Protein AF-A0A075J589-F1 (afdb_monomer)

Structure (mmCIF, N/CA/C/O backbone):
data_AF-A0A075J589-F1
#
_entry.id   AF-A0A075J589-F1
#
loop_
_atom_site.group_PDB
_atom_site.id
_atom_site.type_symbol
_atom_site.label_atom_id
_atom_site.label_alt_id
_atom_site.label_comp_id
_atom_site.label_asym_id
_atom_site.label_entity_id
_atom_site.label_seq_id
_atom_site.pdbx_PDB_ins_code
_atom_site.Cartn_x
_atom_site.Cartn_y
_atom_site.Cartn_z
_atom_site.occupancy
_atom_site.B_iso_or_equiv
_atom_site.auth_seq_id
_atom_site.auth_comp_id
_atom_site.auth_asym_id
_atom_site.auth_atom_id
_atom_site.pdbx_PDB_model_num
ATOM 1 N N . LEU A 1 1 ? -19.045 -23.476 11.498 1.00 94.31 1 LEU A N 1
ATOM 2 C CA . LEU A 1 1 ? -19.668 -24.770 11.151 1.00 94.31 1 LEU A CA 1
ATOM 3 C C . LEU A 1 1 ? -18.626 -25.865 10.948 1.00 94.31 1 LEU A C 1
ATOM 5 O O . LEU A 1 1 ? -18.524 -26.695 11.831 1.00 94.31 1 LEU A O 1
ATOM 9 N N . LEU A 1 2 ? -17.793 -25.823 9.898 1.00 98.25 2 LEU A N 1
ATOM 10 C CA . LEU A 1 2 ? -16.806 -26.884 9.604 1.00 98.25 2 LEU A CA 1
ATOM 11 C C . LEU A 1 2 ? -15.940 -27.308 10.803 1.00 98.25 2 LEU A C 1
ATOM 13 O O . LEU A 1 2 ? -15.818 -28.493 11.063 1.00 98.25 2 LEU A O 1
ATOM 17 N N . GLN A 1 3 ? -15.412 -26.367 11.597 1.00 98.25 3 GLN A N 1
ATOM 18 C CA . GLN A 1 3 ? -14.647 -26.716 12.808 1.00 98.25 3 GLN A CA 1
ATOM 19 C C . GLN A 1 3 ? -15.439 -27.589 13.805 1.00 98.25 3 GLN A C 1
ATOM 21 O O . GLN A 1 3 ? -14.868 -28.465 14.443 1.00 98.25 3 GLN A O 1
ATOM 26 N N . ARG A 1 4 ? -16.751 -27.356 13.934 1.00 97.00 4 ARG A N 1
ATOM 27 C CA . ARG A 1 4 ? -17.642 -28.141 14.799 1.00 97.00 4 ARG A CA 1
ATOM 28 C C . ARG A 1 4 ? -17.899 -29.526 14.208 1.00 97.00 4 ARG A C 1
ATOM 30 O O . ARG A 1 4 ? -17.814 -30.502 14.940 1.00 97.00 4 ARG A O 1
ATOM 37 N N . GLU A 1 5 ? -18.181 -29.595 12.907 1.00 98.19 5 GLU A N 1
ATOM 38 C CA . GLU A 1 5 ? -18.429 -30.863 12.201 1.00 98.19 5 GLU A CA 1
ATOM 39 C C . GLU A 1 5 ? -17.180 -31.752 12.163 1.00 98.19 5 GLU A C 1
ATOM 41 O O . GLU A 1 5 ? -17.283 -32.964 12.259 1.00 98.19 5 GLU A O 1
ATOM 46 N N . CYS A 1 6 ? -15.986 -31.155 12.138 1.00 98.38 6 CYS A N 1
ATOM 47 C CA . CYS A 1 6 ? -14.721 -31.871 12.311 1.00 98.38 6 CYS A CA 1
ATOM 48 C C . CYS A 1 6 ? -14.372 -32.155 13.788 1.00 98.38 6 CYS A C 1
ATOM 50 O O . CYS A 1 6 ? -13.221 -32.453 14.098 1.00 98.38 6 CYS A O 1
ATOM 52 N N . HIS A 1 7 ? -15.329 -32.013 14.710 1.00 97.38 7 HIS A N 1
ATOM 53 C CA . HIS A 1 7 ? -15.195 -32.318 16.138 1.00 97.38 7 HIS A CA 1
ATOM 54 C C . HIS A 1 7 ? -14.042 -31.595 16.865 1.00 97.38 7 HIS A C 1
ATOM 56 O O . HIS A 1 7 ? -13.476 -32.113 17.833 1.00 97.38 7 HIS A O 1
ATOM 62 N N . ILE A 1 8 ? -13.699 -30.368 16.452 1.00 97.75 8 ILE A N 1
ATOM 63 C CA . ILE A 1 8 ? -12.681 -29.565 17.141 1.00 97.75 8 ILE A CA 1
ATOM 64 C C . ILE A 1 8 ? -13.246 -29.079 18.484 1.00 97.75 8 ILE A C 1
ATOM 66 O O . ILE A 1 8 ? -14.021 -28.123 18.533 1.00 97.75 8 ILE A O 1
ATOM 70 N N . LYS A 1 9 ? -12.820 -29.720 19.584 1.00 96.25 9 LYS A N 1
ATOM 71 C CA . LYS A 1 9 ? -13.271 -29.413 20.959 1.00 96.25 9 LYS A CA 1
ATOM 72 C C . LYS A 1 9 ? -13.029 -27.957 21.367 1.00 96.25 9 LYS A C 1
ATOM 74 O O . LYS A 1 9 ? -13.884 -27.349 21.999 1.00 96.25 9 LYS A O 1
ATOM 79 N N . ASN A 1 10 ? -11.886 -27.399 20.961 1.00 96.69 10 ASN A N 1
ATOM 80 C CA . ASN A 1 10 ? -11.495 -26.009 21.201 1.00 96.69 10 ASN A CA 1
ATOM 81 C C . ASN A 1 10 ? -11.344 -25.288 19.855 1.00 96.69 10 ASN A C 1
ATOM 83 O O . ASN A 1 10 ? -10.232 -25.221 19.327 1.00 96.69 10 ASN A O 1
ATOM 87 N N . PRO A 1 11 ? -12.439 -24.796 19.246 1.00 96.56 11 PRO A N 1
ATOM 88 C CA . PRO A 1 11 ? -12.359 -24.239 17.905 1.00 96.56 11 PRO A CA 1
ATOM 89 C C . PRO A 1 11 ? -11.475 -22.993 17.890 1.00 96.56 11 PRO A C 1
ATOM 91 O O . PRO A 1 11 ? -11.525 -22.161 18.800 1.00 96.56 11 PRO A O 1
ATOM 94 N N . LEU A 1 12 ? -10.702 -22.844 16.824 1.00 97.81 12 LEU A N 1
ATOM 95 C CA . LEU A 1 12 ? -9.875 -21.676 16.567 1.00 97.81 12 LEU A CA 1
ATOM 96 C C . LEU A 1 12 ? -10.754 -20.437 16.376 1.00 97.81 12 LEU A C 1
ATOM 98 O O . LEU A 1 12 ? -11.874 -20.524 15.851 1.00 97.81 12 LEU A O 1
ATOM 102 N N . ARG A 1 13 ? -10.218 -19.267 16.741 1.00 97.25 13 ARG A N 1
ATOM 103 C CA . ARG A 1 13 ? -10.818 -17.988 16.341 1.00 97.25 13 ARG A CA 1
ATOM 104 C C . ARG A 1 13 ? -10.834 -17.887 14.816 1.00 97.25 13 ARG A C 1
ATOM 106 O O . ARG A 1 13 ? -9.871 -18.277 14.156 1.00 97.25 13 ARG A O 1
ATOM 113 N N . VAL A 1 14 ? -11.922 -17.360 14.272 1.00 98.06 14 VAL A N 1
ATOM 114 C CA . VAL A 1 14 ? -12.075 -17.130 12.833 1.00 98.06 14 VAL A CA 1
ATOM 115 C C . VAL A 1 14 ? -11.810 -15.655 12.559 1.00 98.06 14 VAL A C 1
ATOM 117 O O . VAL A 1 14 ? -12.371 -14.791 13.231 1.00 98.06 14 VAL A O 1
ATOM 120 N N . VAL A 1 15 ? -10.935 -15.385 11.591 1.00 98.25 15 VAL A N 1
ATOM 121 C CA . VAL A 1 15 ? -10.459 -14.037 11.260 1.00 98.25 15 VAL A CA 1
ATOM 122 C C . VAL A 1 15 ? -10.834 -13.746 9.809 1.00 98.25 15 VAL A C 1
ATOM 124 O O . VAL A 1 15 ? -10.239 -14.356 8.916 1.00 98.25 15 VAL A O 1
ATOM 127 N N . PRO A 1 16 ? -11.826 -12.879 9.537 1.00 97.69 16 PRO A N 1
ATOM 128 C CA . PRO A 1 16 ? -12.101 -12.454 8.173 1.00 97.69 16 PRO A CA 1
ATOM 129 C C . PRO A 1 16 ? -10.936 -11.601 7.655 1.00 97.69 16 PRO A C 1
ATOM 131 O O . PRO A 1 16 ? -10.429 -10.735 8.369 1.00 97.69 16 PRO A O 1
ATOM 134 N N . LEU A 1 17 ? -10.516 -11.863 6.417 1.00 97.00 17 LEU A N 1
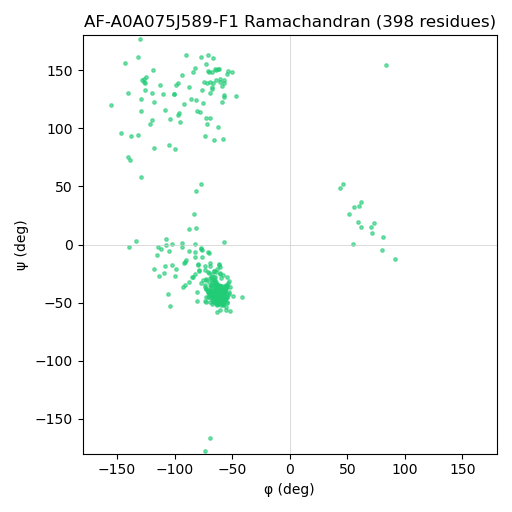ATOM 135 C CA . LEU A 1 17 ? -9.556 -11.048 5.675 1.00 97.00 17 LEU A CA 1
ATOM 136 C C . LEU A 1 17 ? -10.304 -10.315 4.563 1.00 97.00 17 LEU A C 1
ATOM 138 O O . LEU A 1 17 ? -10.821 -10.951 3.646 1.00 97.00 17 LEU A O 1
ATOM 142 N N . PHE A 1 18 ? -10.330 -8.988 4.641 1.00 96.25 18 PHE A N 1
ATOM 143 C CA . PHE A 1 18 ? -10.904 -8.135 3.605 1.00 96.25 18 PHE A CA 1
ATOM 144 C C . PHE A 1 18 ? -9.776 -7.644 2.681 1.00 96.25 18 PHE A C 1
ATOM 146 O O . PHE A 1 18 ? -8.870 -6.931 3.124 1.00 96.25 18 PHE A O 1
ATOM 153 N N . GLU A 1 19 ? -9.78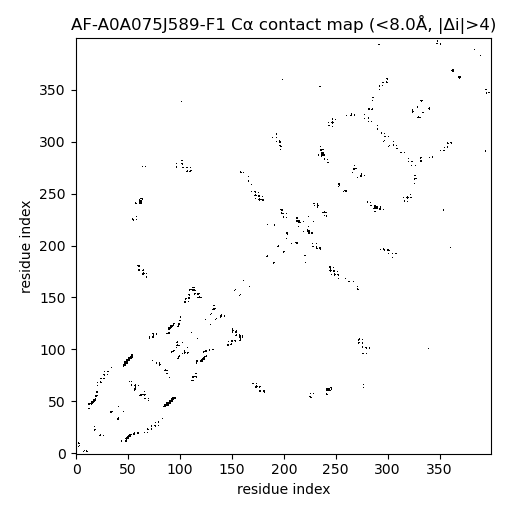9 -8.092 1.417 1.00 90.81 19 GLU A N 1
ATOM 154 C CA . GLU A 1 19 ? -8.710 -7.838 0.445 1.00 90.81 19 GLU A CA 1
ATOM 155 C C . GLU A 1 19 ? -9.084 -6.792 -0.614 1.00 90.81 19 GLU A C 1
ATOM 157 O O . GLU A 1 19 ? -8.243 -5.965 -0.956 1.00 90.81 19 GLU A O 1
ATOM 162 N N . LYS A 1 20 ? -10.300 -6.813 -1.173 1.00 92.06 20 LYS A N 1
ATOM 163 C CA . LYS A 1 20 ? -10.700 -5.871 -2.235 1.00 92.06 20 LYS A CA 1
ATOM 164 C C . LYS A 1 20 ? -11.321 -4.604 -1.666 1.00 92.06 20 LYS A C 1
ATOM 166 O O . LYS A 1 20 ? -11.792 -4.596 -0.533 1.00 92.06 20 LYS A O 1
ATOM 171 N N . LEU A 1 21 ? -11.391 -3.554 -2.482 1.00 91.31 21 LEU A N 1
ATOM 172 C CA . LEU A 1 21 ? -11.994 -2.285 -2.075 1.00 91.31 21 LEU A CA 1
ATOM 173 C C . LEU A 1 21 ? -13.460 -2.466 -1.650 1.00 91.31 21 LEU A C 1
ATOM 175 O O . LEU A 1 21 ? -13.842 -2.024 -0.572 1.00 91.31 21 LEU A O 1
ATOM 179 N N . LEU A 1 22 ? -14.238 -3.215 -2.436 1.00 94.25 22 LEU A N 1
ATOM 180 C CA . LEU A 1 22 ? -15.637 -3.515 -2.117 1.00 94.25 22 LEU A CA 1
ATOM 181 C C . LEU A 1 22 ? -15.776 -4.377 -0.849 1.00 94.25 22 LEU A C 1
ATOM 183 O O . LEU A 1 22 ? -16.722 -4.212 -0.083 1.00 94.25 22 LEU A O 1
A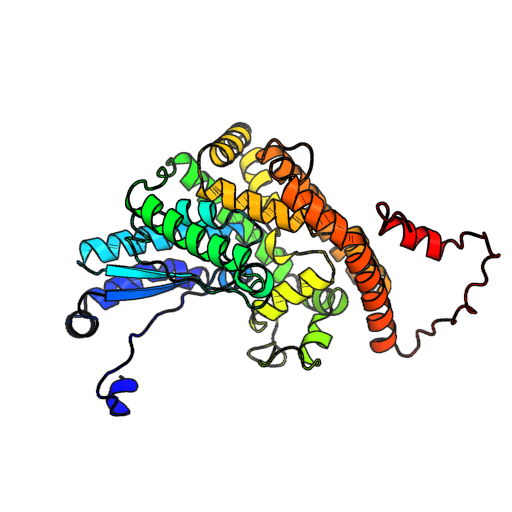TOM 187 N N . ASP A 1 23 ? -14.837 -5.295 -0.606 1.00 95.19 23 ASP A N 1
ATOM 188 C CA . ASP A 1 23 ? -14.841 -6.120 0.607 1.00 95.19 23 ASP A CA 1
ATOM 189 C C . ASP A 1 23 ? -14.586 -5.245 1.843 1.00 95.19 23 ASP A C 1
ATOM 191 O O . ASP A 1 23 ? -15.236 -5.419 2.870 1.00 95.19 23 ASP A O 1
ATOM 195 N N . LEU A 1 24 ? -13.670 -4.277 1.729 1.00 95.75 24 LEU A N 1
ATOM 196 C CA . LEU A 1 24 ? -13.395 -3.290 2.768 1.00 95.75 24 LEU A CA 1
ATOM 197 C C . LEU A 1 24 ? -14.615 -2.398 3.033 1.00 95.75 24 LEU A C 1
ATOM 199 O O . LEU A 1 24 ? -14.997 -2.231 4.185 1.00 95.75 24 LEU A O 1
ATOM 203 N N . GLU A 1 25 ? -15.258 -1.863 1.994 1.00 95.44 25 GLU A N 1
ATOM 204 C CA . GLU A 1 25 ? -16.496 -1.070 2.114 1.00 95.44 25 GLU A CA 1
ATOM 205 C C . GLU A 1 25 ? -17.621 -1.833 2.830 1.00 95.44 25 GLU A C 1
ATOM 207 O O . GLU A 1 25 ? -18.335 -1.255 3.646 1.00 95.44 25 GLU A O 1
ATOM 212 N N . ASN A 1 26 ? -17.738 -3.141 2.589 1.00 97.44 26 ASN A N 1
ATOM 213 C CA . ASN A 1 26 ? -18.751 -3.994 3.216 1.00 97.44 26 ASN A CA 1
ATOM 214 C C . ASN A 1 26 ? -18.325 -4.595 4.567 1.00 97.44 26 ASN A C 1
ATOM 216 O O . ASN A 1 26 ? -19.139 -5.252 5.230 1.00 97.44 26 ASN A O 1
ATOM 220 N N . ALA A 1 27 ? -17.073 -4.403 4.993 1.00 98.06 27 ALA A N 1
ATOM 221 C CA . ALA A 1 27 ? -16.557 -4.982 6.230 1.00 98.06 27 ALA A CA 1
ATOM 222 C C . ALA A 1 27 ? -17.333 -4.516 7.477 1.00 98.06 27 ALA A C 1
ATOM 224 O O . ALA A 1 27 ? -17.716 -5.389 8.261 1.00 98.06 27 ALA A O 1
ATOM 225 N N . PRO A 1 28 ? -17.657 -3.214 7.653 1.00 98.38 28 PRO A N 1
ATOM 226 C CA . PRO A 1 28 ? -18.477 -2.746 8.770 1.00 98.38 28 PRO A CA 1
ATOM 227 C C . PRO A 1 28 ? -19.825 -3.469 8.849 1.00 98.38 28 PRO A C 1
ATOM 229 O O . PRO A 1 28 ? -20.116 -4.112 9.853 1.00 98.38 28 PRO A O 1
ATOM 232 N N . ALA A 1 29 ? -20.595 -3.487 7.756 1.00 98.38 29 ALA A N 1
ATOM 233 C CA . ALA A 1 29 ? -21.901 -4.148 7.709 1.00 98.38 29 ALA A CA 1
ATOM 234 C C . ALA A 1 29 ? -21.813 -5.659 7.995 1.00 98.38 29 ALA A C 1
ATOM 236 O O . ALA A 1 29 ? -22.652 -6.219 8.706 1.00 98.38 29 ALA A O 1
ATOM 237 N N . SER A 1 30 ? -20.773 -6.316 7.474 1.00 98.44 30 SER A N 1
ATOM 238 C CA . SER A 1 30 ? -20.520 -7.742 7.707 1.00 98.44 30 SER A CA 1
ATOM 239 C C . SER A 1 30 ? -20.234 -8.031 9.183 1.00 98.44 30 SER A C 1
ATOM 241 O O . SER A 1 30 ? -20.792 -8.970 9.751 1.00 98.44 30 SER A O 1
ATOM 243 N N . VAL A 1 31 ? -19.394 -7.214 9.824 1.00 98.44 31 VAL A N 1
ATOM 244 C CA . VAL A 1 31 ? -19.035 -7.367 11.240 1.00 98.44 31 VAL A CA 1
ATOM 245 C C . VAL A 1 31 ? -20.208 -7.014 12.153 1.00 98.44 31 VAL A C 1
ATOM 247 O O . VAL A 1 31 ? -20.483 -7.775 13.079 1.00 98.44 31 VAL A O 1
ATOM 250 N N . THR A 1 32 ? -20.964 -5.953 11.856 1.00 98.69 32 THR A N 1
ATOM 251 C CA . THR A 1 32 ? -22.212 -5.625 12.564 1.00 98.69 32 THR A CA 1
ATOM 252 C C . THR A 1 32 ? -23.169 -6.810 12.533 1.00 98.69 32 THR A C 1
ATOM 254 O O . THR A 1 32 ? -23.624 -7.260 13.580 1.00 98.69 32 THR A O 1
ATOM 257 N N . ARG A 1 33 ? -23.414 -7.390 11.348 1.00 98.62 33 ARG A N 1
ATOM 258 C CA . ARG A 1 33 ? -24.299 -8.553 11.212 1.00 98.62 33 ARG A CA 1
ATOM 259 C C . ARG A 1 33 ? -23.816 -9.744 12.038 1.00 98.62 33 ARG A C 1
ATOM 261 O O . ARG A 1 33 ? -24.643 -10.404 12.657 1.00 98.62 33 ARG A O 1
ATOM 268 N N . LEU A 1 34 ? -22.510 -10.020 12.054 1.00 98.62 34 LEU A N 1
ATOM 269 C CA . LEU A 1 34 ? -21.937 -11.086 12.880 1.00 98.62 34 LEU A CA 1
ATOM 270 C C . LEU A 1 34 ? -22.142 -10.818 14.376 1.00 98.62 34 LEU A C 1
ATOM 272 O O . LEU A 1 34 ? -22.511 -11.729 15.113 1.00 98.62 34 LEU A O 1
ATOM 276 N N . PHE A 1 35 ? -21.934 -9.583 14.830 1.00 98.62 35 PHE A N 1
ATOM 277 C CA . PHE A 1 35 ? -22.095 -9.219 16.238 1.00 98.62 35 PHE A CA 1
ATOM 278 C C . PHE A 1 35 ? -23.552 -9.192 16.704 1.00 98.62 35 PHE A C 1
ATOM 280 O O . PHE A 1 35 ? -23.783 -9.391 17.894 1.00 98.62 35 PHE A O 1
ATOM 287 N N . SER A 1 36 ? -24.512 -9.012 15.794 1.00 98.44 36 SER A N 1
ATOM 288 C CA . SER A 1 36 ? -25.952 -9.112 16.072 1.00 98.44 36 SER A CA 1
ATOM 289 C C . SER A 1 36 ? -26.479 -10.550 16.183 1.00 98.44 36 SER A C 1
ATOM 291 O O . SER A 1 36 ? -27.666 -10.733 16.429 1.00 98.44 36 SER A O 1
ATOM 293 N N . ILE A 1 37 ? -25.651 -11.577 15.962 1.00 98.69 37 ILE A N 1
ATOM 294 C CA . ILE A 1 37 ? -26.053 -12.983 16.112 1.00 98.69 37 ILE A CA 1
ATOM 295 C C . ILE A 1 37 ? -25.608 -13.476 17.490 1.00 98.69 37 ILE A C 1
ATOM 297 O O . ILE A 1 37 ? -24.415 -13.701 17.701 1.00 98.69 37 ILE A O 1
ATOM 301 N N . ASP A 1 38 ? -26.556 -13.739 18.393 1.00 98.44 38 ASP A N 1
ATOM 302 C CA . ASP A 1 38 ? -26.278 -14.172 19.775 1.00 98.44 38 ASP A CA 1
ATOM 303 C C . ASP A 1 38 ? -25.343 -15.382 19.846 1.00 98.44 38 ASP A C 1
ATOM 305 O O . ASP A 1 38 ? -24.385 -15.406 20.618 1.00 98.44 38 ASP A O 1
ATOM 309 N N . TRP A 1 39 ? -25.557 -16.378 18.978 1.00 98.44 39 TRP A N 1
ATOM 310 C CA . TRP A 1 39 ? -24.682 -17.550 18.905 1.00 98.44 39 TRP A CA 1
ATOM 311 C C . TRP A 1 39 ? -23.227 -17.167 18.603 1.00 98.44 39 TRP A C 1
ATOM 313 O O . TRP A 1 39 ? -22.303 -17.676 19.240 1.00 98.44 39 TRP A O 1
ATOM 323 N N . TYR A 1 40 ? -23.010 -16.263 17.642 1.00 98.56 40 TYR A N 1
ATOM 324 C CA . TYR A 1 40 ? -21.670 -15.818 17.265 1.00 98.56 40 TYR A CA 1
ATOM 325 C C . TYR A 1 40 ? -21.057 -14.978 18.382 1.00 98.56 40 TYR A C 1
ATOM 327 O O . TYR A 1 40 ? -19.897 -15.180 18.741 1.00 98.56 40 TYR A O 1
ATOM 335 N N . LYS A 1 41 ? -21.858 -14.096 18.983 1.00 97.75 41 LYS A N 1
ATOM 336 C CA . LYS A 1 41 ? -21.452 -13.231 20.084 1.00 97.75 41 LYS A CA 1
ATOM 337 C C . LYS A 1 41 ? -20.959 -14.017 21.296 1.00 97.75 41 LYS A C 1
ATOM 339 O O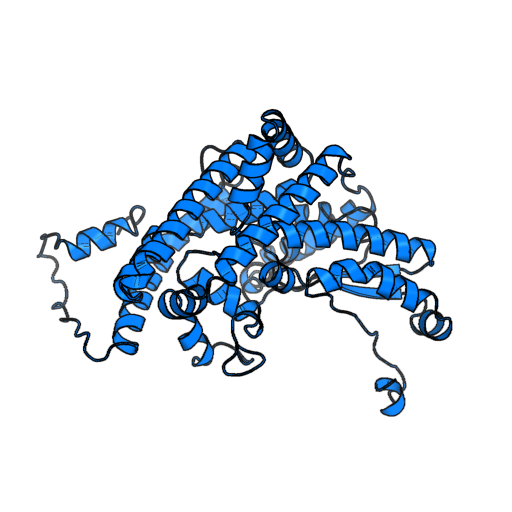 . LYS A 1 41 ? -19.855 -13.771 21.784 1.00 97.75 41 LYS A O 1
ATOM 344 N N . ASN A 1 42 ? -21.735 -15.017 21.706 1.00 97.62 42 ASN A N 1
ATOM 345 C CA . ASN A 1 42 ? -21.375 -15.940 22.777 1.00 97.62 42 ASN A CA 1
ATOM 346 C C . ASN A 1 42 ? -20.114 -16.729 22.413 1.00 97.62 42 ASN A C 1
ATOM 348 O O . ASN A 1 42 ? -19.218 -16.910 23.236 1.00 97.62 42 ASN A O 1
ATOM 352 N N . ARG A 1 43 ? -19.998 -17.158 21.150 1.00 97.56 43 ARG A N 1
ATOM 353 C CA . ARG A 1 43 ? -18.860 -17.948 20.675 1.00 97.56 43 ARG A CA 1
ATOM 354 C C . ARG A 1 43 ? -17.532 -17.187 20.707 1.00 97.56 43 ARG A C 1
ATOM 356 O O . ARG A 1 43 ? -16.508 -17.809 20.992 1.00 97.56 43 ARG A O 1
ATOM 363 N N . ILE A 1 44 ? -17.524 -15.893 20.385 1.00 98.12 44 ILE A N 1
ATOM 364 C CA . ILE A 1 44 ? -16.297 -15.080 20.349 1.00 98.12 44 ILE A CA 1
ATOM 365 C C . ILE A 1 44 ? -15.866 -14.558 21.727 1.00 98.12 44 ILE A C 1
ATOM 367 O O . ILE A 1 44 ? -14.753 -14.050 21.858 1.00 98.12 44 ILE A O 1
ATOM 371 N N . ASN A 1 45 ? -16.725 -14.682 22.746 1.00 97.38 45 ASN A N 1
ATOM 372 C CA . ASN A 1 45 ? -16.455 -14.288 24.131 1.00 97.38 45 ASN A CA 1
ATOM 373 C C . ASN A 1 45 ? -15.809 -12.890 24.250 1.00 97.38 45 ASN A C 1
ATOM 375 O O . ASN A 1 45 ? -14.726 -12.718 24.814 1.00 97.38 45 ASN A O 1
ATOM 379 N N . GLY A 1 46 ? -16.444 -11.901 23.614 1.00 97.25 46 GLY A N 1
ATOM 380 C CA . GLY A 1 46 ? -16.024 -10.499 23.674 1.00 97.25 46 GLY A CA 1
ATOM 381 C C . GLY A 1 46 ? -14.740 -10.148 22.911 1.00 97.25 46 GLY A C 1
ATOM 382 O O . GLY A 1 46 ? -14.254 -9.034 23.074 1.00 97.25 46 GLY A O 1
ATOM 383 N N . LYS A 1 47 ? -14.170 -11.039 22.083 1.00 98.31 47 LYS A N 1
ATOM 384 C CA . LYS A 1 47 ? -12.944 -10.761 21.307 1.00 98.31 47 LYS A CA 1
ATOM 385 C C . LYS A 1 47 ? -13.110 -11.097 19.829 1.00 98.31 47 LYS A C 1
ATOM 387 O O . LYS A 1 47 ? -13.391 -12.240 19.487 1.00 98.31 47 LYS A O 1
ATOM 392 N N . GLN A 1 48 ? -12.845 -10.140 18.946 1.00 98.50 48 GLN A N 1
ATOM 393 C CA . GLN A 1 48 ? -12.815 -10.368 17.499 1.00 98.50 48 GLN A CA 1
ATOM 394 C C . GLN A 1 48 ? -11.482 -9.895 16.932 1.00 98.50 48 GLN A C 1
ATOM 396 O O . GLN A 1 48 ? -10.983 -8.836 17.288 1.00 98.50 48 GLN A O 1
ATOM 401 N N . GLU A 1 49 ? -10.924 -10.665 16.007 1.00 98.44 49 GLU A N 1
ATOM 402 C CA . GLU A 1 49 ? -9.782 -10.226 15.210 1.00 98.44 49 GLU A CA 1
ATOM 403 C C . GLU A 1 49 ? -10.225 -10.057 13.754 1.00 98.44 49 GLU A C 1
ATOM 405 O O . GLU A 1 49 ? -10.959 -10.904 13.242 1.00 98.44 49 GLU A O 1
ATOM 410 N N . VAL A 1 50 ? -9.798 -8.983 13.091 1.00 98.19 50 VAL A N 1
ATOM 411 C CA . VAL A 1 50 ? -10.068 -8.725 11.666 1.00 98.19 50 VAL A CA 1
ATOM 412 C C . VAL A 1 50 ? -8.746 -8.481 10.956 1.00 98.19 50 VAL A C 1
ATOM 414 O O . VAL A 1 50 ? -7.915 -7.717 11.438 1.00 98.19 50 VAL A O 1
ATOM 417 N N . MET A 1 51 ? -8.537 -9.132 9.811 1.00 97.56 51 MET A N 1
ATOM 418 C CA . MET A 1 51 ? -7.342 -8.943 8.997 1.00 97.56 51 MET A CA 1
ATOM 419 C C . MET A 1 51 ? -7.607 -7.977 7.847 1.00 97.56 51 MET A C 1
ATOM 421 O O . MET A 1 51 ? -8.614 -8.082 7.146 1.00 97.56 51 MET A O 1
ATOM 425 N N . ILE A 1 52 ? -6.648 -7.085 7.611 1.00 93.06 52 ILE A N 1
ATOM 426 C CA . ILE A 1 52 ? -6.687 -6.115 6.516 1.00 93.06 52 ILE A CA 1
ATOM 427 C C . ILE A 1 52 ? -5.503 -6.289 5.557 1.00 93.06 52 ILE A C 1
ATOM 429 O O . ILE A 1 52 ? -4.342 -6.385 5.971 1.00 93.06 52 ILE A O 1
ATOM 433 N N . GLY A 1 53 ? -5.801 -6.352 4.255 1.00 90.75 53 GLY A N 1
ATOM 434 C CA . GLY A 1 53 ? -4.839 -6.684 3.201 1.00 90.75 53 GLY A CA 1
ATOM 435 C C . GLY A 1 53 ? -4.370 -5.489 2.367 1.00 90.75 53 GLY A C 1
ATOM 436 O O . GLY A 1 53 ? -4.861 -5.275 1.268 1.00 90.75 53 GLY A O 1
ATOM 437 N N . TYR A 1 54 ? -3.343 -4.763 2.817 1.00 88.81 54 TYR A N 1
ATOM 438 C CA . TYR A 1 54 ? -2.832 -3.571 2.113 1.00 88.81 54 TYR A CA 1
ATOM 439 C C . TYR A 1 54 ? -2.397 -3.808 0.659 1.00 88.81 54 TYR A C 1
ATOM 441 O O . TYR A 1 54 ? -2.686 -2.994 -0.218 1.00 88.81 54 TYR A O 1
ATOM 449 N N . SER A 1 55 ? -1.630 -4.875 0.405 1.00 87.88 55 SER A N 1
ATOM 450 C CA . SER A 1 55 ? -1.070 -5.129 -0.933 1.00 87.88 55 SER A CA 1
ATOM 451 C C . SER A 1 55 ? -2.137 -5.588 -1.922 1.00 87.88 55 SER A C 1
ATOM 453 O O . SER A 1 55 ? -2.106 -5.181 -3.082 1.00 87.88 55 SER A O 1
ATOM 455 N N . ASP A 1 56 ? -3.080 -6.413 -1.468 1.00 90.12 56 ASP A N 1
ATOM 456 C CA . ASP A 1 56 ? -4.177 -6.900 -2.299 1.00 90.12 56 ASP A CA 1
ATOM 457 C C . ASP A 1 56 ? -5.176 -5.776 -2.611 1.00 90.12 56 ASP A C 1
ATOM 459 O O . ASP A 1 56 ? -5.527 -5.606 -3.779 1.00 90.12 56 ASP A O 1
ATOM 463 N N . SER A 1 57 ? -5.510 -4.916 -1.639 1.00 93.00 57 SER A N 1
ATOM 464 C CA . SER A 1 57 ? -6.342 -3.728 -1.894 1.00 93.00 57 SER A CA 1
ATOM 465 C C . SER A 1 57 ? -5.655 -2.737 -2.831 1.00 93.00 57 SER A C 1
ATOM 467 O O . SER A 1 57 ? -6.277 -2.206 -3.749 1.00 93.00 57 SER A O 1
ATOM 469 N N . GLY A 1 58 ? -4.345 -2.526 -2.656 1.00 94.12 58 GLY A N 1
ATOM 470 C CA . GLY A 1 58 ? -3.559 -1.672 -3.548 1.00 94.12 58 GLY A CA 1
ATOM 471 C C . GLY A 1 58 ? -3.502 -2.200 -4.986 1.00 94.12 58 GLY A C 1
ATOM 472 O O . GLY A 1 58 ? -3.517 -1.409 -5.924 1.00 94.12 58 GLY A O 1
ATOM 473 N N . LYS A 1 59 ? -3.493 -3.528 -5.171 1.00 94.19 59 LYS A N 1
ATOM 474 C CA . LYS A 1 59 ? -3.581 -4.173 -6.492 1.00 94.19 59 LYS A CA 1
ATOM 475 C C . LYS A 1 59 ? -4.963 -4.011 -7.140 1.00 94.19 59 LYS A C 1
ATOM 477 O O . LYS A 1 59 ? -5.060 -4.053 -8.359 1.00 94.19 59 LYS A O 1
ATOM 482 N N . ASP A 1 60 ? -6.029 -3.890 -6.355 1.00 94.0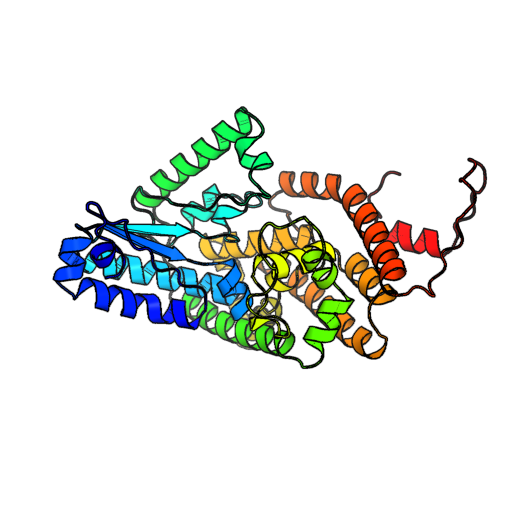6 60 ASP A N 1
ATOM 483 C CA . ASP A 1 60 ? -7.400 -3.739 -6.866 1.00 94.06 60 ASP A CA 1
ATOM 484 C C . ASP A 1 60 ? -7.721 -2.291 -7.290 1.00 94.06 60 ASP A C 1
ATOM 486 O O . ASP A 1 60 ? -8.362 -2.056 -8.322 1.00 94.06 60 ASP A O 1
ATOM 490 N N . ALA A 1 61 ? -7.274 -1.312 -6.499 1.00 95.56 61 ALA A N 1
ATOM 491 C CA . ALA A 1 61 ? -7.780 0.060 -6.582 1.00 95.56 61 ALA A CA 1
ATOM 492 C C . ALA A 1 61 ? -6.707 1.161 -6.593 1.00 95.56 61 ALA A C 1
ATOM 494 O O . ALA A 1 61 ? -7.057 2.341 -6.602 1.00 95.56 61 ALA A O 1
ATOM 495 N N . GLY A 1 62 ? -5.422 0.805 -6.598 1.00 96.38 62 GLY A N 1
ATOM 496 C CA . GLY A 1 62 ? -4.329 1.757 -6.412 1.00 96.38 62 GLY A CA 1
ATOM 497 C C . GLY A 1 62 ? -4.054 2.049 -4.935 1.00 96.38 62 GLY A C 1
ATOM 498 O O . GLY A 1 62 ? -4.904 1.879 -4.055 1.00 96.38 62 GLY A O 1
ATOM 499 N N . ARG A 1 63 ? -2.815 2.452 -4.635 1.00 95.38 63 ARG A N 1
ATOM 500 C CA . ARG A 1 63 ? -2.315 2.515 -3.254 1.00 95.38 63 ARG A CA 1
ATOM 501 C C . ARG A 1 63 ? -3.001 3.578 -2.396 1.00 95.38 63 ARG A C 1
ATOM 503 O O . ARG A 1 63 ? -3.304 3.274 -1.244 1.00 95.38 63 ARG A O 1
ATOM 510 N N . LEU A 1 64 ? -3.228 4.785 -2.925 1.00 97.12 64 LEU A N 1
ATOM 511 C CA . LEU A 1 64 ? -3.852 5.875 -2.163 1.00 97.12 64 LEU A CA 1
ATOM 512 C C . LEU A 1 64 ? -5.282 5.502 -1.753 1.00 97.12 64 LEU A C 1
ATOM 514 O O . LEU A 1 64 ? -5.612 5.564 -0.571 1.00 97.12 64 LEU A O 1
ATOM 518 N N . SER A 1 65 ? -6.093 5.028 -2.703 1.00 97.75 65 SER A N 1
ATOM 519 C CA . SER A 1 65 ? -7.474 4.601 -2.453 1.00 97.75 65 SER A CA 1
ATOM 520 C C . SER A 1 65 ? -7.543 3.460 -1.444 1.00 97.75 65 SER A C 1
ATOM 522 O O . SER A 1 65 ? -8.340 3.506 -0.511 1.00 97.75 65 SER A O 1
ATOM 524 N N . ALA A 1 66 ? -6.658 2.467 -1.577 1.00 96.12 66 ALA A N 1
ATOM 525 C CA . ALA A 1 66 ? -6.556 1.374 -0.618 1.00 96.12 66 ALA A CA 1
ATOM 526 C C . ALA A 1 66 ? -6.192 1.872 0.789 1.00 96.12 66 ALA A C 1
ATOM 528 O O . ALA A 1 66 ? -6.831 1.477 1.760 1.00 96.12 66 ALA A O 1
ATOM 529 N N . ALA A 1 67 ? -5.190 2.748 0.916 1.00 96.25 67 ALA A N 1
ATOM 530 C CA . ALA A 1 67 ? -4.779 3.300 2.205 1.00 96.25 67 ALA A CA 1
ATOM 531 C C . ALA A 1 67 ? -5.909 4.104 2.865 1.00 96.25 67 ALA A C 1
ATOM 533 O O . ALA A 1 67 ? -6.164 3.929 4.057 1.00 96.25 67 ALA A O 1
ATOM 534 N N . TRP A 1 68 ? -6.616 4.933 2.092 1.00 98.00 68 TRP A N 1
ATOM 535 C CA . TRP A 1 68 ? -7.726 5.731 2.604 1.00 98.00 68 TRP A CA 1
ATOM 536 C C . TRP A 1 68 ? -8.917 4.870 3.030 1.00 98.00 68 TRP A C 1
ATOM 538 O O . TRP A 1 68 ? -9.439 5.032 4.134 1.00 98.00 68 TRP A O 1
ATOM 548 N N . GLN A 1 69 ? -9.303 3.888 2.213 1.00 98.00 69 GLN A N 1
ATOM 549 C CA . GLN A 1 69 ? -10.389 2.980 2.572 1.00 98.00 69 GLN A CA 1
ATOM 550 C C . GLN A 1 69 ? -10.047 2.150 3.814 1.00 98.00 69 GLN A C 1
ATOM 552 O O . GLN A 1 69 ? -10.895 1.967 4.684 1.00 98.00 69 GLN A O 1
ATOM 557 N N . LEU A 1 70 ? -8.795 1.706 3.949 1.00 96.81 70 LEU A N 1
ATOM 558 C CA . LEU A 1 70 ? -8.319 1.012 5.145 1.00 96.81 70 LEU A CA 1
ATOM 559 C C . LEU A 1 70 ? -8.369 1.894 6.394 1.00 96.81 70 LEU A C 1
ATOM 561 O O . LEU A 1 70 ? -8.706 1.396 7.465 1.00 96.81 70 LEU A O 1
ATOM 565 N N . TYR A 1 71 ? -8.057 3.187 6.287 1.00 97.31 71 TYR A N 1
ATOM 566 C CA . TYR A 1 71 ? -8.206 4.120 7.405 1.00 97.31 71 TYR A CA 1
ATOM 567 C C . TYR A 1 71 ? -9.674 4.231 7.839 1.00 97.31 71 TYR A C 1
ATOM 569 O O . TYR A 1 71 ? -9.984 4.030 9.014 1.00 97.31 71 TYR A O 1
ATOM 577 N N . LYS A 1 72 ? -10.586 4.478 6.886 1.00 97.62 72 LYS A N 1
ATOM 578 C CA . LYS A 1 72 ? -12.029 4.598 7.157 1.00 97.62 72 LYS A CA 1
ATOM 579 C C . LYS A 1 72 ? -12.600 3.332 7.795 1.00 97.62 72 LYS A C 1
ATOM 581 O O . LYS A 1 72 ? -13.250 3.406 8.830 1.00 97.62 72 LYS A O 1
ATOM 586 N N . VAL A 1 73 ? -12.312 2.169 7.216 1.00 97.62 73 VAL A N 1
ATOM 587 C CA . VAL A 1 73 ? -12.849 0.885 7.689 1.00 97.62 73 VAL A CA 1
ATOM 588 C C . VAL A 1 73 ? -12.340 0.535 9.077 1.00 97.62 73 VAL A C 1
ATOM 590 O O . VAL A 1 73 ? -13.112 0.045 9.892 1.00 97.62 73 VAL A O 1
ATOM 593 N N . GLN A 1 74 ? -11.071 0.806 9.379 1.00 97.69 74 GLN A N 1
ATOM 594 C CA . GLN A 1 74 ? -10.551 0.571 10.723 1.00 97.69 74 GLN A CA 1
ATOM 595 C C . GLN A 1 74 ? -11.257 1.446 11.768 1.00 97.69 74 GLN A C 1
ATOM 597 O O . GLN A 1 74 ? -11.630 0.931 12.819 1.00 97.69 74 GLN A O 1
ATOM 602 N N . ALA A 1 75 ? -11.496 2.726 11.459 1.00 96.94 75 ALA A N 1
ATOM 603 C CA . ALA A 1 75 ? -12.233 3.631 12.340 1.00 96.94 75 ALA A CA 1
ATOM 604 C C . ALA A 1 75 ? -13.690 3.173 12.561 1.00 96.94 75 ALA A C 1
ATOM 606 O O . ALA A 1 75 ? -14.151 3.106 13.699 1.00 96.94 75 ALA A O 1
ATOM 607 N N . GLU A 1 76 ? -14.398 2.792 11.493 1.00 98.00 76 GLU A N 1
ATOM 608 C CA . GLU A 1 76 ? -15.782 2.298 11.586 1.00 98.00 76 GLU A CA 1
ATOM 609 C C . GLU A 1 76 ? -15.877 0.971 12.351 1.00 98.00 76 GLU A C 1
ATOM 611 O O . GLU A 1 76 ? -16.748 0.792 13.199 1.00 98.00 76 GLU A O 1
ATOM 616 N N . LEU A 1 77 ? -14.953 0.036 12.107 1.00 98.25 77 LEU A N 1
ATOM 617 C CA . LEU A 1 77 ? -14.919 -1.237 12.826 1.00 98.25 77 LEU A CA 1
ATOM 618 C C . LEU A 1 77 ? -14.615 -1.057 14.316 1.00 98.25 77 LEU A C 1
ATOM 620 O O . LEU A 1 77 ? -15.199 -1.773 15.128 1.00 98.25 77 LEU A O 1
ATOM 624 N N . ALA A 1 78 ? -13.739 -0.116 14.685 1.00 97.19 78 ALA A N 1
ATOM 625 C CA . ALA A 1 78 ? -13.473 0.210 16.086 1.00 97.19 78 ALA A CA 1
ATOM 626 C C . ALA A 1 78 ? -14.732 0.754 16.779 1.00 97.19 78 ALA A C 1
ATOM 628 O O . ALA A 1 78 ? -15.100 0.273 17.852 1.00 97.19 78 ALA A O 1
ATOM 629 N N . LYS A 1 79 ? -15.455 1.672 16.122 1.00 97.81 79 LYS A N 1
ATOM 630 C CA . LYS A 1 79 ? -16.740 2.190 16.609 1.00 97.81 79 LYS A CA 1
ATOM 631 C C . LYS A 1 79 ? -17.767 1.071 16.812 1.00 97.81 79 LYS A C 1
ATOM 633 O O . LYS A 1 79 ? -18.310 0.939 17.906 1.00 97.81 79 LYS A O 1
ATOM 638 N N . ILE A 1 80 ? -17.973 0.221 15.803 1.00 98.19 80 ILE A N 1
ATOM 639 C CA . ILE A 1 80 ? -18.900 -0.922 15.880 1.00 98.19 80 ILE A CA 1
ATOM 640 C C . ILE A 1 80 ? -18.497 -1.872 17.010 1.00 98.19 80 ILE A C 1
ATOM 642 O O . ILE A 1 80 ? -19.342 -2.332 17.771 1.00 98.19 80 ILE A O 1
ATOM 646 N N . ALA A 1 81 ? -17.210 -2.186 17.146 1.00 98.00 81 ALA A N 1
ATOM 647 C CA . ALA A 1 81 ? -16.744 -3.074 18.201 1.00 98.00 81 ALA A CA 1
ATOM 648 C C . ALA A 1 81 ? -17.036 -2.506 19.599 1.00 98.00 81 ALA A C 1
ATOM 650 O O . ALA A 1 81 ? -17.512 -3.252 20.457 1.00 98.00 81 ALA A O 1
ATOM 651 N N . ASN A 1 82 ? -16.850 -1.197 19.794 1.00 97.00 82 ASN A N 1
ATOM 652 C CA . ASN A 1 82 ? -17.174 -0.509 21.042 1.00 97.00 82 ASN A CA 1
ATOM 653 C C . ASN A 1 82 ? -18.682 -0.525 21.344 1.00 97.00 82 ASN A C 1
ATOM 655 O O . ASN A 1 82 ? -19.063 -0.908 22.448 1.00 97.00 82 ASN A O 1
ATOM 659 N N . GLU A 1 83 ? -19.540 -0.201 20.369 1.00 98.06 83 GLU A N 1
ATOM 660 C CA . GLU A 1 83 ? -21.011 -0.248 20.515 1.00 98.06 83 GLU A CA 1
ATOM 661 C C . GLU A 1 83 ? -21.506 -1.629 20.961 1.00 98.06 83 GLU A C 1
ATOM 663 O O . GLU A 1 83 ? -22.445 -1.765 21.742 1.00 98.06 83 GLU A O 1
ATOM 668 N N . PHE A 1 84 ? -20.835 -2.669 20.481 1.00 98.31 84 PHE A N 1
ATOM 669 C CA . PHE A 1 84 ? -21.160 -4.054 20.765 1.00 98.31 84 PHE A CA 1
ATOM 670 C C . PHE A 1 84 ? -20.379 -4.638 21.959 1.00 98.31 84 PHE A C 1
ATOM 672 O O . PHE A 1 84 ? -20.531 -5.830 22.237 1.00 98.31 84 PHE A O 1
ATOM 679 N N . GLY A 1 85 ? -19.525 -3.874 22.648 1.00 97.69 85 GLY A N 1
ATOM 680 C CA . GLY A 1 85 ? -18.723 -4.362 23.779 1.00 97.69 85 GLY A CA 1
ATOM 681 C C . GLY A 1 85 ? -17.731 -5.479 23.415 1.00 97.69 85 GLY A C 1
ATOM 682 O O . GLY A 1 85 ? -17.550 -6.430 24.175 1.00 97.69 85 GLY A O 1
ATOM 683 N N . VAL A 1 86 ? -17.127 -5.421 22.225 1.00 98.25 86 VAL A N 1
ATOM 684 C CA . VAL A 1 86 ? -16.132 -6.391 21.737 1.00 98.25 86 VAL A CA 1
ATOM 685 C C . VAL A 1 86 ? -14.761 -5.744 21.675 1.00 98.25 86 VAL A C 1
ATOM 687 O O . VAL A 1 86 ? -14.575 -4.716 21.036 1.00 98.25 86 VAL A O 1
ATOM 690 N N . LYS A 1 87 ? -13.757 -6.407 22.252 1.00 98.00 87 LYS A N 1
ATOM 691 C CA . LYS A 1 87 ? -12.357 -6.057 22.025 1.00 98.00 87 LYS A CA 1
ATOM 692 C C . LYS A 1 87 ? -11.950 -6.485 20.616 1.00 98.00 87 LYS A C 1
ATOM 694 O O . LYS A 1 87 ? -11.819 -7.681 20.338 1.00 98.00 87 LYS A O 1
ATOM 699 N N . LEU A 1 88 ? -11.751 -5.503 19.743 1.00 98.19 88 LEU A N 1
ATOM 700 C CA . LEU A 1 88 ? -11.257 -5.702 18.386 1.00 98.19 88 LEU A CA 1
ATOM 701 C C . LEU A 1 88 ? -9.723 -5.695 18.356 1.00 98.19 88 LEU A C 1
ATOM 703 O O . LEU A 1 88 ? -9.092 -4.830 18.955 1.00 98.19 88 LEU A O 1
ATOM 707 N N . THR A 1 89 ? -9.133 -6.640 17.627 1.00 98.25 89 THR A N 1
ATOM 708 C CA . THR A 1 89 ? -7.709 -6.640 17.269 1.00 98.25 89 THR A CA 1
ATOM 709 C C . THR A 1 89 ? -7.579 -6.559 15.751 1.00 98.25 89 THR A C 1
ATOM 711 O O . THR A 1 89 ? -8.078 -7.432 15.034 1.00 98.25 89 THR A O 1
ATOM 714 N N . MET A 1 90 ? -6.874 -5.545 15.254 1.00 97.31 90 MET A N 1
ATOM 715 C CA . MET A 1 90 ? -6.518 -5.456 13.839 1.00 97.31 90 MET A CA 1
ATOM 716 C C . MET A 1 90 ? -5.282 -6.314 13.551 1.00 97.31 90 MET A C 1
ATOM 718 O O . MET A 1 90 ? -4.226 -6.148 14.164 1.00 97.31 90 MET A O 1
ATOM 722 N N . LEU A 1 91 ? -5.405 -7.242 12.601 1.00 96.69 91 LEU A N 1
ATOM 723 C CA . LEU A 1 91 ? -4.281 -7.972 12.025 1.00 96.69 91 LEU A CA 1
ATOM 724 C C . LEU A 1 91 ? -3.828 -7.276 10.738 1.00 96.69 91 LEU A C 1
ATOM 726 O O . LEU A 1 91 ? -4.447 -7.400 9.678 1.00 96.69 91 LEU A O 1
ATOM 730 N N . HIS A 1 92 ? -2.697 -6.585 10.820 1.00 93.62 92 HIS A N 1
ATOM 731 C CA . HIS A 1 92 ? -2.108 -5.878 9.693 1.00 93.62 92 HIS A CA 1
ATOM 732 C C . HIS A 1 92 ? -1.381 -6.857 8.758 1.00 93.62 92 HIS A C 1
ATOM 734 O O . HIS A 1 92 ? -0.370 -7.477 9.118 1.00 93.62 92 HIS A O 1
ATOM 740 N N . GLY A 1 93 ? -1.906 -7.006 7.538 1.00 86.44 93 GLY A N 1
ATOM 741 C CA . GLY A 1 93 ? -1.306 -7.806 6.472 1.00 86.44 93 GLY A CA 1
ATOM 742 C C . GLY A 1 93 ? -0.063 -7.169 5.837 1.00 86.44 93 GLY A C 1
ATOM 743 O O . GLY A 1 93 ? 0.398 -6.091 6.214 1.00 86.44 93 GLY A O 1
ATOM 744 N N . ARG A 1 94 ? 0.494 -7.843 4.823 1.00 77.75 94 ARG A N 1
ATOM 745 C CA . ARG A 1 94 ? 1.726 -7.409 4.140 1.00 77.75 94 ARG A CA 1
ATOM 746 C C . ARG A 1 94 ? 1.547 -6.119 3.341 1.00 77.75 94 ARG A C 1
ATOM 748 O O . ARG A 1 94 ? 0.514 -5.890 2.708 1.00 77.75 94 ARG A O 1
ATOM 755 N N . GLY A 1 95 ? 2.624 -5.340 3.270 1.00 66.31 95 GLY A N 1
ATOM 756 C CA . GLY A 1 95 ? 2.741 -4.159 2.418 1.00 66.31 95 GLY A CA 1
ATOM 757 C C . GLY A 1 95 ? 2.109 -2.884 2.962 1.00 66.31 95 GLY A C 1
ATOM 758 O O . GLY A 1 95 ? 2.075 -1.888 2.245 1.00 66.31 95 GLY A O 1
ATOM 759 N N . GLY A 1 96 ? 1.624 -2.872 4.204 1.00 65.19 96 GLY A N 1
ATOM 760 C CA . GLY A 1 96 ? 1.317 -1.633 4.923 1.00 65.19 96 GLY A CA 1
ATOM 761 C C . GLY A 1 96 ? 2.589 -0.871 5.317 1.00 65.19 96 GLY A C 1
ATOM 762 O O . GLY A 1 96 ? 3.678 -1.446 5.336 1.00 65.19 96 GLY A O 1
ATOM 763 N N . THR A 1 97 ? 2.450 0.410 5.661 1.00 64.44 97 THR A N 1
ATOM 764 C CA . THR A 1 97 ? 3.522 1.224 6.276 1.00 64.44 97 THR A CA 1
ATOM 765 C C . THR A 1 97 ? 4.060 0.571 7.558 1.00 64.44 97 THR A C 1
ATOM 767 O O . THR A 1 97 ? 5.264 0.572 7.798 1.00 64.44 97 THR A O 1
ATOM 770 N N . VAL A 1 98 ? 3.176 -0.086 8.316 1.00 66.31 98 VAL A N 1
ATOM 771 C CA . VAL A 1 98 ? 3.477 -0.794 9.572 1.00 66.31 98 VAL A CA 1
ATOM 772 C C . VAL A 1 98 ? 4.394 -2.014 9.374 1.00 66.31 98 VAL A C 1
ATOM 774 O O . VAL A 1 98 ? 5.185 -2.333 10.248 1.00 66.31 98 VAL A O 1
ATOM 777 N N . GLY A 1 99 ? 4.330 -2.701 8.226 1.00 58.97 99 GLY A N 1
ATOM 778 C CA . GLY A 1 99 ? 5.014 -3.990 8.022 1.00 58.97 99 GLY A CA 1
ATOM 779 C C . GLY A 1 99 ? 6.314 -3.934 7.215 1.00 58.97 99 GLY A C 1
ATOM 780 O O . GLY A 1 99 ? 6.894 -4.984 6.943 1.00 58.97 99 GLY A O 1
ATOM 781 N N . ARG A 1 100 ? 6.745 -2.748 6.760 1.00 57.88 100 ARG A N 1
ATOM 782 C CA . ARG A 1 100 ? 7.801 -2.628 5.737 1.00 57.88 100 ARG A CA 1
ATOM 783 C C . ARG A 1 100 ? 9.174 -2.185 6.215 1.00 57.88 100 ARG A C 1
ATOM 785 O O . ARG A 1 100 ? 10.067 -2.164 5.377 1.00 57.88 100 ARG A O 1
ATOM 792 N N . GLY A 1 101 ? 9.352 -1.813 7.486 1.00 49.03 101 GLY A N 1
ATOM 793 C CA . GLY A 1 101 ? 10.659 -1.468 8.081 1.00 49.03 101 GLY A CA 1
ATOM 794 C C . GLY A 1 101 ? 11.478 -0.367 7.375 1.00 49.03 101 GLY A C 1
ATOM 795 O O . GLY A 1 101 ? 12.581 -0.057 7.807 1.00 49.03 101 GLY A O 1
ATOM 796 N N . GLY A 1 102 ? 10.965 0.206 6.281 1.00 41.97 102 GLY A N 1
ATOM 797 C CA . GLY A 1 102 ? 11.649 1.162 5.409 1.00 41.97 102 GLY A CA 1
ATOM 798 C C . GLY A 1 102 ? 11.143 2.596 5.542 1.00 41.97 102 GLY A C 1
ATOM 799 O O . GLY A 1 102 ? 11.647 3.461 4.849 1.00 41.97 102 GLY A O 1
ATOM 800 N N . GLY A 1 103 ? 10.151 2.828 6.399 1.00 56.81 103 GLY A N 1
ATOM 801 C CA . GLY A 1 103 ? 9.801 4.139 6.948 1.00 56.81 103 GLY A CA 1
ATOM 802 C C . GLY A 1 103 ? 9.686 4.007 8.470 1.00 56.81 103 GLY A C 1
ATOM 803 O O . GLY A 1 103 ? 9.811 2.886 8.983 1.00 56.81 103 GLY A O 1
ATOM 804 N N . PRO A 1 104 ? 9.438 5.088 9.226 1.00 67.56 104 PRO A N 1
ATOM 805 C CA . PRO A 1 104 ? 9.382 5.013 10.679 1.00 67.56 104 PRO A CA 1
ATOM 806 C C . PRO A 1 104 ? 8.190 4.150 11.133 1.00 67.56 104 PRO A C 1
ATOM 808 O O . PRO A 1 104 ? 7.094 4.650 11.350 1.00 67.56 104 PRO A O 1
ATOM 811 N N . THR A 1 105 ? 8.386 2.833 11.295 1.00 82.06 105 THR A N 1
ATOM 812 C CA . THR A 1 105 ? 7.332 1.887 11.729 1.00 82.06 105 THR A CA 1
ATOM 813 C C . THR A 1 105 ? 6.650 2.339 13.018 1.00 82.06 105 THR A C 1
ATOM 815 O O . THR A 1 105 ? 5.452 2.149 13.175 1.00 82.06 105 THR A O 1
ATOM 818 N N . HIS A 1 106 ? 7.400 3.022 13.882 1.00 88.50 106 HIS A N 1
ATOM 819 C CA . HIS A 1 106 ? 6.883 3.710 15.055 1.00 88.50 106 HIS A CA 1
ATOM 820 C C . HIS A 1 106 ? 5.780 4.724 14.685 1.00 88.50 106 HIS A C 1
ATOM 822 O O . HIS A 1 106 ? 4.646 4.580 15.128 1.00 88.50 106 HIS A O 1
ATOM 828 N N . LEU A 1 107 ? 6.059 5.679 13.789 1.00 88.94 107 LEU A N 1
ATOM 829 C CA . LEU A 1 107 ? 5.074 6.667 13.334 1.00 88.94 107 LEU A CA 1
ATOM 830 C C . LEU A 1 107 ? 3.898 6.020 12.585 1.00 88.94 107 LEU A C 1
ATOM 832 O O . LEU A 1 107 ? 2.767 6.468 12.719 1.00 88.94 107 LEU A O 1
ATOM 836 N N . ALA A 1 108 ? 4.136 4.939 11.836 1.00 91.06 108 ALA A N 1
ATOM 837 C CA . ALA A 1 108 ? 3.072 4.211 11.140 1.00 91.06 108 ALA A CA 1
ATOM 838 C C . ALA A 1 108 ? 2.063 3.543 12.095 1.00 91.06 108 ALA A C 1
ATOM 840 O O . ALA A 1 108 ? 0.889 3.386 11.743 1.00 91.06 108 ALA A O 1
ATOM 841 N N . ILE A 1 109 ? 2.509 3.136 13.286 1.00 93.56 109 ILE A N 1
ATOM 842 C CA . ILE A 1 109 ? 1.635 2.638 14.357 1.00 93.56 109 ILE A CA 1
ATOM 843 C C . ILE A 1 109 ? 0.880 3.818 14.978 1.00 93.56 109 ILE A C 1
ATOM 845 O O . ILE A 1 109 ? -0.346 3.780 15.038 1.00 93.56 109 ILE A O 1
ATOM 849 N N . LEU A 1 110 ? 1.583 4.903 15.323 1.00 94.25 110 LEU A N 1
ATOM 850 C CA . LEU A 1 110 ? 0.965 6.119 15.870 1.00 94.25 110 LEU A CA 1
ATOM 851 C C . LEU A 1 110 ? -0.049 6.771 14.914 1.00 94.25 110 LEU A C 1
ATOM 853 O O . LEU A 1 110 ? -0.958 7.463 15.354 1.00 94.25 110 LEU A O 1
ATOM 857 N N . SER A 1 111 ? 0.074 6.539 13.605 1.00 94.88 111 SER A N 1
ATOM 858 C CA . SER A 1 111 ? -0.836 7.086 12.598 1.00 94.88 111 SER A CA 1
ATOM 859 C C . SER A 1 111 ? -2.135 6.300 12.403 1.00 94.88 111 SER A C 1
ATOM 861 O O . SER A 1 111 ? -2.972 6.721 11.600 1.00 94.88 111 SER A O 1
ATOM 863 N N . GLN A 1 112 ? -2.291 5.130 13.036 1.00 95.81 112 GLN A N 1
ATOM 864 C CA . GLN A 1 112 ? -3.536 4.365 12.918 1.00 95.81 112 GLN A CA 1
ATOM 865 C C . GLN A 1 112 ? -4.713 5.166 13.496 1.00 95.81 112 GLN A C 1
ATOM 867 O O . GLN A 1 112 ? -4.501 5.974 14.403 1.00 95.81 112 GLN A O 1
ATOM 872 N N . PRO A 1 113 ? -5.955 4.972 13.014 1.00 96.00 113 PRO A N 1
ATOM 873 C CA . PRO A 1 113 ? -7.099 5.684 13.574 1.00 96.00 113 PRO A CA 1
ATOM 874 C C . PRO A 1 113 ? -7.199 5.497 15.100 1.00 96.00 113 PRO A C 1
ATOM 876 O O . PRO A 1 113 ? -6.794 4.439 15.601 1.00 96.00 113 PRO A O 1
ATOM 879 N N . PRO A 1 114 ? -7.729 6.482 15.845 1.00 93.44 114 PRO A N 1
ATOM 880 C CA . PRO A 1 114 ? -7.972 6.337 17.279 1.00 93.44 114 PRO A CA 1
ATOM 881 C C . PRO A 1 114 ? -8.741 5.049 17.613 1.00 93.44 114 PRO A C 1
ATOM 883 O O . PRO A 1 114 ? -9.530 4.564 16.802 1.00 93.44 114 PRO A O 1
ATOM 886 N N . ASP A 1 115 ? -8.476 4.481 18.789 1.00 91.44 115 ASP A N 1
ATOM 887 C CA . ASP A 1 115 ? -9.144 3.286 19.331 1.00 91.44 115 ASP A CA 1
ATOM 888 C C . ASP A 1 115 ? -8.999 1.983 18.516 1.00 91.44 115 ASP A C 1
ATOM 890 O O . ASP A 1 115 ? -9.711 1.007 18.756 1.00 91.44 115 ASP A O 1
ATOM 894 N N . THR A 1 116 ? -8.064 1.919 17.562 1.00 95.50 116 THR A N 1
ATOM 895 C CA . THR A 1 116 ? -7.857 0.716 16.727 1.00 95.50 116 THR A CA 1
ATOM 896 C C . THR A 1 116 ? -6.818 -0.269 17.269 1.00 95.50 116 THR A C 1
ATOM 898 O O . THR A 1 116 ? -6.797 -1.421 16.832 1.00 95.50 116 THR A O 1
ATOM 901 N N . ILE A 1 117 ? -5.969 0.152 18.217 1.00 94.94 117 ILE A N 1
ATOM 902 C CA . ILE A 1 117 ? -4.897 -0.683 18.787 1.00 94.94 117 ILE A CA 1
ATOM 903 C C . ILE A 1 117 ? -5.257 -1.183 20.189 1.00 94.94 117 ILE A C 1
ATOM 905 O O . ILE A 1 117 ? -5.174 -2.384 20.440 1.00 94.94 117 ILE A O 1
ATOM 909 N N . ASN A 1 118 ? -5.640 -0.294 21.113 1.00 88.88 118 ASN A N 1
ATOM 910 C CA . ASN A 1 118 ? -6.134 -0.625 22.463 1.00 88.88 118 ASN A CA 1
ATOM 911 C C . ASN A 1 118 ? -5.321 -1.726 23.183 1.00 88.88 118 ASN A C 1
ATOM 913 O O . ASN A 1 118 ? -5.853 -2.721 23.699 1.00 88.88 118 ASN A O 1
ATOM 917 N N . GLY A 1 119 ? -3.991 -1.562 23.165 1.00 89.38 119 GLY A N 1
ATOM 918 C CA . GLY A 1 119 ? -3.027 -2.475 23.785 1.00 89.38 119 GLY A CA 1
ATOM 919 C C . GLY A 1 119 ? -2.876 -3.836 23.091 1.00 89.38 119 GLY A C 1
ATOM 920 O O . GLY A 1 119 ? -2.365 -4.775 23.697 1.00 89.38 119 GLY A O 1
ATOM 921 N N . SER A 1 120 ? -3.352 -3.994 21.852 1.00 95.12 120 SER A N 1
ATOM 922 C CA . SER A 1 120 ? -3.278 -5.243 21.090 1.00 95.12 120 SER A CA 1
ATOM 923 C C . SER A 1 120 ? -2.898 -4.990 19.633 1.00 95.12 120 SER A C 1
ATOM 925 O O . SER A 1 120 ? -3.746 -4.785 18.770 1.00 95.12 120 SER A O 1
ATOM 927 N N . LEU A 1 121 ? -1.600 -5.074 19.349 1.00 94.12 121 LEU A N 1
ATOM 928 C CA . LEU A 1 121 ? -1.066 -4.955 17.999 1.00 94.12 121 LEU A CA 1
ATOM 929 C C . LEU A 1 121 ? -0.751 -6.338 17.414 1.00 94.12 121 LEU A C 1
ATOM 931 O O . LEU A 1 121 ? -0.042 -7.136 18.029 1.00 94.12 121 LEU A O 1
ATOM 935 N N . ARG A 1 122 ? -1.236 -6.619 16.197 1.00 96.19 122 ARG A N 1
ATOM 936 C CA . ARG A 1 122 ? -0.864 -7.825 15.445 1.00 96.19 122 ARG A CA 1
ATOM 937 C C . ARG A 1 122 ? -0.428 -7.449 14.032 1.00 96.19 122 ARG A C 1
ATOM 939 O O . ARG A 1 122 ? -1.224 -6.969 13.233 1.00 96.19 122 ARG A O 1
ATOM 946 N N . VAL A 1 123 ? 0.842 -7.682 13.707 1.00 93.62 123 VAL A N 1
ATOM 947 C CA . VAL A 1 123 ? 1.450 -7.250 12.437 1.00 93.62 123 VAL A CA 1
ATOM 948 C C . VAL A 1 123 ? 2.145 -8.419 11.755 1.00 93.62 123 VAL A C 1
ATOM 950 O O . VAL A 1 123 ? 2.777 -9.255 12.396 1.00 93.62 123 VAL A O 1
ATOM 953 N N . THR A 1 124 ? 2.036 -8.474 10.431 1.00 91.94 124 THR A N 1
ATOM 954 C CA . THR A 1 124 ? 2.822 -9.396 9.612 1.00 91.94 124 THR A CA 1
ATOM 955 C C . THR A 1 124 ? 4.228 -8.840 9.393 1.00 91.94 124 THR A C 1
ATOM 957 O O . THR A 1 124 ? 4.385 -7.853 8.674 1.00 91.94 124 THR A O 1
ATOM 960 N N . ILE A 1 125 ? 5.253 -9.512 9.918 1.00 91.25 125 ILE A N 1
ATOM 961 C CA . ILE A 1 125 ? 6.643 -9.254 9.521 1.00 91.25 125 ILE A CA 1
ATOM 962 C C . ILE A 1 125 ? 6.880 -9.875 8.144 1.00 91.25 125 ILE A C 1
ATOM 964 O O . ILE A 1 125 ? 6.652 -11.067 7.919 1.00 91.25 125 ILE A O 1
ATOM 968 N N . GLN A 1 126 ? 7.282 -9.042 7.189 1.00 86.94 126 GLN A N 1
ATOM 969 C CA . GLN A 1 126 ? 7.585 -9.485 5.836 1.00 86.94 126 GLN A CA 1
ATOM 970 C C . GLN A 1 126 ? 8.930 -10.223 5.796 1.00 86.94 126 GLN A C 1
ATOM 972 O O . GLN A 1 126 ? 9.886 -9.808 6.443 1.00 86.94 126 GLN A O 1
ATOM 977 N N . GLY A 1 127 ? 9.009 -11.306 5.016 1.00 89.62 127 GLY A N 1
ATOM 978 C CA . GLY A 1 127 ? 10.230 -12.114 4.921 1.00 89.62 127 GLY A CA 1
ATOM 979 C C . GLY A 1 127 ? 11.415 -11.311 4.385 1.00 89.62 127 GLY A C 1
ATOM 980 O O . GLY A 1 127 ? 12.524 -11.474 4.863 1.00 89.62 127 GLY A O 1
ATOM 981 N N . GLU A 1 128 ? 11.171 -10.371 3.472 1.00 87.56 128 GLU A N 1
ATOM 982 C CA . GLU A 1 128 ? 12.200 -9.475 2.936 1.00 87.56 128 GLU A CA 1
ATOM 983 C C . GLU A 1 128 ? 12.701 -8.403 3.930 1.00 87.56 128 GLU A C 1
ATOM 985 O O . GLU A 1 128 ? 13.636 -7.677 3.609 1.00 87.56 128 GLU A O 1
ATOM 990 N N . VAL A 1 129 ? 12.092 -8.291 5.118 1.00 89.88 129 VAL A N 1
ATOM 991 C CA . VAL A 1 129 ? 12.477 -7.338 6.181 1.00 89.88 129 VAL A CA 1
ATOM 992 C C . VAL A 1 129 ? 12.979 -8.065 7.437 1.00 89.88 129 VAL A C 1
ATOM 994 O O . VAL A 1 129 ? 13.522 -7.426 8.331 1.00 89.88 129 VAL A O 1
ATOM 997 N N . ILE A 1 130 ? 12.843 -9.396 7.512 1.00 92.50 130 ILE A N 1
ATOM 998 C CA . ILE A 1 130 ? 13.151 -10.164 8.729 1.00 92.50 130 ILE A CA 1
ATOM 999 C C . ILE A 1 130 ? 14.593 -9.952 9.199 1.00 92.50 130 ILE A C 1
ATOM 1001 O O . ILE A 1 130 ? 14.809 -9.714 10.381 1.00 92.50 130 ILE A O 1
ATOM 1005 N N . GLU A 1 131 ? 15.544 -9.941 8.264 1.00 93.31 131 GLU A N 1
ATOM 1006 C CA . GLU A 1 131 ? 16.966 -9.729 8.539 1.00 93.31 131 GLU A CA 1
ATOM 1007 C C . GLU A 1 131 ? 17.223 -8.330 9.106 1.00 93.31 131 GLU A C 1
ATOM 1009 O O . GLU A 1 131 ? 17.857 -8.176 10.142 1.00 93.31 131 GLU A O 1
ATOM 1014 N N . GLN A 1 132 ? 16.645 -7.296 8.488 1.00 90.38 132 GLN A N 1
ATOM 1015 C CA . GLN A 1 132 ? 16.793 -5.918 8.960 1.00 90.38 132 GLN A CA 1
ATOM 1016 C C . GLN A 1 132 ? 16.176 -5.716 10.355 1.00 90.38 132 GLN A C 1
ATOM 1018 O O . GLN A 1 132 ? 16.633 -4.866 11.114 1.00 90.38 132 GLN A O 1
ATOM 1023 N N . SER A 1 133 ? 15.109 -6.449 10.677 1.00 90.56 133 SER A N 1
ATOM 1024 C CA . SER A 1 133 ? 14.399 -6.306 11.948 1.00 90.56 133 SER A CA 1
ATOM 1025 C C . SER A 1 133 ? 14.967 -7.163 13.077 1.00 90.56 133 SER A C 1
ATOM 1027 O O . SER A 1 133 ? 14.861 -6.756 14.228 1.00 90.56 133 SER A O 1
ATOM 1029 N N . PHE A 1 134 ? 15.517 -8.342 12.775 1.00 95.25 134 PHE A N 1
ATOM 1030 C CA . PHE A 1 134 ? 15.833 -9.359 13.784 1.00 95.25 134 PHE A CA 1
ATOM 1031 C C . PHE A 1 134 ? 17.169 -10.087 13.564 1.00 95.25 134 PHE A C 1
ATOM 1033 O O . PHE A 1 134 ? 17.505 -10.943 14.376 1.00 95.25 134 PHE A O 1
ATOM 1040 N N . GLY A 1 135 ? 17.910 -9.792 12.490 1.00 96.31 135 GLY A N 1
ATOM 1041 C CA . GLY A 1 135 ? 19.165 -10.481 12.154 1.00 96.31 135 GLY A CA 1
ATOM 1042 C C . GLY A 1 135 ? 20.351 -10.108 13.048 1.00 96.31 135 GLY A C 1
ATOM 1043 O O . GLY A 1 135 ? 21.280 -10.894 13.195 1.00 96.31 135 GLY A O 1
ATOM 1044 N N . GLU A 1 136 ? 20.300 -8.941 13.694 1.00 97.38 136 GLU A N 1
ATOM 1045 C CA . GLU A 1 136 ? 21.320 -8.462 14.633 1.00 97.38 136 GLU A CA 1
ATOM 1046 C C . GLU A 1 136 ? 20.668 -8.117 15.985 1.00 97.38 136 GLU A C 1
ATOM 1048 O O . GLU A 1 136 ? 19.520 -7.664 16.033 1.00 97.38 136 GLU A O 1
ATOM 1053 N N . GLU A 1 137 ? 21.371 -8.380 17.091 1.00 97.62 137 GLU A N 1
ATOM 1054 C CA . GLU A 1 137 ? 20.823 -8.323 18.454 1.00 97.62 137 GLU A CA 1
ATOM 1055 C C . GLU A 1 137 ? 20.299 -6.933 18.844 1.00 97.62 137 GLU A C 1
ATOM 1057 O O . GLU A 1 137 ? 19.181 -6.815 19.362 1.00 97.62 137 GLU A O 1
ATOM 1062 N N . HIS A 1 138 ? 21.049 -5.869 18.550 1.00 95.44 138 HIS A N 1
ATOM 1063 C CA . HIS A 1 138 ? 20.627 -4.498 18.835 1.00 95.44 138 HIS A CA 1
ATOM 1064 C C . HIS A 1 138 ? 19.444 -4.089 17.955 1.00 95.44 138 HIS A C 1
ATOM 1066 O O . HIS A 1 138 ? 18.505 -3.454 18.441 1.00 95.44 138 HIS A O 1
ATOM 1072 N N . LEU A 1 139 ? 19.433 -4.477 16.676 1.00 92.44 139 LEU A N 1
ATOM 1073 C CA . LEU A 1 139 ? 18.299 -4.224 15.780 1.00 92.44 139 LEU A CA 1
ATOM 1074 C C . LEU A 1 139 ? 17.032 -4.969 16.219 1.00 92.44 139 LEU A C 1
ATOM 1076 O O . LEU A 1 139 ? 15.938 -4.397 16.169 1.00 92.44 139 LEU A O 1
ATOM 1080 N N . CYS A 1 140 ? 17.173 -6.204 16.703 1.00 95.94 140 CYS A N 1
ATOM 1081 C CA . CYS A 1 140 ? 16.087 -6.982 17.296 1.00 95.94 140 CYS A CA 1
ATOM 1082 C C . CYS A 1 140 ? 15.493 -6.250 18.506 1.00 95.94 140 CYS A C 1
ATOM 1084 O O . CYS A 1 140 ? 14.286 -5.983 18.542 1.00 95.94 140 CYS A O 1
ATOM 1086 N N . PHE A 1 141 ? 16.346 -5.839 19.451 1.00 96.19 141 PHE A N 1
ATOM 1087 C CA . PHE A 1 141 ? 15.925 -5.080 20.628 1.00 96.19 141 PHE A CA 1
ATOM 1088 C C . PHE A 1 141 ? 15.217 -3.776 20.236 1.00 96.19 141 PHE A C 1
ATOM 1090 O O . PHE A 1 141 ? 14.097 -3.518 20.677 1.00 96.19 141 PHE A O 1
ATOM 1097 N N . MET A 1 142 ? 15.816 -2.991 19.335 1.00 93.44 142 MET A N 1
ATOM 1098 C CA . MET A 1 142 ? 15.249 -1.734 18.839 1.00 93.44 142 MET A CA 1
ATOM 1099 C C . MET A 1 142 ? 13.905 -1.939 18.134 1.00 93.44 142 MET A C 1
ATOM 1101 O O . MET A 1 142 ? 12.993 -1.120 18.275 1.00 93.44 142 MET A O 1
ATOM 1105 N N . THR A 1 143 ? 13.744 -3.036 17.394 1.00 92.88 143 THR A N 1
ATOM 1106 C CA . THR A 1 143 ? 12.473 -3.394 16.761 1.00 92.88 143 THR A CA 1
ATOM 1107 C C . THR A 1 143 ? 11.401 -3.649 17.818 1.00 92.88 143 THR A C 1
ATOM 1109 O O . THR A 1 143 ? 10.342 -3.017 17.778 1.00 92.88 143 THR A O 1
ATOM 1112 N N . LEU A 1 144 ? 11.675 -4.511 18.802 1.00 95.19 144 LEU A N 1
ATOM 1113 C CA . LEU A 1 144 ? 10.734 -4.826 19.883 1.00 95.19 144 LEU A CA 1
ATOM 1114 C C . LEU A 1 144 ? 10.395 -3.594 20.736 1.00 95.19 144 LEU A C 1
ATOM 1116 O O . LEU A 1 144 ? 9.223 -3.373 21.062 1.00 95.19 144 LEU A O 1
ATOM 1120 N N . GLN A 1 145 ? 11.389 -2.752 21.030 1.00 95.38 145 GLN A N 1
ATOM 1121 C CA . GLN A 1 145 ? 11.215 -1.489 21.745 1.00 95.38 145 GLN A CA 1
ATOM 1122 C C . GLN A 1 145 ? 10.251 -0.563 20.996 1.00 95.38 145 GLN A C 1
ATOM 1124 O O . GLN A 1 145 ? 9.303 -0.052 21.590 1.00 95.38 145 GLN A O 1
ATOM 1129 N N . ARG A 1 146 ? 10.449 -0.365 19.685 1.00 93.62 146 ARG A N 1
ATOM 1130 C CA . ARG A 1 146 ? 9.602 0.525 18.871 1.00 93.62 146 ARG A CA 1
ATOM 1131 C C . ARG A 1 146 ? 8.159 0.040 18.800 1.00 93.62 146 ARG A C 1
ATOM 1133 O O . ARG A 1 146 ? 7.258 0.864 18.929 1.00 93.62 146 ARG A O 1
ATOM 1140 N N . TYR A 1 147 ? 7.939 -1.264 18.614 1.00 94.25 147 TYR A N 1
ATOM 1141 C CA . TYR A 1 147 ? 6.591 -1.841 18.613 1.00 94.25 147 TYR A CA 1
ATOM 1142 C C . TYR A 1 147 ? 5.898 -1.660 19.966 1.00 94.25 147 TYR A C 1
ATOM 1144 O O . TYR A 1 147 ? 4.737 -1.256 20.002 1.00 94.25 147 TYR A O 1
ATOM 1152 N N . THR A 1 148 ? 6.610 -1.914 21.065 1.00 95.88 148 THR A N 1
ATOM 1153 C CA . THR A 1 148 ? 6.072 -1.771 22.426 1.00 95.88 148 THR A CA 1
ATOM 1154 C C . THR A 1 148 ? 5.718 -0.317 22.730 1.00 95.88 148 THR A C 1
ATOM 1156 O O . THR A 1 148 ? 4.584 -0.036 23.113 1.00 95.88 148 THR A O 1
ATOM 1159 N N . ALA A 1 149 ? 6.651 0.610 22.490 1.00 95.56 149 ALA A N 1
ATOM 1160 C CA . ALA A 1 149 ? 6.458 2.033 22.754 1.00 95.56 149 ALA A CA 1
ATOM 1161 C C . ALA A 1 149 ? 5.298 2.613 21.934 1.00 95.56 149 ALA A C 1
ATOM 1163 O O . ALA A 1 149 ? 4.381 3.188 22.508 1.00 95.56 149 ALA A O 1
ATOM 1164 N N . ALA A 1 150 ? 5.278 2.386 20.616 1.00 94.44 150 ALA A N 1
ATOM 1165 C CA . ALA A 1 150 ? 4.238 2.949 19.759 1.00 94.44 150 ALA A CA 1
ATOM 1166 C C . ALA A 1 150 ? 2.846 2.354 20.042 1.00 94.44 150 ALA A C 1
ATOM 1168 O O . ALA A 1 150 ? 1.843 3.050 19.923 1.00 94.44 150 ALA A O 1
ATOM 1169 N N . THR A 1 151 ? 2.770 1.077 20.439 1.00 96.12 151 THR A N 1
ATOM 1170 C CA . THR A 1 151 ? 1.504 0.440 20.851 1.00 96.12 151 THR A CA 1
ATOM 1171 C C . THR A 1 151 ? 0.955 1.068 22.131 1.00 96.12 151 THR A C 1
ATOM 1173 O O . THR A 1 151 ? -0.252 1.279 22.239 1.00 96.12 151 THR A O 1
ATOM 1176 N N . LEU A 1 152 ? 1.834 1.344 23.100 1.00 96.62 152 LEU A N 1
ATOM 1177 C CA . LEU A 1 152 ? 1.467 1.978 24.364 1.00 96.62 152 LEU A CA 1
ATOM 1178 C C . LEU A 1 152 ? 1.031 3.429 24.145 1.00 96.62 152 LEU A C 1
ATOM 1180 O O . LEU A 1 152 ? -0.051 3.816 24.577 1.00 96.62 152 LEU A O 1
ATOM 1184 N N . GLU A 1 153 ? 1.862 4.200 23.445 1.00 96.19 153 GLU A N 1
ATOM 1185 C CA . GLU A 1 153 ? 1.629 5.615 23.173 1.00 96.19 153 GLU A CA 1
ATOM 1186 C C . GLU A 1 153 ? 0.348 5.823 22.371 1.00 96.19 153 GLU A C 1
ATOM 1188 O O . GLU A 1 153 ? -0.473 6.627 22.785 1.00 96.19 153 GLU A O 1
ATOM 1193 N N . HIS A 1 154 ? 0.097 5.050 21.308 1.00 96.06 154 HIS A N 1
ATOM 1194 C CA . HIS A 1 154 ? -1.142 5.183 20.527 1.00 96.06 154 HIS A CA 1
ATOM 1195 C C . HIS A 1 154 ? -2.408 5.022 21.381 1.00 96.06 154 HIS A C 1
ATOM 1197 O O . HIS A 1 154 ? -3.376 5.755 21.194 1.00 96.06 154 HIS A O 1
ATOM 1203 N N . GLY A 1 155 ? -2.390 4.099 22.350 1.00 93.31 155 GLY A N 1
ATOM 1204 C CA . GLY A 1 155 ? -3.521 3.865 23.250 1.00 93.31 155 GLY A CA 1
ATOM 1205 C C . GLY A 1 155 ? -3.725 4.946 24.318 1.00 93.31 155 GLY A C 1
ATOM 1206 O O . GLY A 1 155 ? -4.804 5.013 24.899 1.00 93.31 155 GLY A O 1
ATOM 1207 N N . MET A 1 156 ? -2.713 5.773 24.598 1.00 94.81 156 MET A N 1
ATOM 1208 C CA . MET A 1 156 ? -2.766 6.844 25.609 1.00 94.81 156 MET A CA 1
ATOM 1209 C C . MET A 1 156 ? -2.795 8.249 24.993 1.00 94.81 156 MET A C 1
ATOM 1211 O O . MET A 1 156 ? -3.267 9.197 25.616 1.00 94.81 156 MET A O 1
ATOM 1215 N N . HIS A 1 157 ? -2.283 8.380 23.775 1.00 94.00 157 HIS A N 1
ATOM 1216 C CA . HIS A 1 157 ? -2.120 9.613 23.026 1.00 94.00 157 HIS A CA 1
ATOM 1217 C C . HIS A 1 157 ? -2.498 9.362 21.554 1.00 94.00 157 HIS A C 1
ATOM 1219 O O . HIS A 1 157 ? -1.627 9.244 20.686 1.00 94.00 157 HIS A O 1
ATOM 1225 N N . PRO A 1 158 ? -3.804 9.210 21.260 1.00 91.19 158 PRO A N 1
ATOM 1226 C CA . PRO A 1 158 ? -4.261 8.929 19.907 1.00 91.19 158 PRO A CA 1
ATOM 1227 C C . PRO A 1 158 ? -3.958 10.107 18.966 1.00 91.19 158 PRO A C 1
ATOM 1229 O O . PRO A 1 158 ? -3.941 11.263 19.400 1.00 91.19 158 PRO A O 1
ATOM 1232 N N . PRO A 1 159 ? -3.757 9.850 17.661 1.00 91.75 159 PRO A N 1
ATOM 1233 C CA . PRO A 1 159 ? -3.500 10.915 16.705 1.00 91.75 159 PRO A CA 1
ATOM 1234 C C . PRO A 1 159 ? -4.728 11.809 16.527 1.00 91.75 159 PRO A C 1
ATOM 1236 O O . PRO A 1 159 ? -5.870 11.406 16.767 1.00 91.75 159 PRO A O 1
ATOM 1239 N N . ILE A 1 160 ? -4.494 13.016 16.011 1.00 91.62 160 ILE A N 1
ATOM 1240 C CA . ILE A 1 160 ? -5.577 13.936 15.669 1.00 91.62 160 ILE A CA 1
ATOM 1241 C C . ILE A 1 160 ? -6.561 13.299 14.677 1.00 91.62 160 ILE A C 1
ATOM 1243 O O . ILE A 1 160 ? -6.182 12.593 13.734 1.00 91.62 160 ILE A O 1
ATOM 1247 N N . SER A 1 161 ? -7.845 13.589 14.873 1.00 91.31 161 SER A N 1
ATOM 1248 C CA . SER A 1 161 ? -8.866 13.239 13.891 1.00 91.31 161 SER A CA 1
ATOM 1249 C C . SER A 1 161 ? -8.735 14.135 12.656 1.00 91.31 161 SER A C 1
ATOM 1251 O O . SER A 1 161 ? -8.506 15.338 12.803 1.00 91.31 161 SER A O 1
ATOM 1253 N N . PRO A 1 162 ? -8.889 13.594 11.435 1.00 95.19 162 PRO A N 1
ATOM 1254 C CA . PRO A 1 162 ? -8.825 14.409 10.233 1.00 95.19 162 PRO A CA 1
ATOM 1255 C C . PRO A 1 162 ? -9.992 15.387 10.165 1.00 95.19 162 PRO A C 1
ATOM 1257 O O . PRO A 1 162 ? -11.139 15.006 10.427 1.00 95.19 162 PRO A O 1
ATOM 1260 N N . LYS A 1 163 ? -9.693 16.619 9.745 1.00 96.94 163 LYS A N 1
ATOM 1261 C CA . LYS A 1 163 ? -10.701 17.652 9.500 1.00 96.94 163 LYS A CA 1
ATOM 1262 C C . LYS A 1 163 ? -11.677 17.218 8.388 1.00 96.94 163 LYS A C 1
ATOM 1264 O O . LYS A 1 163 ? -11.275 16.447 7.506 1.00 96.94 163 LYS A O 1
ATOM 1269 N N . PRO A 1 164 ? -12.941 17.682 8.392 1.00 97.25 164 PRO A N 1
ATOM 1270 C CA . PRO A 1 164 ? -13.925 17.322 7.367 1.00 97.25 164 PRO A CA 1
ATOM 1271 C C . PRO A 1 164 ? -13.441 17.573 5.932 1.00 97.25 164 PRO A C 1
ATOM 1273 O O . PRO A 1 164 ? -13.617 16.719 5.064 1.00 97.25 164 PRO A O 1
ATOM 1276 N N . GLU A 1 165 ? -12.762 18.693 5.696 1.00 96.75 165 GLU A N 1
ATOM 1277 C CA . GLU A 1 165 ? -12.184 19.055 4.403 1.00 96.75 165 GLU A CA 1
ATOM 1278 C C . GLU A 1 165 ? -11.080 18.087 3.955 1.00 96.75 165 GLU A C 1
ATOM 1280 O O . GLU A 1 165 ? -11.006 17.756 2.775 1.00 96.75 165 GLU A O 1
ATOM 1285 N N . TRP A 1 166 ? -10.275 17.549 4.881 1.00 98.06 166 TRP A N 1
ATOM 1286 C CA . TRP A 1 166 ? -9.249 16.548 4.559 1.00 98.06 166 TRP A CA 1
ATOM 1287 C C . TRP A 1 166 ? -9.879 15.215 4.154 1.00 98.06 166 TRP A C 1
ATOM 1289 O O . TRP A 1 166 ? -9.401 14.558 3.228 1.00 98.06 166 TRP A O 1
ATOM 1299 N N . ARG A 1 167 ? -10.968 14.816 4.830 1.00 98.00 167 ARG A N 1
ATOM 1300 C CA . ARG A 1 167 ? -11.728 13.606 4.480 1.00 98.00 167 ARG A CA 1
ATOM 1301 C C . ARG A 1 167 ? -12.345 13.732 3.090 1.00 98.00 167 ARG A C 1
ATOM 1303 O O . ARG A 1 167 ? -12.149 12.840 2.271 1.00 98.00 167 ARG A O 1
ATOM 1310 N N . ALA A 1 168 ? -13.028 14.846 2.822 1.00 97.75 168 ALA A N 1
ATOM 1311 C CA . ALA A 1 168 ? -13.658 15.109 1.531 1.00 97.75 168 ALA A CA 1
ATOM 1312 C C . ALA A 1 168 ? -12.629 15.128 0.389 1.00 97.75 168 ALA A C 1
ATOM 1314 O O . ALA A 1 168 ? -12.851 14.515 -0.656 1.00 97.75 168 ALA A O 1
ATOM 1315 N N . LEU A 1 169 ? -11.472 15.762 0.617 1.00 98.06 169 LEU A N 1
ATOM 1316 C CA . LEU A 1 169 ? -10.383 15.799 -0.355 1.00 98.06 169 LEU A CA 1
ATOM 1317 C C . LEU A 1 169 ? -9.837 14.393 -0.648 1.00 98.06 169 LEU A C 1
ATOM 1319 O O . LEU A 1 169 ? -9.655 14.039 -1.811 1.00 98.06 169 LEU A O 1
ATOM 1323 N N . LEU A 1 170 ? -9.625 13.558 0.377 1.00 98.25 170 LEU A N 1
ATOM 1324 C CA . LEU A 1 170 ? -9.175 12.177 0.173 1.00 98.25 170 LEU A CA 1
ATOM 1325 C C . LEU A 1 170 ? -10.232 11.263 -0.449 1.00 98.25 170 LEU A C 1
ATOM 1327 O O . LEU A 1 170 ? -9.856 10.360 -1.194 1.00 98.25 170 LEU A O 1
ATOM 1331 N N . ASP A 1 171 ? -11.523 11.470 -0.182 1.00 98.44 171 ASP A N 1
ATOM 1332 C CA . ASP A 1 171 ? -12.594 10.739 -0.870 1.00 98.44 171 ASP A CA 1
ATOM 1333 C C . ASP A 1 171 ? -12.556 11.014 -2.382 1.00 98.44 171 ASP A C 1
ATOM 1335 O O . ASP A 1 171 ? -12.600 10.080 -3.188 1.00 98.44 171 ASP A O 1
ATOM 1339 N N . GLU A 1 172 ? -12.376 12.277 -2.772 1.00 98.12 172 GLU A N 1
ATOM 1340 C CA . GLU A 1 172 ? -12.229 12.678 -4.173 1.00 98.12 172 GLU A CA 1
ATOM 1341 C C . GLU A 1 172 ? -10.939 12.128 -4.799 1.00 98.12 172 GLU A C 1
ATOM 1343 O O . GLU A 1 172 ? -10.977 11.480 -5.851 1.00 98.12 172 GLU A O 1
ATOM 1348 N N . MET A 1 173 ? -9.795 12.297 -4.127 1.00 98.62 173 MET A N 1
ATOM 1349 C CA . MET A 1 173 ? -8.516 11.761 -4.598 1.00 98.62 173 MET A CA 1
ATOM 1350 C C . MET A 1 173 ? -8.552 10.238 -4.754 1.00 98.62 173 MET A C 1
ATOM 1352 O O . MET A 1 173 ? -8.034 9.711 -5.738 1.00 98.62 173 MET A O 1
ATOM 1356 N N . ALA A 1 174 ? -9.183 9.515 -3.825 1.00 98.44 174 ALA A N 1
ATOM 1357 C CA . ALA A 1 174 ? -9.308 8.064 -3.896 1.00 98.44 174 ALA A CA 1
ATOM 1358 C C . ALA A 1 174 ? -10.119 7.616 -5.121 1.00 98.44 174 ALA A C 1
ATOM 1360 O O . ALA A 1 174 ? -9.726 6.656 -5.791 1.00 98.44 174 ALA A O 1
ATOM 1361 N N . ALA A 1 175 ? -11.205 8.317 -5.461 1.00 98.31 175 ALA A N 1
ATOM 1362 C CA . ALA A 1 175 ? -11.988 8.015 -6.658 1.00 98.31 175 ALA A CA 1
ATOM 1363 C C . ALA A 1 175 ? -11.156 8.196 -7.941 1.00 98.31 175 ALA A C 1
ATOM 1365 O O . ALA A 1 175 ? -11.150 7.321 -8.815 1.00 98.31 175 ALA A O 1
ATOM 1366 N N . VAL A 1 176 ? -10.392 9.291 -8.032 1.00 98.50 176 VAL A N 1
ATOM 1367 C CA . VAL A 1 176 ? -9.519 9.573 -9.184 1.00 98.50 176 VAL A CA 1
ATOM 1368 C C . VAL A 1 176 ? -8.362 8.583 -9.272 1.00 98.50 176 VAL A C 1
ATOM 1370 O O . VAL A 1 176 ? -8.117 8.037 -10.348 1.00 98.50 176 VAL A O 1
ATOM 1373 N N . THR A 1 177 ? -7.693 8.281 -8.154 1.00 98.56 177 THR A N 1
ATOM 1374 C CA . THR A 1 177 ? -6.628 7.270 -8.120 1.00 98.56 177 THR A CA 1
ATOM 1375 C C . THR A 1 177 ? -7.140 5.925 -8.617 1.00 98.56 177 THR A C 1
ATOM 1377 O O . THR A 1 177 ? -6.484 5.308 -9.451 1.00 98.56 177 THR A O 1
ATOM 1380 N N . THR A 1 178 ? -8.315 5.472 -8.170 1.00 98.31 178 THR A N 1
ATOM 1381 C CA . THR A 1 178 ? -8.877 4.191 -8.621 1.00 98.31 178 THR A CA 1
ATOM 1382 C C . THR A 1 178 ? -9.219 4.207 -10.104 1.00 98.31 178 THR A C 1
ATOM 1384 O O . THR A 1 178 ? -8.960 3.217 -10.794 1.00 98.31 178 THR A O 1
ATOM 1387 N N . LYS A 1 179 ? -9.774 5.313 -10.610 1.00 98.38 179 LYS A N 1
ATOM 1388 C CA . LYS A 1 179 ? -10.083 5.471 -12.034 1.00 98.38 179 LYS A CA 1
ATOM 1389 C C . LYS A 1 179 ? -8.819 5.379 -12.890 1.00 98.38 179 LYS A C 1
ATOM 1391 O O . LYS A 1 179 ? -8.797 4.584 -13.825 1.00 98.38 179 LYS A O 1
ATOM 1396 N N . GLU A 1 180 ? -7.778 6.132 -12.544 1.00 98.38 180 GLU A N 1
ATOM 1397 C CA . GLU A 1 180 ? -6.507 6.153 -13.278 1.00 98.38 180 GLU A CA 1
ATOM 1398 C C . GLU A 1 180 ? -5.746 4.827 -13.158 1.00 98.38 180 GLU A C 1
ATOM 1400 O O . GLU A 1 180 ? -5.254 4.270 -14.135 1.00 98.38 180 GLU A O 1
ATOM 1405 N N . TYR A 1 181 ? -5.696 4.253 -11.958 1.00 98.06 181 TYR A N 1
ATOM 1406 C CA . TYR A 1 181 ? -5.063 2.957 -11.747 1.00 98.06 181 TYR A CA 1
ATOM 1407 C C . TYR A 1 181 ? -5.712 1.875 -12.619 1.00 98.06 181 TYR A C 1
ATOM 1409 O O . TYR A 1 181 ? -5.030 1.119 -13.316 1.00 98.06 181 TYR A O 1
ATOM 1417 N N . ARG A 1 182 ? -7.050 1.812 -12.614 1.00 96.50 182 ARG A N 1
ATOM 1418 C CA . ARG A 1 182 ? -7.797 0.823 -13.394 1.00 96.50 182 ARG A CA 1
ATOM 1419 C C . ARG A 1 182 ? -7.777 1.121 -14.891 1.00 96.50 182 ARG A C 1
ATOM 1421 O O . ARG A 1 182 ? -7.832 0.156 -15.644 1.00 96.50 182 ARG A O 1
ATOM 1428 N N . SER A 1 183 ? -7.687 2.379 -15.334 1.00 97.25 183 SER A N 1
ATOM 1429 C CA . SER A 1 183 ? -7.585 2.710 -16.766 1.00 97.25 183 SER A CA 1
ATOM 1430 C C . SER A 1 183 ? -6.314 2.110 -17.374 1.00 97.25 183 SER A C 1
ATOM 1432 O O . SER A 1 183 ? -6.380 1.472 -18.421 1.00 97.25 183 SER A O 1
ATOM 1434 N N . VAL A 1 184 ? -5.187 2.205 -16.663 1.00 97.25 184 VAL A N 1
ATOM 1435 C CA . VAL A 1 184 ? -3.902 1.634 -17.084 1.00 97.25 184 VAL A CA 1
ATOM 1436 C C . VAL A 1 184 ? -3.899 0.112 -16.964 1.00 97.25 184 VAL A C 1
ATOM 1438 O O . VAL A 1 184 ? -3.546 -0.579 -17.914 1.00 97.25 184 VAL A O 1
ATOM 1441 N N . VAL A 1 185 ? -4.309 -0.440 -15.817 1.00 94.31 185 VAL A N 1
ATOM 1442 C CA . VAL A 1 185 ? -4.247 -1.894 -15.564 1.00 94.31 185 VAL A CA 1
ATOM 1443 C C . VAL A 1 185 ? -5.230 -2.685 -16.437 1.00 94.31 185 VAL A C 1
ATOM 1445 O O . VAL A 1 185 ? -4.970 -3.851 -16.746 1.00 94.31 185 VAL A O 1
ATOM 1448 N N . LYS A 1 186 ? -6.344 -2.065 -16.851 1.00 93.25 186 LYS A N 1
ATOM 1449 C CA . LYS A 1 186 ? -7.333 -2.658 -17.765 1.00 93.25 186 LYS A CA 1
ATOM 1450 C C . LYS A 1 186 ? -7.092 -2.316 -19.238 1.00 93.25 186 LYS A C 1
ATOM 1452 O O . LYS A 1 186 ? -7.843 -2.819 -20.073 1.00 93.25 186 LYS A O 1
ATOM 1457 N N . ASP A 1 187 ? -6.080 -1.509 -19.575 1.00 95.25 187 ASP A N 1
ATOM 1458 C CA . ASP A 1 187 ? -5.706 -1.283 -20.974 1.00 95.25 187 ASP A CA 1
ATOM 1459 C C . ASP A 1 187 ? -5.381 -2.646 -21.625 1.00 95.25 187 ASP A C 1
ATOM 1461 O O . ASP A 1 187 ? -4.587 -3.417 -21.069 1.00 95.25 187 ASP A O 1
ATOM 1465 N N . PRO A 1 188 ? -5.967 -2.985 -22.790 1.00 93.56 188 PRO A N 1
ATOM 1466 C CA . PRO A 1 188 ? -5.739 -4.272 -23.450 1.00 93.56 188 PRO A CA 1
ATOM 1467 C C . PRO A 1 188 ? -4.258 -4.591 -23.706 1.00 93.56 188 PRO A C 1
ATOM 1469 O O . PRO A 1 188 ? -3.858 -5.758 -23.724 1.00 93.56 188 PRO A O 1
ATOM 1472 N N . ARG A 1 189 ? -3.422 -3.560 -23.873 1.00 94.94 189 ARG A N 1
ATOM 1473 C CA . ARG A 1 189 ? -1.977 -3.679 -24.101 1.00 94.94 189 ARG A CA 1
ATOM 1474 C C . ARG A 1 189 ? -1.203 -3.963 -22.817 1.00 94.94 189 ARG A C 1
ATOM 1476 O O . ARG A 1 189 ? -0.109 -4.527 -22.880 1.00 94.94 189 ARG A O 1
ATOM 1483 N N . PHE A 1 190 ? -1.759 -3.621 -21.654 1.00 95.88 190 PHE A N 1
ATOM 1484 C CA . PHE A 1 190 ? -1.043 -3.626 -20.381 1.00 95.88 190 PHE A CA 1
ATOM 1485 C C . PHE A 1 190 ? -0.510 -5.008 -20.005 1.00 95.88 190 PHE A C 1
ATOM 1487 O O . PHE A 1 190 ? 0.642 -5.135 -19.604 1.00 95.88 190 PHE A O 1
ATOM 1494 N N . VAL A 1 191 ? -1.304 -6.071 -20.169 1.00 94.12 191 VAL A N 1
ATOM 1495 C CA . VAL A 1 191 ? -0.861 -7.434 -19.819 1.00 94.12 191 VAL A CA 1
ATOM 1496 C C . VAL A 1 191 ? 0.310 -7.886 -20.698 1.00 94.12 191 VAL A C 1
ATOM 1498 O O . VAL A 1 191 ? 1.230 -8.537 -20.198 1.00 94.12 191 VAL A O 1
ATOM 1501 N N . LYS A 1 192 ? 0.292 -7.537 -21.993 1.00 95.06 192 LYS A N 1
ATOM 1502 C CA . LYS A 1 192 ? 1.393 -7.827 -22.923 1.00 95.06 192 LYS A CA 1
ATOM 1503 C C . LYS A 1 192 ? 2.641 -7.038 -22.518 1.00 95.06 192 LYS A C 1
ATOM 1505 O O . LYS A 1 192 ? 3.696 -7.645 -22.348 1.00 95.06 192 LYS A O 1
ATOM 1510 N N . TYR A 1 193 ? 2.493 -5.736 -22.269 1.00 97.88 193 TYR A N 1
ATOM 1511 C CA . TYR A 1 193 ? 3.576 -4.869 -21.802 1.00 97.88 193 TYR A CA 1
ATOM 1512 C C . TYR A 1 193 ? 4.189 -5.370 -20.489 1.00 97.88 193 TYR A C 1
ATOM 1514 O O . TYR A 1 193 ? 5.390 -5.595 -20.419 1.00 97.88 193 TYR A O 1
ATOM 1522 N N . PHE A 1 194 ? 3.370 -5.653 -19.476 1.00 97.19 194 PHE A N 1
ATOM 1523 C CA . PHE A 1 194 ? 3.805 -6.147 -18.170 1.00 97.19 194 PHE A CA 1
ATOM 1524 C C . PHE A 1 194 ? 4.664 -7.415 -18.268 1.00 97.19 194 PHE A C 1
ATOM 1526 O O . PHE A 1 194 ? 5.713 -7.501 -17.633 1.00 97.19 194 PHE A O 1
ATOM 1533 N N . ARG A 1 195 ? 4.253 -8.393 -19.086 1.00 95.06 195 ARG A N 1
ATOM 1534 C CA . ARG A 1 195 ? 5.006 -9.646 -19.277 1.00 95.06 195 ARG A CA 1
ATOM 1535 C C . ARG A 1 195 ? 6.337 -9.437 -19.999 1.00 95.06 195 ARG A C 1
ATOM 1537 O O . ARG A 1 195 ? 7.273 -10.196 -19.769 1.00 95.06 195 ARG A O 1
ATOM 1544 N N . GLN A 1 196 ? 6.423 -8.432 -20.869 1.00 97.19 196 GLN A N 1
ATOM 1545 C CA . GLN A 1 196 ? 7.652 -8.090 -21.582 1.00 97.19 196 GLN A CA 1
ATOM 1546 C C . GLN A 1 196 ? 8.599 -7.252 -20.708 1.00 97.19 196 GLN A C 1
ATOM 1548 O O . GLN A 1 196 ? 9.761 -7.615 -20.552 1.00 97.19 196 GLN A O 1
ATOM 1553 N N . ALA A 1 197 ? 8.095 -6.196 -20.070 1.00 97.81 197 ALA A N 1
ATOM 1554 C CA . ALA A 1 197 ? 8.879 -5.225 -19.305 1.00 97.81 197 ALA A CA 1
ATOM 1555 C C . ALA A 1 197 ? 9.335 -5.722 -17.919 1.00 97.81 197 ALA A C 1
ATOM 1557 O O . ALA A 1 197 ? 10.135 -5.058 -17.258 1.00 97.81 197 ALA A O 1
ATOM 1558 N N . THR A 1 198 ? 8.821 -6.863 -17.445 1.00 97.88 198 THR A N 1
ATOM 1559 C CA . THR A 1 198 ? 9.120 -7.411 -16.112 1.00 97.88 198 THR A CA 1
ATOM 1560 C C . THR A 1 198 ? 9.483 -8.902 -16.166 1.00 97.88 198 THR A C 1
ATOM 1562 O O . THR A 1 198 ? 9.143 -9.581 -17.142 1.00 97.88 198 THR A O 1
ATOM 1565 N N . PRO A 1 199 ? 10.137 -9.451 -15.122 1.00 95.56 199 PRO A N 1
ATOM 1566 C CA . PRO A 1 199 ? 10.435 -10.882 -15.014 1.00 95.56 199 PRO A CA 1
ATOM 1567 C C . PRO A 1 199 ? 9.269 -11.720 -14.452 1.00 95.56 199 PRO A C 1
ATOM 1569 O O . PRO A 1 199 ? 9.508 -12.748 -13.820 1.00 95.56 199 PRO A O 1
ATOM 1572 N N . GLU A 1 200 ? 8.005 -11.300 -14.607 1.00 92.62 200 GLU A N 1
ATOM 1573 C CA . GLU A 1 200 ? 6.854 -12.017 -14.018 1.00 92.62 200 GLU A CA 1
ATOM 1574 C C . GLU A 1 200 ? 6.775 -13.484 -14.459 1.00 92.62 200 GLU A C 1
ATOM 1576 O O . GLU A 1 200 ? 6.499 -14.372 -13.646 1.00 92.62 200 GLU A O 1
ATOM 1581 N N . LEU A 1 201 ? 7.029 -13.744 -15.744 1.00 89.12 201 LEU A N 1
ATOM 1582 C CA . LEU A 1 201 ? 6.965 -15.090 -16.306 1.00 89.12 201 LEU A CA 1
ATOM 1583 C C . LEU A 1 201 ? 8.094 -15.972 -15.770 1.00 89.12 201 LEU A C 1
ATOM 1585 O O . LEU A 1 201 ? 7.861 -17.136 -15.448 1.00 89.12 201 LEU A O 1
ATOM 1589 N N . GLU A 1 202 ? 9.301 -15.420 -15.655 1.00 90.56 202 GLU A N 1
ATOM 1590 C CA . GLU A 1 202 ? 10.465 -16.108 -15.108 1.00 90.56 202 GLU A CA 1
ATOM 1591 C C . GLU A 1 202 ? 10.287 -16.380 -13.613 1.00 90.56 202 GLU A C 1
ATOM 1593 O O . GLU A 1 202 ? 10.537 -17.498 -13.175 1.00 90.56 202 GLU A O 1
ATOM 1598 N N . TYR A 1 203 ? 9.758 -15.427 -12.838 1.00 87.38 203 TYR A N 1
ATOM 1599 C CA . TYR A 1 203 ? 9.482 -15.619 -11.411 1.00 87.38 203 TYR A CA 1
ATOM 1600 C C . TYR A 1 203 ? 8.607 -16.852 -11.149 1.00 87.38 203 TYR A C 1
ATOM 1602 O O . TYR A 1 203 ? 8.891 -17.629 -10.244 1.00 87.38 203 TYR A O 1
ATOM 1610 N N . GLY A 1 204 ? 7.571 -17.068 -11.966 1.00 80.62 204 GLY A N 1
ATOM 1611 C CA . GLY A 1 204 ? 6.704 -18.244 -11.849 1.00 80.62 204 GLY A CA 1
ATOM 1612 C C . GLY A 1 204 ? 7.369 -19.576 -12.222 1.00 80.62 204 GLY A C 1
ATOM 1613 O O . GLY A 1 204 ? 6.814 -20.624 -11.901 1.00 80.62 204 GLY A O 1
ATOM 1614 N N . ARG A 1 205 ? 8.521 -19.544 -12.904 1.00 82.00 205 ARG A N 1
ATOM 1615 C CA . ARG A 1 205 ? 9.309 -20.723 -13.309 1.00 82.00 205 ARG A CA 1
ATOM 1616 C C . ARG A 1 205 ? 10.477 -21.006 -12.364 1.00 82.00 205 ARG A C 1
ATOM 1618 O O . ARG A 1 205 ? 10.989 -22.121 -12.357 1.00 82.00 205 ARG A O 1
ATOM 1625 N N . LEU A 1 206 ? 10.918 -20.007 -11.604 1.00 80.88 206 LEU A N 1
ATOM 1626 C CA . LEU A 1 206 ? 12.042 -20.117 -10.682 1.00 80.88 206 LEU A CA 1
ATOM 1627 C C . LEU A 1 206 ? 11.602 -20.694 -9.332 1.00 80.88 206 LEU A C 1
ATOM 1629 O O . LEU A 1 206 ? 10.508 -20.422 -8.840 1.00 80.88 206 LEU A O 1
ATOM 1633 N N . ASN A 1 207 ? 12.503 -21.429 -8.681 1.00 73.94 207 ASN A N 1
ATOM 1634 C CA . ASN A 1 207 ? 12.269 -22.033 -7.367 1.00 73.94 207 ASN A CA 1
ATOM 1635 C C . ASN A 1 207 ? 12.476 -21.027 -6.211 1.00 73.94 207 ASN A C 1
ATOM 1637 O O . ASN A 1 207 ? 13.186 -21.299 -5.249 1.00 73.94 207 ASN A O 1
ATOM 1641 N N . ILE A 1 208 ? 11.917 -19.820 -6.347 1.00 72.81 208 ILE A N 1
ATOM 1642 C CA . ILE A 1 208 ? 12.092 -18.701 -5.399 1.00 72.81 208 ILE A CA 1
ATOM 1643 C C . ILE A 1 208 ? 10.860 -18.547 -4.486 1.00 72.81 208 ILE A C 1
ATOM 1645 O O . ILE A 1 208 ? 10.931 -17.931 -3.424 1.00 72.81 208 ILE A O 1
ATOM 1649 N N . GLY A 1 209 ? 9.715 -19.124 -4.862 1.00 67.44 209 GLY A N 1
ATOM 1650 C CA . GLY A 1 209 ? 8.481 -19.077 -4.079 1.00 67.44 209 GLY A CA 1
ATOM 1651 C C . GLY A 1 209 ? 7.895 -20.463 -3.824 1.00 67.44 209 GLY A C 1
ATOM 1652 O O . GLY A 1 209 ? 7.809 -21.282 -4.728 1.00 67.44 209 GLY A O 1
ATOM 1653 N N . SER A 1 210 ? 7.389 -20.702 -2.611 1.00 66.00 210 SER A N 1
ATOM 1654 C CA . SER A 1 210 ? 6.675 -21.943 -2.257 1.00 66.00 210 SER A CA 1
ATOM 1655 C C . SER A 1 210 ? 5.240 -22.014 -2.795 1.00 66.00 210 SER A C 1
ATOM 1657 O O . SER A 1 210 ? 4.534 -22.999 -2.587 1.00 66.00 210 SER A O 1
ATOM 1659 N N . ARG A 1 211 ? 4.754 -20.942 -3.434 1.00 75.56 211 ARG A N 1
ATOM 1660 C CA . ARG A 1 211 ? 3.359 -20.784 -3.860 1.00 75.56 211 ARG A CA 1
ATOM 1661 C C . ARG A 1 211 ? 3.286 -20.445 -5.351 1.00 75.56 211 ARG A C 1
ATOM 1663 O O . ARG A 1 211 ? 4.062 -19.603 -5.798 1.00 75.56 211 ARG A O 1
ATOM 1670 N N . PRO A 1 212 ? 2.288 -20.970 -6.089 1.00 73.00 212 PRO A N 1
ATOM 1671 C CA . PRO A 1 212 ? 2.035 -20.553 -7.465 1.00 73.00 212 PRO A CA 1
ATOM 1672 C C . PRO A 1 212 ? 1.797 -19.041 -7.569 1.00 73.00 212 PRO A C 1
ATOM 1674 O O . PRO A 1 212 ? 1.075 -18.459 -6.750 1.00 73.00 212 PRO A O 1
ATOM 1677 N N . ALA A 1 213 ? 2.357 -18.409 -8.605 1.00 75.81 213 ALA A N 1
ATOM 1678 C CA . ALA A 1 213 ? 2.232 -16.966 -8.829 1.00 75.81 213 ALA A CA 1
ATOM 1679 C C . ALA A 1 213 ? 0.784 -16.521 -9.133 1.00 75.81 213 ALA A C 1
ATOM 1681 O O . ALA A 1 213 ? 0.385 -15.400 -8.803 1.00 75.81 213 ALA A O 1
ATOM 1682 N N . LYS A 1 214 ? -0.034 -17.407 -9.717 1.00 77.81 214 LYS A N 1
ATOM 1683 C CA . LYS A 1 214 ? -1.435 -17.143 -10.085 1.00 77.81 214 LYS A CA 1
ATOM 1684 C C . LYS A 1 214 ? -2.397 -18.071 -9.355 1.00 77.81 214 LYS A C 1
ATOM 1686 O O . LYS A 1 214 ? -2.058 -19.207 -9.038 1.00 77.81 214 LYS A O 1
ATOM 1691 N N . ARG A 1 215 ? -3.616 -17.582 -9.099 1.00 77.75 215 ARG A N 1
ATOM 1692 C CA . ARG A 1 215 ? -4.732 -18.397 -8.583 1.00 77.75 215 ARG A CA 1
ATOM 1693 C C . ARG A 1 215 ? -5.332 -19.300 -9.679 1.00 77.75 215 ARG A C 1
ATOM 1695 O O . ARG A 1 215 ? -5.777 -20.393 -9.360 1.00 77.75 215 ARG A O 1
ATOM 1702 N N . LYS A 1 216 ? -5.307 -18.875 -10.953 1.00 73.31 216 LYS A N 1
ATOM 1703 C CA . LYS A 1 216 ? -5.783 -19.645 -12.119 1.00 73.31 216 LYS A CA 1
ATOM 1704 C C . LYS A 1 216 ? -4.841 -19.453 -13.327 1.00 73.31 216 LYS A C 1
ATOM 1706 O O . LYS A 1 216 ? -4.535 -18.302 -13.646 1.00 73.31 216 LYS A O 1
ATOM 1711 N N . PRO A 1 217 ? -4.377 -20.524 -14.002 1.00 66.88 217 PRO A N 1
ATOM 1712 C CA . PRO A 1 217 ? -3.584 -20.414 -15.232 1.00 66.88 217 PRO A CA 1
ATOM 1713 C C . PRO A 1 217 ? -4.362 -19.700 -16.352 1.00 66.88 217 PRO A C 1
ATOM 1715 O O . PRO A 1 217 ? -5.570 -19.883 -16.475 1.00 66.88 217 PRO A O 1
ATOM 1718 N N . GLY A 1 218 ? -3.686 -18.872 -17.157 1.00 61.50 218 GLY A N 1
ATOM 1719 C CA . GLY A 1 218 ? -4.284 -18.176 -18.312 1.00 61.50 218 GLY A CA 1
ATOM 1720 C C . GLY A 1 218 ? -5.091 -16.902 -18.008 1.00 61.50 218 GLY A C 1
ATOM 1721 O O . GLY A 1 218 ? -5.502 -16.216 -18.937 1.00 61.50 218 GLY A O 1
ATOM 1722 N N . GLY A 1 219 ? -5.291 -16.541 -16.737 1.00 62.22 219 GLY A N 1
ATOM 1723 C CA . GLY A 1 219 ? -6.008 -15.318 -16.368 1.00 62.22 219 GLY A CA 1
ATOM 1724 C C . GLY A 1 219 ? -5.193 -14.024 -16.511 1.00 62.22 219 GLY A C 1
ATOM 1725 O O . GLY A 1 219 ? -3.957 -14.032 -16.541 1.00 62.22 219 GLY A O 1
ATOM 1726 N N . GLY A 1 220 ? -5.906 -12.894 -16.561 1.00 76.75 220 GLY A N 1
ATOM 1727 C CA . GLY A 1 220 ? -5.330 -11.547 -16.474 1.00 76.75 220 GLY A CA 1
ATOM 1728 C C . GLY A 1 220 ? -4.778 -11.217 -15.078 1.00 76.75 220 GLY A C 1
ATOM 1729 O O . GLY A 1 220 ? -4.640 -12.091 -14.217 1.00 76.75 220 GLY A O 1
ATOM 1730 N N . ILE A 1 221 ? -4.488 -9.938 -14.829 1.00 78.94 221 ILE A N 1
ATOM 1731 C C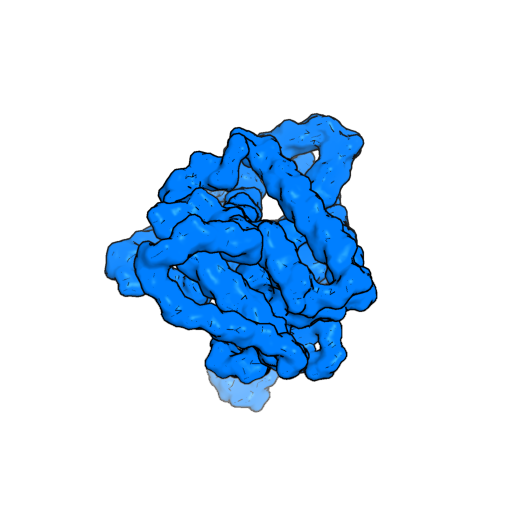A . ILE A 1 221 ? -3.882 -9.437 -13.572 1.00 78.94 221 ILE A CA 1
ATOM 1732 C C . ILE A 1 221 ? -4.738 -9.720 -12.335 1.00 78.94 221 ILE A C 1
ATOM 1734 O O . ILE A 1 221 ? -4.215 -9.909 -11.235 1.00 78.94 221 ILE A O 1
ATOM 1738 N N . GLU A 1 222 ? -6.047 -9.858 -12.523 1.00 78.44 222 GLU A N 1
ATOM 1739 C CA . GLU A 1 222 ? -7.005 -10.283 -11.499 1.00 78.44 222 GLU A CA 1
ATOM 1740 C C . GLU A 1 222 ? -6.598 -11.608 -10.830 1.00 78.44 222 GLU A C 1
ATOM 1742 O O . GLU A 1 222 ? -6.816 -11.815 -9.638 1.00 78.44 222 GLU A O 1
ATOM 1747 N N . THR A 1 223 ? -5.958 -12.503 -11.591 1.00 83.00 223 THR A N 1
ATOM 1748 C CA . THR A 1 223 ? -5.532 -13.828 -11.116 1.00 83.00 223 THR A CA 1
ATOM 1749 C C . THR A 1 223 ? -4.125 -13.847 -10.524 1.00 83.00 223 THR A C 1
ATOM 1751 O O . THR A 1 223 ? -3.763 -14.829 -9.867 1.00 83.00 223 THR A O 1
ATOM 1754 N N . LEU A 1 224 ? -3.339 -12.785 -10.737 1.00 85.81 224 LEU A N 1
ATOM 1755 C CA . LEU A 1 224 ? -1.994 -12.634 -10.192 1.00 85.81 224 LEU A CA 1
ATOM 1756 C C . LEU A 1 224 ? -2.074 -12.265 -8.708 1.00 85.81 224 LEU A C 1
ATOM 1758 O O . LEU A 1 224 ? -2.837 -11.384 -8.306 1.00 85.81 224 LEU A O 1
ATOM 1762 N N . ARG A 1 225 ? -1.280 -12.946 -7.880 1.00 87.56 225 ARG A N 1
ATOM 1763 C CA . ARG A 1 225 ? -1.191 -12.638 -6.447 1.00 87.56 225 ARG A CA 1
ATOM 1764 C C . ARG A 1 225 ? -0.430 -11.325 -6.220 1.00 87.56 225 ARG A C 1
ATOM 1766 O O . ARG A 1 225 ? 0.430 -10.960 -7.021 1.00 87.56 225 ARG A O 1
ATOM 1773 N N . ALA A 1 226 ? -0.687 -10.652 -5.096 1.00 87.81 226 ALA A N 1
ATOM 1774 C CA . ALA A 1 226 ? -0.033 -9.383 -4.774 1.00 87.81 226 ALA A CA 1
ATOM 1775 C C . ALA A 1 226 ? 1.504 -9.471 -4.687 1.00 87.81 226 ALA A C 1
ATOM 1777 O O . ALA A 1 226 ? 2.186 -8.546 -5.113 1.00 87.81 226 ALA A O 1
ATOM 1778 N N . ILE A 1 227 ? 2.068 -10.583 -4.196 1.00 88.06 227 ILE A N 1
ATOM 1779 C CA . ILE A 1 227 ? 3.532 -10.750 -4.102 1.00 88.06 227 ILE A CA 1
ATOM 1780 C C . ILE A 1 227 ? 4.198 -10.728 -5.493 1.00 88.06 227 ILE A C 1
ATOM 1782 O O . ILE A 1 227 ? 5.012 -9.836 -5.715 1.00 88.06 227 ILE A O 1
ATOM 1786 N N . PRO A 1 228 ? 3.846 -11.617 -6.449 1.00 91.44 228 PRO A N 1
ATOM 1787 C CA . PRO A 1 228 ? 4.361 -11.545 -7.818 1.00 91.44 228 PRO A CA 1
ATOM 1788 C C . PRO A 1 228 ? 4.132 -10.189 -8.488 1.00 91.44 228 PRO A C 1
ATOM 1790 O O . PRO A 1 228 ? 4.993 -9.725 -9.230 1.00 91.44 228 PRO A O 1
ATOM 1793 N N . TRP A 1 229 ? 2.990 -9.547 -8.220 1.00 93.94 229 TRP A N 1
ATOM 1794 C CA . TRP A 1 229 ? 2.676 -8.226 -8.758 1.00 93.94 229 TRP A CA 1
ATOM 1795 C C . TRP A 1 229 ? 3.693 -7.171 -8.314 1.00 93.94 229 TRP A C 1
ATOM 1797 O O . TRP A 1 229 ? 4.344 -6.562 -9.157 1.00 93.94 229 TRP A O 1
ATOM 1807 N N . ILE A 1 230 ? 3.887 -6.996 -7.004 1.00 93.56 230 ILE A N 1
ATOM 1808 C CA . ILE A 1 230 ? 4.868 -6.039 -6.478 1.00 93.56 230 ILE A CA 1
ATOM 1809 C C . ILE A 1 230 ? 6.288 -6.434 -6.894 1.00 93.56 230 ILE A C 1
ATOM 1811 O O . ILE A 1 230 ? 7.033 -5.590 -7.383 1.00 93.56 230 ILE A O 1
ATOM 1815 N N . PHE A 1 231 ? 6.646 -7.713 -6.747 1.00 93.56 231 PHE A N 1
ATOM 1816 C CA . PHE A 1 231 ? 7.987 -8.215 -7.042 1.00 93.56 231 PHE A CA 1
ATOM 1817 C C . PHE A 1 231 ? 8.423 -7.876 -8.471 1.00 93.56 231 PHE A C 1
ATOM 1819 O O . PHE A 1 231 ? 9.495 -7.310 -8.667 1.00 93.56 231 PHE A O 1
ATOM 1826 N N . SER A 1 232 ? 7.572 -8.154 -9.460 1.00 95.50 232 SER A N 1
ATOM 1827 C CA . SER A 1 232 ? 7.907 -7.978 -10.878 1.00 95.50 232 SER A CA 1
ATOM 1828 C C . SER A 1 232 ? 8.237 -6.519 -11.221 1.00 95.50 232 SER A C 1
ATOM 1830 O O . SER A 1 232 ? 9.215 -6.256 -11.919 1.00 95.50 232 SER A O 1
ATOM 1832 N N . TRP A 1 233 ? 7.482 -5.564 -10.671 1.00 97.88 233 TRP A N 1
ATOM 1833 C CA . TRP A 1 233 ? 7.729 -4.129 -10.862 1.00 97.88 233 TRP A CA 1
ATOM 1834 C C . TRP A 1 233 ? 8.860 -3.570 -9.995 1.00 97.88 233 TRP A C 1
ATOM 1836 O O . TRP A 1 233 ? 9.425 -2.523 -10.306 1.00 97.88 233 TRP A O 1
ATOM 1846 N N . THR A 1 234 ? 9.207 -4.234 -8.895 1.00 97.31 234 THR A N 1
ATOM 1847 C CA . THR A 1 234 ? 10.409 -3.885 -8.131 1.00 97.31 234 THR A CA 1
ATOM 1848 C C . THR A 1 234 ? 11.671 -4.315 -8.875 1.00 97.31 234 THR A C 1
ATOM 1850 O O . THR A 1 234 ? 12.647 -3.568 -8.899 1.00 97.31 234 THR A O 1
ATOM 1853 N N . GLN A 1 235 ? 11.648 -5.473 -9.543 1.00 97.19 235 GLN A N 1
ATOM 1854 C CA . GLN A 1 235 ? 12.798 -5.990 -10.290 1.00 97.19 235 GLN A CA 1
ATOM 1855 C C . GLN A 1 235 ? 13.210 -5.097 -11.469 1.00 97.19 235 GLN A C 1
ATOM 1857 O O . GLN A 1 235 ? 14.401 -4.918 -11.692 1.00 97.19 235 GLN A O 1
ATOM 1862 N N . ASN A 1 236 ? 12.260 -4.482 -12.185 1.00 97.19 236 ASN A N 1
ATOM 1863 C CA . ASN A 1 236 ? 12.577 -3.530 -13.260 1.00 97.19 236 ASN A CA 1
ATOM 1864 C C . ASN A 1 236 ? 12.743 -2.076 -12.770 1.00 97.19 236 ASN A C 1
ATOM 1866 O O . ASN A 1 236 ? 12.752 -1.150 -13.577 1.00 97.19 236 ASN A O 1
ATOM 1870 N N . ARG A 1 237 ? 12.856 -1.872 -11.447 1.00 97.94 237 ARG A N 1
ATOM 1871 C CA . ARG A 1 237 ? 13.060 -0.572 -10.782 1.00 97.94 237 ARG A CA 1
ATOM 1872 C C . ARG A 1 237 ? 11.969 0.465 -11.049 1.00 97.94 237 ARG A C 1
ATOM 1874 O O . ARG A 1 237 ? 12.193 1.649 -10.816 1.00 97.94 237 ARG A O 1
ATOM 1881 N N . PHE A 1 238 ? 10.782 0.047 -11.484 1.00 98.19 238 PHE A N 1
ATOM 1882 C CA . PHE A 1 238 ? 9.721 0.986 -11.840 1.00 98.19 238 PHE A CA 1
ATOM 1883 C C . PHE A 1 238 ? 8.668 1.169 -10.744 1.00 98.19 238 PHE A C 1
ATOM 1885 O O . PHE A 1 238 ? 8.058 2.229 -10.639 1.00 98.19 238 PHE A O 1
ATOM 1892 N N . ASN A 1 239 ? 8.463 0.158 -9.894 1.00 97.38 239 ASN A N 1
ATOM 1893 C CA . ASN A 1 239 ? 7.575 0.208 -8.726 1.00 97.38 239 ASN A CA 1
ATOM 1894 C C . ASN A 1 239 ? 6.142 0.713 -9.016 1.00 97.38 239 ASN A C 1
ATOM 1896 O O . ASN A 1 239 ? 5.466 1.200 -8.106 1.00 97.38 239 ASN A O 1
ATOM 1900 N N . LEU A 1 240 ? 5.662 0.543 -10.257 1.00 98.19 240 LEU A N 1
ATOM 1901 C CA . LEU A 1 240 ? 4.356 1.002 -10.755 1.00 98.19 240 LEU A CA 1
ATOM 1902 C C . LEU A 1 240 ? 3.183 0.794 -9.774 1.00 98.19 240 LEU A C 1
ATOM 1904 O O . LEU A 1 240 ? 2.415 1.732 -9.568 1.00 98.19 240 LEU A O 1
ATOM 1908 N N . PRO A 1 241 ? 3.033 -0.373 -9.111 1.00 96.56 241 PRO A N 1
ATOM 1909 C CA . PRO A 1 241 ? 1.893 -0.635 -8.234 1.00 96.56 241 PRO A CA 1
ATOM 1910 C C . PRO A 1 241 ? 1.736 0.312 -7.048 1.00 96.56 241 PRO A C 1
ATOM 1912 O O . PRO A 1 241 ? 0.679 0.321 -6.421 1.00 96.56 241 PRO A O 1
ATOM 1915 N N . VAL A 1 242 ? 2.804 1.015 -6.668 1.00 95.56 242 VAL A N 1
ATOM 1916 C CA . VAL A 1 242 ? 2.833 1.797 -5.435 1.00 95.56 242 VAL A CA 1
ATOM 1917 C C . VAL A 1 242 ? 2.418 3.246 -5.670 1.00 95.56 242 VAL A C 1
ATOM 1919 O O . VAL A 1 242 ? 1.737 3.802 -4.817 1.00 95.56 242 VAL A O 1
ATOM 1922 N N . TRP A 1 243 ? 2.783 3.840 -6.806 1.00 98.00 243 TRP A N 1
ATOM 1923 C CA . TRP A 1 243 ? 2.560 5.265 -7.081 1.00 98.00 243 TRP A CA 1
ATOM 1924 C C . TRP A 1 243 ? 1.473 5.539 -8.128 1.00 98.00 243 TRP A C 1
ATOM 1926 O O . TRP A 1 243 ? 0.959 6.657 -8.190 1.00 98.00 243 TRP A O 1
ATOM 1936 N N . LEU A 1 244 ? 1.103 4.547 -8.948 1.00 98.56 244 LEU A N 1
ATOM 1937 C CA . LEU A 1 244 ? 0.149 4.741 -10.040 1.00 98.56 244 LEU A CA 1
ATOM 1938 C C . LEU A 1 244 ? -1.197 5.285 -9.530 1.00 98.56 244 LEU A C 1
ATOM 1940 O O . LEU A 1 244 ? -1.816 4.714 -8.629 1.00 98.56 244 LEU A O 1
ATOM 1944 N N . GLY A 1 245 ? -1.641 6.386 -10.140 1.00 98.19 245 GLY A N 1
ATOM 1945 C CA . GLY A 1 245 ? -2.881 7.094 -9.817 1.00 98.19 245 GLY A CA 1
ATOM 1946 C C . GLY A 1 245 ? -2.741 8.211 -8.775 1.00 98.19 245 GLY A C 1
ATOM 1947 O O . GLY A 1 245 ? -3.656 9.026 -8.663 1.00 98.19 245 GLY A O 1
ATOM 1948 N N . PHE A 1 246 ? -1.617 8.308 -8.051 1.00 98.56 246 PHE A N 1
ATOM 1949 C CA . PHE A 1 246 ? -1.386 9.403 -7.096 1.00 98.56 246 PHE A CA 1
ATOM 1950 C C . PHE A 1 246 ? -1.258 10.757 -7.807 1.00 98.56 246 PHE A C 1
ATOM 1952 O O . PHE A 1 246 ? -1.968 11.697 -7.460 1.00 98.56 246 PHE A O 1
ATOM 1959 N N . GLY A 1 247 ? -0.418 10.847 -8.847 1.00 98.19 247 GLY A N 1
ATOM 1960 C CA . GLY A 1 247 ? -0.193 12.097 -9.582 1.00 98.19 247 GLY A CA 1
ATOM 1961 C C . GLY A 1 247 ? -1.472 12.647 -10.216 1.00 98.19 247 GLY A C 1
ATOM 1962 O O . GLY A 1 247 ? -1.777 13.826 -10.066 1.00 98.19 247 GLY A O 1
ATOM 1963 N N . ALA A 1 248 ? -2.276 11.779 -10.839 1.00 98.31 248 ALA A N 1
ATOM 1964 C CA . ALA A 1 248 ? -3.572 12.157 -11.405 1.00 98.31 248 ALA A CA 1
ATOM 1965 C C . ALA A 1 248 ? -4.547 12.694 -10.344 1.00 98.31 248 ALA A C 1
ATOM 1967 O O . ALA A 1 248 ? -5.231 13.685 -10.586 1.00 98.31 248 ALA A O 1
ATOM 1968 N N . ALA A 1 249 ? -4.586 12.079 -9.158 1.00 98.50 249 ALA A N 1
ATOM 1969 C CA . ALA A 1 249 ? -5.436 12.538 -8.063 1.00 98.50 249 ALA A CA 1
ATOM 1970 C C . ALA A 1 249 ? -5.013 13.911 -7.529 1.00 98.50 249 ALA A C 1
ATOM 1972 O O . ALA A 1 249 ? -5.869 14.763 -7.310 1.00 98.50 249 ALA A O 1
ATOM 1973 N N . VAL A 1 250 ? -3.706 14.144 -7.369 1.00 98.06 250 VAL A N 1
ATOM 1974 C CA . VAL A 1 250 ? -3.168 15.445 -6.940 1.00 98.06 250 VAL A CA 1
ATOM 1975 C C . VAL A 1 250 ? -3.497 16.535 -7.959 1.00 98.06 250 VAL A C 1
ATOM 1977 O O . VAL A 1 250 ? -4.040 17.571 -7.583 1.00 98.06 250 VAL A O 1
ATOM 1980 N N . LYS A 1 251 ? -3.244 16.293 -9.251 1.00 97.75 251 LYS A N 1
ATOM 1981 C CA . LYS A 1 251 ? -3.596 17.249 -10.310 1.00 97.75 251 LYS A CA 1
ATOM 1982 C C . LYS A 1 251 ? -5.070 17.603 -10.301 1.00 97.75 251 LYS A C 1
ATOM 1984 O O . LYS A 1 251 ? -5.408 18.777 -10.321 1.00 97.75 251 LYS A O 1
ATOM 1989 N N . HIS A 1 252 ? -5.928 16.589 -10.228 1.00 97.94 252 HIS A N 1
ATOM 1990 C CA . HIS A 1 252 ? -7.368 16.784 -10.271 1.00 97.94 252 HIS A CA 1
ATOM 1991 C C . HIS A 1 252 ? -7.848 17.737 -9.173 1.00 97.94 252 HIS A C 1
ATOM 1993 O O . HIS A 1 252 ? -8.596 18.675 -9.444 1.00 97.94 252 HIS A O 1
ATOM 1999 N N . VAL A 1 253 ? -7.384 17.537 -7.935 1.00 97.44 253 VAL A N 1
ATOM 2000 C CA . VAL A 1 253 ? -7.796 18.412 -6.834 1.00 97.44 253 VAL A CA 1
ATOM 2001 C C . VAL A 1 253 ? -7.164 19.801 -6.921 1.00 97.44 253 VAL A C 1
ATOM 2003 O O . VAL A 1 253 ? -7.809 20.769 -6.528 1.00 97.44 253 VAL A O 1
ATOM 2006 N N . MET A 1 254 ? -5.953 19.932 -7.470 1.00 95.69 254 MET A N 1
ATOM 2007 C CA . MET A 1 254 ? -5.314 21.234 -7.708 1.00 95.69 254 MET A CA 1
ATOM 2008 C C . MET A 1 254 ? -6.014 22.044 -8.806 1.00 95.69 254 MET A C 1
ATOM 2010 O O . MET A 1 254 ? -6.174 23.252 -8.661 1.00 95.69 254 MET A O 1
ATOM 2014 N N . GLU A 1 255 ? -6.441 21.391 -9.888 1.00 95.75 255 GLU A N 1
ATOM 2015 C CA . GLU A 1 255 ? -7.184 22.014 -10.993 1.00 95.75 255 GLU A CA 1
ATOM 2016 C C . GLU A 1 255 ? -8.568 22.492 -10.545 1.00 95.75 255 GLU A C 1
ATOM 2018 O O . GLU A 1 255 ? -9.050 23.525 -11.007 1.00 95.75 255 GLU A O 1
ATOM 2023 N N . LYS A 1 256 ? -9.198 21.758 -9.622 1.00 95.81 256 LYS A N 1
ATOM 2024 C CA . LYS A 1 256 ? -10.503 22.115 -9.060 1.00 95.81 256 LYS A CA 1
ATOM 2025 C C . LYS A 1 256 ? -10.438 23.335 -8.141 1.00 95.81 256 LYS A C 1
ATOM 2027 O O . LYS A 1 256 ? -11.336 24.171 -8.180 1.00 95.81 256 LYS A O 1
ATOM 2032 N N . ASP A 1 257 ? -9.406 23.427 -7.305 1.00 95.81 257 ASP A N 1
ATOM 2033 C CA . ASP A 1 257 ? -9.152 24.590 -6.454 1.00 95.81 257 ASP A CA 1
ATOM 2034 C C . ASP A 1 257 ? -7.665 24.671 -6.093 1.00 95.81 257 ASP A C 1
ATOM 2036 O O . ASP A 1 257 ? -7.120 23.787 -5.428 1.00 95.81 257 ASP A O 1
ATOM 2040 N N . ILE A 1 258 ? -7.013 25.775 -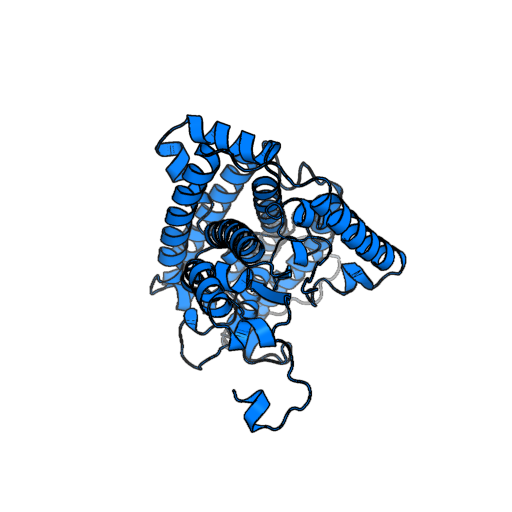6.463 1.00 92.06 258 ILE A N 1
ATOM 2041 C CA . ILE A 1 258 ? -5.589 26.008 -6.188 1.00 92.06 258 ILE A CA 1
ATOM 2042 C C . ILE A 1 258 ? -5.259 25.956 -4.686 1.00 92.06 258 ILE A C 1
ATOM 2044 O O . ILE A 1 258 ? -4.142 25.605 -4.300 1.00 92.06 258 ILE A O 1
ATOM 2048 N N . ARG A 1 259 ? -6.235 26.252 -3.815 1.00 95.06 259 ARG A N 1
ATOM 2049 C CA . ARG A 1 259 ? -6.079 26.191 -2.355 1.00 95.06 259 ARG A CA 1
ATOM 2050 C C . ARG A 1 259 ? -5.886 24.763 -1.853 1.00 95.06 259 ARG A C 1
ATOM 2052 O O . ARG A 1 259 ? -5.229 24.582 -0.828 1.00 95.06 259 ARG A O 1
ATOM 2059 N N . ASN A 1 260 ? -6.371 23.754 -2.584 1.00 97.06 260 ASN A N 1
ATOM 2060 C CA . ASN A 1 260 ? -6.215 22.348 -2.208 1.00 97.06 260 ASN A CA 1
ATOM 2061 C C . ASN A 1 260 ? -4.744 21.945 -2.102 1.00 97.06 260 ASN A C 1
ATOM 2063 O O . ASN A 1 260 ? -4.400 21.105 -1.277 1.00 97.06 260 ASN A O 1
ATOM 2067 N N . PHE A 1 261 ? -3.851 22.581 -2.862 1.00 95.12 261 PHE A N 1
ATOM 2068 C CA . PHE A 1 261 ? -2.421 22.320 -2.740 1.00 95.12 261 PHE A CA 1
ATOM 2069 C C . PHE A 1 261 ? -1.869 22.690 -1.352 1.00 95.12 261 PHE A C 1
ATOM 2071 O O . PHE A 1 261 ? -1.108 21.926 -0.759 1.00 95.12 261 PHE A O 1
ATOM 2078 N N . ASN A 1 262 ? -2.305 23.820 -0.787 1.00 96.81 262 ASN A N 1
ATOM 2079 C CA . ASN A 1 262 ? -1.927 24.210 0.574 1.00 96.81 262 ASN A CA 1
ATOM 2080 C C . ASN A 1 262 ? -2.546 23.274 1.620 1.00 96.81 262 ASN A C 1
ATOM 2082 O O . ASN A 1 262 ? -1.888 22.954 2.606 1.00 96.81 262 ASN A O 1
ATOM 2086 N N . VAL A 1 263 ? -3.762 22.774 1.376 1.00 98.06 263 VAL A N 1
ATOM 2087 C CA . VAL A 1 263 ? -4.402 21.767 2.239 1.00 98.06 263 VAL A CA 1
ATOM 2088 C C . VAL A 1 263 ? -3.602 20.459 2.243 1.00 98.06 263 VAL A C 1
ATOM 2090 O O . VAL A 1 263 ? -3.357 19.906 3.309 1.00 98.06 263 VAL A O 1
ATOM 2093 N N . LEU A 1 264 ? -3.114 19.988 1.088 1.00 98.31 264 LEU A N 1
ATOM 2094 C CA . LEU A 1 264 ? -2.263 18.790 1.013 1.00 98.31 264 LEU A CA 1
ATOM 2095 C C . LEU A 1 264 ? -0.945 18.967 1.782 1.00 98.31 264 LEU A C 1
ATOM 2097 O O . LEU A 1 264 ? -0.515 18.052 2.487 1.00 98.31 264 LEU A O 1
ATOM 2101 N N . LYS A 1 265 ? -0.325 20.150 1.694 1.00 98.19 265 LYS A N 1
ATOM 2102 C CA . LYS A 1 265 ? 0.862 20.497 2.493 1.00 98.19 265 LYS A CA 1
ATOM 2103 C C . LYS A 1 265 ? 0.561 20.511 3.989 1.00 98.19 265 LYS A C 1
ATOM 2105 O O . LYS A 1 265 ? 1.346 19.998 4.782 1.00 98.19 265 LYS A O 1
ATOM 2110 N N . GLU A 1 266 ? -0.570 21.081 4.394 1.00 98.12 266 GLU A N 1
ATOM 2111 C CA . GLU A 1 266 ? -1.005 21.070 5.793 1.00 98.12 266 GLU A CA 1
ATOM 2112 C C . GLU A 1 266 ? -1.220 19.633 6.288 1.00 98.12 266 GLU A C 1
ATOM 2114 O O . GLU A 1 266 ? -0.687 19.255 7.331 1.00 98.12 266 GLU A O 1
ATOM 2119 N N . MET A 1 267 ? -1.923 18.805 5.509 1.00 98.38 267 MET A N 1
ATOM 2120 C CA . MET A 1 267 ? -2.139 17.391 5.817 1.00 98.38 267 MET A CA 1
ATOM 2121 C C . MET A 1 267 ? -0.812 16.648 6.001 1.00 98.38 267 MET A C 1
ATOM 2123 O O . MET A 1 267 ? -0.693 15.853 6.928 1.00 98.38 267 MET A O 1
ATOM 2127 N N . TYR A 1 268 ? 0.196 16.907 5.163 1.00 97.88 268 TYR A N 1
ATOM 2128 C CA . TYR A 1 268 ? 1.509 16.264 5.291 1.00 97.88 268 TYR A CA 1
ATOM 2129 C C . TYR A 1 268 ? 2.226 16.655 6.588 1.00 97.88 268 TYR A C 1
ATOM 2131 O O . TYR A 1 268 ? 2.804 15.802 7.258 1.00 97.88 268 TYR A O 1
ATOM 2139 N N . ASN A 1 269 ? 2.140 17.926 6.979 1.00 96.94 269 ASN A N 1
ATOM 2140 C CA . ASN A 1 269 ? 2.817 18.429 8.172 1.00 96.94 269 ASN A CA 1
ATOM 2141 C C . ASN A 1 269 ? 2.113 18.048 9.480 1.00 96.94 269 ASN A C 1
ATOM 2143 O O . ASN A 1 269 ? 2.775 17.850 10.498 1.00 96.94 269 ASN A O 1
ATOM 2147 N N . VAL A 1 270 ? 0.781 17.964 9.468 1.00 96.75 270 VAL A N 1
ATOM 2148 C CA . VAL A 1 270 ? -0.024 17.910 10.698 1.00 96.75 270 VAL A CA 1
ATOM 2149 C C . VAL A 1 270 ? -0.729 16.568 10.884 1.00 96.75 270 VAL A C 1
ATOM 2151 O O . VAL A 1 270 ? -0.974 16.171 12.021 1.00 96.75 270 VAL A O 1
ATOM 2154 N N . TRP A 1 271 ? -1.044 15.832 9.811 1.00 97.50 271 TRP A N 1
ATOM 2155 C CA . TRP A 1 271 ? -1.804 14.584 9.902 1.00 97.50 271 TRP A CA 1
ATOM 2156 C C . TRP A 1 271 ? -0.912 13.342 9.729 1.00 97.50 271 TRP A C 1
ATOM 2158 O O . TRP A 1 271 ? -0.515 13.021 8.602 1.00 97.50 271 TRP A O 1
ATOM 2168 N N . PRO A 1 272 ? -0.647 12.563 10.803 1.00 95.25 272 PRO A N 1
ATOM 2169 C CA . PRO A 1 272 ? 0.294 11.443 10.746 1.00 95.25 272 PRO A CA 1
ATOM 2170 C C . PRO A 1 272 ? -0.032 10.396 9.679 1.00 95.25 272 PRO A C 1
ATOM 2172 O O . PRO A 1 272 ? 0.880 9.874 9.046 1.00 95.25 272 PRO A O 1
ATOM 2175 N N . PHE A 1 273 ? -1.317 10.104 9.440 1.00 96.00 273 PHE A N 1
ATOM 2176 C CA . PHE A 1 273 ? -1.740 9.147 8.410 1.00 96.00 273 PHE A CA 1
ATOM 2177 C C . PHE A 1 273 ? -1.311 9.584 7.007 1.00 96.00 273 PHE A C 1
ATOM 2179 O O . PHE A 1 273 ? -0.787 8.774 6.234 1.00 96.00 273 PHE A O 1
ATOM 2186 N N . PHE A 1 274 ? -1.528 10.857 6.674 1.00 97.25 274 PHE A N 1
ATOM 2187 C CA . PHE A 1 274 ? -1.159 11.370 5.364 1.00 97.25 274 PHE A CA 1
ATOM 2188 C C . PHE A 1 274 ? 0.362 11.438 5.235 1.00 97.25 274 PHE A C 1
ATOM 2190 O O . PHE A 1 274 ? 0.899 10.942 4.246 1.00 97.25 274 PHE A O 1
ATOM 2197 N N . ARG A 1 275 ? 1.059 11.902 6.281 1.00 95.81 275 ARG A N 1
ATOM 2198 C CA . ARG A 1 275 ? 2.525 11.917 6.334 1.00 95.81 275 ARG A CA 1
ATOM 2199 C C . ARG A 1 275 ? 3.142 10.555 6.025 1.00 95.81 275 ARG A C 1
ATOM 2201 O O . ARG A 1 275 ? 3.850 10.423 5.035 1.00 95.81 275 ARG A O 1
ATOM 2208 N N . VAL A 1 276 ? 2.793 9.506 6.778 1.00 93.94 276 VAL A N 1
ATOM 2209 C CA . VAL A 1 276 ? 3.384 8.169 6.554 1.00 93.94 276 VAL A CA 1
ATOM 2210 C C . VAL A 1 276 ? 3.004 7.562 5.202 1.00 93.94 276 VAL A C 1
ATOM 2212 O O . VAL A 1 276 ? 3.700 6.675 4.700 1.00 93.94 276 VAL A O 1
ATOM 2215 N N . THR A 1 277 ? 1.887 8.001 4.613 1.00 94.44 277 THR A N 1
ATOM 2216 C CA . THR A 1 277 ? 1.480 7.589 3.267 1.00 94.44 277 THR A CA 1
ATOM 2217 C C . THR A 1 277 ? 2.397 8.217 2.218 1.00 94.44 277 THR A C 1
ATOM 2219 O O . THR A 1 277 ? 2.867 7.496 1.336 1.00 94.44 277 THR A O 1
ATOM 2222 N N . ILE A 1 278 ? 2.701 9.512 2.344 1.00 95.88 278 ILE A N 1
ATOM 2223 C CA . ILE A 1 278 ? 3.639 10.229 1.470 1.00 95.88 278 ILE A CA 1
ATOM 2224 C C . ILE A 1 278 ? 5.076 9.732 1.672 1.00 95.88 278 ILE A C 1
ATOM 2226 O O . ILE A 1 278 ? 5.716 9.386 0.682 1.00 95.88 278 ILE A O 1
ATOM 2230 N N . ASP A 1 279 ? 5.542 9.563 2.913 1.00 94.69 279 ASP A N 1
ATOM 2231 C CA . ASP A 1 279 ? 6.894 9.060 3.220 1.00 94.69 279 ASP A CA 1
ATOM 2232 C C . ASP A 1 279 ? 7.155 7.690 2.565 1.00 94.69 279 ASP A C 1
ATOM 2234 O O . ASP A 1 279 ? 8.237 7.408 2.044 1.00 94.69 279 ASP A O 1
ATOM 2238 N N . LEU A 1 280 ? 6.143 6.810 2.551 1.00 92.75 280 LEU A N 1
ATOM 2239 C CA . LEU A 1 280 ? 6.247 5.513 1.881 1.00 92.75 280 LEU A CA 1
ATOM 2240 C C . LEU A 1 280 ? 6.372 5.661 0.364 1.00 92.75 280 LEU A C 1
ATOM 2242 O O . LEU A 1 280 ? 7.148 4.920 -0.245 1.00 92.75 280 LEU A O 1
ATOM 2246 N N . LEU A 1 281 ? 5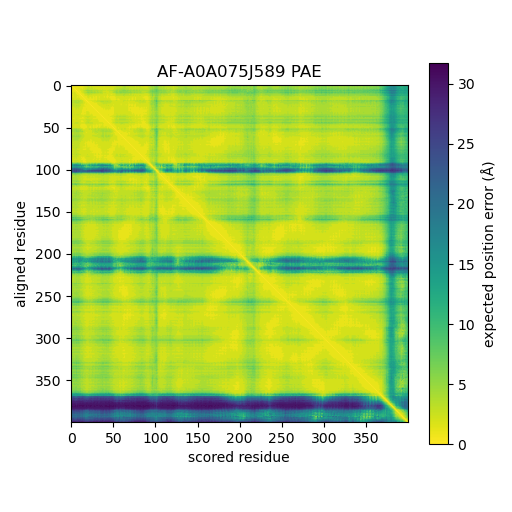.599 6.562 -0.248 1.00 95.00 281 LEU A N 1
ATOM 2247 C CA . LEU A 1 281 ? 5.708 6.842 -1.679 1.00 95.00 281 LEU A CA 1
ATOM 2248 C C . LEU A 1 281 ? 7.093 7.415 -2.002 1.00 95.00 281 LEU A C 1
ATOM 2250 O O . LEU A 1 281 ? 7.743 6.929 -2.926 1.00 95.00 281 LEU A O 1
ATOM 2254 N N . GLU A 1 282 ? 7.578 8.365 -1.203 1.00 96.56 282 GLU A N 1
ATOM 2255 C CA . GLU A 1 282 ? 8.887 8.999 -1.367 1.00 96.56 282 GLU A CA 1
ATOM 2256 C C . GLU A 1 282 ? 10.034 7.982 -1.297 1.00 96.56 282 GLU A C 1
ATOM 2258 O O . GLU A 1 282 ? 10.882 7.928 -2.189 1.00 96.56 282 GLU A O 1
ATOM 2263 N N . MET A 1 283 ? 10.016 7.093 -0.299 1.00 94.69 283 MET A N 1
ATOM 2264 C CA . MET A 1 283 ? 10.986 6.001 -0.177 1.00 94.69 283 MET A CA 1
ATOM 2265 C C . MET A 1 283 ? 10.954 5.051 -1.379 1.00 94.69 283 MET A C 1
ATOM 2267 O O . MET A 1 283 ? 11.992 4.537 -1.803 1.00 94.69 283 MET A O 1
ATOM 2271 N N . VAL A 1 284 ? 9.777 4.804 -1.955 1.00 94.50 284 VAL A N 1
ATOM 2272 C CA . VAL A 1 284 ? 9.648 3.950 -3.140 1.00 94.50 284 VAL A CA 1
ATOM 2273 C C . VAL A 1 284 ? 10.154 4.650 -4.400 1.00 94.50 284 VAL A C 1
ATOM 2275 O O . VAL A 1 284 ? 10.815 3.997 -5.211 1.00 94.50 284 VAL A O 1
ATOM 2278 N N . PHE A 1 285 ? 9.933 5.958 -4.536 1.00 97.62 285 PHE A N 1
ATOM 2279 C CA . PHE A 1 285 ? 10.567 6.768 -5.577 1.00 97.62 285 PHE A CA 1
ATOM 2280 C C . PHE A 1 285 ? 12.092 6.777 -5.435 1.00 97.62 285 PHE A C 1
ATOM 2282 O O . PHE A 1 285 ? 12.788 6.629 -6.434 1.00 97.62 285 PHE A O 1
ATOM 2289 N N . ALA A 1 286 ? 12.623 6.841 -4.209 1.00 96.50 286 ALA A N 1
ATOM 2290 C CA . ALA A 1 286 ? 14.066 6.783 -3.957 1.00 96.50 286 ALA A CA 1
ATOM 2291 C C . ALA A 1 286 ? 14.704 5.441 -4.358 1.00 96.50 286 ALA A C 1
ATOM 2293 O O . ALA A 1 286 ? 15.898 5.382 -4.628 1.00 96.50 286 ALA A O 1
ATOM 2294 N N . LYS A 1 287 ? 13.916 4.359 -4.419 1.00 96.06 287 LYS A N 1
ATOM 2295 C CA . LYS A 1 287 ? 14.355 3.037 -4.903 1.00 96.06 287 LYS A CA 1
ATOM 2296 C C . LYS A 1 287 ? 14.132 2.836 -6.404 1.00 96.06 287 LYS A C 1
ATOM 2298 O O . LYS A 1 287 ? 14.639 1.853 -6.963 1.00 96.06 287 LYS A O 1
ATOM 2303 N N . GLY A 1 288 ? 13.328 3.691 -7.031 1.00 97.00 288 GLY A N 1
ATOM 2304 C CA . GLY A 1 288 ? 12.984 3.611 -8.443 1.00 97.00 288 GLY A CA 1
ATOM 2305 C C . GLY A 1 288 ? 14.053 4.231 -9.340 1.00 97.00 288 GLY A C 1
ATOM 2306 O O . GLY A 1 288 ? 14.788 5.124 -8.933 1.00 97.00 288 GLY A O 1
ATOM 2307 N N . ASN A 1 289 ? 14.149 3.730 -10.567 1.00 97.62 289 ASN A N 1
ATOM 2308 C CA . ASN A 1 289 ? 15.090 4.206 -11.575 1.00 97.62 289 ASN A CA 1
ATOM 2309 C C . ASN A 1 289 ? 14.432 4.068 -12.967 1.00 97.62 289 ASN A C 1
ATOM 2311 O O . ASN A 1 289 ? 14.406 2.964 -13.530 1.00 97.62 289 ASN A O 1
ATOM 2315 N N . PRO A 1 290 ? 13.813 5.142 -13.497 1.00 97.25 290 PRO A N 1
ATOM 2316 C CA . PRO A 1 290 ? 13.116 5.100 -14.781 1.00 97.25 290 PRO A CA 1
ATOM 2317 C C . PRO A 1 290 ? 14.058 4.851 -15.966 1.00 97.25 290 PRO A C 1
ATOM 2319 O O . PRO A 1 290 ? 13.607 4.323 -16.982 1.00 97.25 290 PRO A O 1
ATOM 2322 N N . GLU A 1 291 ? 15.351 5.146 -15.848 1.00 96.94 291 GLU A N 1
ATOM 2323 C CA . GLU A 1 291 ? 16.363 4.860 -16.867 1.00 96.94 291 GLU A CA 1
ATOM 2324 C C . GLU A 1 291 ? 16.637 3.354 -16.980 1.00 96.94 291 GLU A C 1
ATOM 2326 O O . GLU A 1 291 ? 16.700 2.813 -18.086 1.00 96.94 291 GLU A O 1
ATOM 2331 N N . ILE A 1 292 ? 16.710 2.642 -15.851 1.00 97.88 292 ILE A N 1
ATOM 2332 C CA . ILE A 1 292 ? 16.762 1.174 -15.833 1.00 97.88 292 ILE A CA 1
ATOM 2333 C C . ILE A 1 292 ? 15.462 0.603 -16.405 1.00 97.88 292 ILE A C 1
ATOM 2335 O O . ILE A 1 292 ? 15.517 -0.281 -17.254 1.00 97.88 292 ILE A O 1
ATOM 2339 N N . SER A 1 293 ? 14.297 1.128 -16.018 1.00 98.06 293 SER A N 1
ATOM 2340 C CA . SER A 1 293 ? 13.014 0.714 -16.613 1.00 98.06 293 SER A CA 1
ATOM 2341 C C . SER A 1 293 ? 13.008 0.896 -18.143 1.00 98.06 293 SER A C 1
ATOM 2343 O O . SER A 1 293 ? 12.592 0.003 -18.881 1.00 98.06 293 SER A O 1
ATOM 2345 N N . ALA A 1 294 ? 13.567 2.001 -18.649 1.00 98.38 294 ALA A N 1
ATOM 2346 C CA . ALA A 1 294 ? 13.719 2.242 -20.084 1.00 98.38 294 ALA A CA 1
ATOM 2347 C C . ALA A 1 294 ? 14.685 1.255 -20.769 1.00 98.38 294 ALA A C 1
ATOM 2349 O O . ALA A 1 294 ? 14.452 0.884 -21.919 1.00 98.38 294 ALA A O 1
ATOM 2350 N N . LEU A 1 295 ? 15.737 0.790 -20.082 1.00 98.00 295 LEU A N 1
ATOM 2351 C CA . LEU A 1 295 ? 16.610 -0.277 -20.588 1.00 98.00 295 LEU A CA 1
ATOM 2352 C C . LEU A 1 295 ? 15.847 -1.602 -20.747 1.00 98.00 295 LEU A C 1
ATOM 2354 O O . LEU A 1 295 ? 16.021 -2.280 -21.760 1.00 98.00 295 LEU A O 1
ATOM 2358 N N . TYR A 1 296 ? 15.000 -1.964 -19.776 1.00 98.50 296 TYR A N 1
ATOM 2359 C CA . TYR A 1 296 ? 14.145 -3.154 -19.878 1.00 98.50 296 TYR A CA 1
ATOM 2360 C C . TYR A 1 296 ? 13.216 -3.049 -21.086 1.00 98.50 296 TYR A C 1
ATOM 2362 O O . TYR A 1 296 ? 13.141 -3.995 -21.868 1.00 98.50 296 TYR A O 1
ATOM 2370 N N . ASP A 1 297 ? 12.580 -1.893 -21.286 1.00 98.44 297 ASP A N 1
ATOM 2371 C CA . ASP A 1 297 ? 11.757 -1.644 -22.471 1.00 98.44 297 ASP A CA 1
ATOM 2372 C C . ASP A 1 297 ? 12.565 -1.805 -23.765 1.00 98.44 297 ASP A C 1
ATOM 2374 O O . ASP A 1 297 ? 12.187 -2.594 -24.628 1.00 98.44 297 ASP A O 1
ATOM 2378 N N . LYS A 1 298 ? 13.716 -1.128 -23.876 1.00 97.44 298 LYS A N 1
ATOM 2379 C CA . LYS A 1 298 ? 14.588 -1.164 -25.065 1.00 97.44 298 LYS A CA 1
ATOM 2380 C C . LYS A 1 298 ? 14.993 -2.589 -25.457 1.00 97.44 298 LYS A C 1
ATOM 2382 O O . LYS A 1 298 ? 15.135 -2.875 -26.641 1.00 97.44 298 LYS A O 1
ATOM 2387 N N . LEU A 1 299 ? 15.231 -3.464 -24.479 1.00 97.06 299 LEU A N 1
ATOM 2388 C CA . LEU A 1 299 ? 15.721 -4.821 -24.728 1.00 97.06 299 LEU A CA 1
ATOM 2389 C C . LEU A 1 299 ? 14.604 -5.857 -24.893 1.00 97.06 299 LEU A C 1
ATOM 2391 O O . LEU A 1 299 ? 14.784 -6.820 -25.640 1.00 97.06 299 LEU A O 1
ATOM 2395 N N . LEU A 1 300 ? 13.494 -5.713 -24.166 1.00 97.94 300 LEU A N 1
ATOM 2396 C CA . LEU A 1 300 ? 12.522 -6.793 -23.962 1.00 97.94 300 LEU A CA 1
ATOM 2397 C C . LEU A 1 300 ? 11.131 -6.496 -24.524 1.00 97.94 300 LEU A C 1
ATOM 2399 O O . LEU A 1 300 ? 10.357 -7.437 -24.717 1.00 97.94 300 LEU A O 1
ATOM 2403 N N . VAL A 1 301 ? 10.796 -5.224 -24.739 1.00 98.12 301 VAL A N 1
ATOM 2404 C CA . VAL A 1 301 ? 9.456 -4.790 -25.144 1.00 98.12 301 VAL A CA 1
ATOM 2405 C C . VAL A 1 301 ? 9.398 -4.599 -26.656 1.00 98.12 301 VAL A C 1
ATOM 2407 O O . VAL A 1 301 ? 10.334 -4.098 -27.273 1.00 98.12 301 VAL A O 1
ATOM 2410 N N . SER A 1 302 ? 8.297 -5.033 -27.269 1.00 97.31 302 SER A N 1
ATOM 2411 C CA . SER A 1 302 ? 8.082 -4.876 -28.707 1.00 97.31 302 SER A CA 1
ATOM 2412 C C . SER A 1 302 ? 7.811 -3.414 -29.081 1.00 97.31 302 SER A C 1
ATOM 2414 O O . SER A 1 302 ? 7.244 -2.659 -28.290 1.00 97.31 302 SER A O 1
ATOM 2416 N N . GLU A 1 303 ? 8.208 -3.005 -30.291 1.00 96.88 303 GLU A N 1
ATOM 2417 C CA . GLU A 1 303 ? 8.171 -1.598 -30.727 1.00 96.88 303 GLU A CA 1
ATOM 2418 C C . GLU A 1 303 ? 6.784 -0.946 -30.585 1.00 96.88 303 GLU A C 1
ATOM 2420 O O . GLU A 1 303 ? 6.685 0.211 -30.175 1.00 96.88 303 GLU A O 1
ATOM 2425 N N . ASP A 1 304 ? 5.709 -1.712 -30.809 1.00 97.00 304 ASP A N 1
ATOM 2426 C CA . ASP A 1 304 ? 4.309 -1.281 -30.667 1.00 97.00 304 ASP A CA 1
ATOM 2427 C C . ASP A 1 304 ? 3.927 -0.835 -29.243 1.00 97.00 304 ASP A C 1
ATOM 2429 O O . ASP A 1 304 ? 2.920 -0.150 -29.055 1.00 97.00 304 ASP A O 1
ATOM 2433 N N . LEU A 1 305 ? 4.718 -1.207 -28.234 1.00 97.88 305 LEU A N 1
ATOM 2434 C CA . LEU A 1 305 ? 4.460 -0.931 -26.820 1.00 97.88 305 LEU A CA 1
ATOM 2435 C C . LEU A 1 305 ? 5.446 0.061 -26.190 1.00 97.88 305 LEU A C 1
ATOM 2437 O O . LEU A 1 305 ? 5.256 0.454 -25.038 1.00 97.88 305 LEU A O 1
ATOM 2441 N N . LEU A 1 306 ? 6.471 0.514 -26.918 1.00 97.50 306 LEU A N 1
ATOM 2442 C CA . LEU A 1 306 ? 7.471 1.441 -26.373 1.00 97.50 306 LEU A CA 1
ATOM 2443 C C . LEU A 1 306 ? 6.863 2.794 -25.981 1.00 97.50 306 LEU A C 1
ATOM 2445 O O . LEU A 1 306 ? 7.239 3.370 -24.958 1.00 97.50 306 LEU A O 1
ATOM 2449 N N . SER A 1 307 ? 5.887 3.285 -26.752 1.00 97.81 307 SER A N 1
ATOM 2450 C CA . SER A 1 307 ? 5.148 4.513 -26.428 1.00 97.81 307 SER A CA 1
ATOM 2451 C C . SER A 1 307 ? 4.341 4.372 -25.135 1.00 97.81 307 SER A C 1
ATOM 2453 O O . SER A 1 307 ? 4.294 5.301 -24.334 1.00 97.81 307 SER A O 1
ATOM 2455 N N . PHE A 1 308 ? 3.778 3.188 -24.878 1.00 98.06 308 PHE A N 1
ATOM 2456 C CA . PHE A 1 308 ? 3.054 2.896 -23.644 1.00 98.06 308 PHE A CA 1
ATOM 2457 C C . PHE A 1 308 ? 3.976 2.990 -22.422 1.00 98.06 308 PHE A C 1
ATOM 2459 O O . PHE A 1 308 ? 3.669 3.702 -21.467 1.00 98.06 308 PHE A O 1
ATOM 2466 N N . GLY A 1 309 ? 5.143 2.341 -22.477 1.00 98.19 309 GLY A N 1
ATOM 2467 C CA . GLY A 1 309 ? 6.141 2.426 -21.409 1.00 98.19 309 GLY A CA 1
ATOM 2468 C C . GLY A 1 309 ? 6.703 3.838 -21.216 1.00 98.19 309 GLY A C 1
ATOM 2469 O O . GLY A 1 309 ? 6.910 4.272 -20.081 1.00 98.19 309 GLY A O 1
ATOM 2470 N N . LYS A 1 310 ? 6.883 4.599 -22.307 1.00 98.38 310 LYS A N 1
ATOM 2471 C CA . LYS A 1 310 ? 7.293 6.011 -22.244 1.00 98.38 310 LYS A CA 1
ATOM 2472 C C . LYS A 1 310 ? 6.271 6.860 -21.484 1.00 98.38 310 LYS A C 1
ATOM 2474 O O . LYS A 1 310 ? 6.665 7.550 -20.550 1.00 98.38 310 LYS A O 1
ATOM 2479 N N . ASN A 1 311 ? 4.984 6.741 -21.811 1.00 98.38 311 ASN A N 1
ATOM 2480 C CA . ASN A 1 311 ? 3.915 7.482 -21.132 1.00 98.38 311 ASN A CA 1
ATOM 2481 C C . ASN A 1 311 ? 3.863 7.161 -19.629 1.00 98.38 311 ASN A C 1
ATOM 2483 O O . ASN A 1 311 ? 3.663 8.050 -18.804 1.00 98.38 311 ASN A O 1
ATOM 2487 N N . LEU A 1 312 ? 4.089 5.897 -19.247 1.00 98.56 312 LEU A N 1
ATOM 2488 C CA . LEU A 1 312 ? 4.167 5.531 -17.832 1.00 98.56 312 LEU A CA 1
ATOM 2489 C C . LEU A 1 312 ? 5.356 6.203 -17.131 1.00 98.56 312 LEU A C 1
ATOM 2491 O O . LEU A 1 312 ? 5.214 6.639 -15.991 1.00 98.56 312 LEU A O 1
ATOM 2495 N N . ARG A 1 313 ? 6.526 6.288 -17.777 1.00 98.69 313 ARG A N 1
ATOM 2496 C CA . ARG A 1 313 ? 7.703 6.974 -17.212 1.00 98.69 313 ARG A CA 1
ATOM 2497 C C . ARG A 1 313 ? 7.512 8.488 -17.118 1.00 98.69 313 ARG A C 1
ATOM 2499 O O . ARG A 1 313 ? 7.954 9.083 -16.143 1.00 98.69 313 ARG A O 1
ATOM 2506 N N . GLU A 1 314 ? 6.824 9.101 -18.075 1.00 98.62 314 GLU A N 1
ATOM 2507 C CA . GLU A 1 314 ? 6.441 10.517 -17.990 1.00 98.62 314 GLU A CA 1
ATOM 2508 C C . GLU A 1 314 ? 5.518 10.758 -16.780 1.00 98.62 314 GLU A C 1
ATOM 2510 O O . GLU A 1 314 ? 5.766 11.659 -15.979 1.00 98.62 314 GLU A O 1
ATOM 2515 N N . ASN A 1 315 ? 4.536 9.874 -16.563 1.00 98.56 315 ASN A N 1
ATOM 2516 C CA . ASN A 1 315 ? 3.670 9.906 -15.378 1.00 98.56 315 ASN A CA 1
ATOM 2517 C C . ASN A 1 315 ? 4.458 9.685 -14.066 1.00 98.56 315 ASN A C 1
ATOM 2519 O O . ASN A 1 315 ? 4.191 10.344 -13.061 1.00 98.56 315 ASN A O 1
ATOM 2523 N N . TYR A 1 316 ? 5.465 8.803 -14.067 1.00 98.75 316 TYR A N 1
ATOM 2524 C CA . TYR A 1 316 ? 6.358 8.590 -12.919 1.00 98.75 316 TYR A CA 1
ATOM 2525 C C . TYR A 1 316 ? 7.070 9.885 -12.507 1.00 98.75 316 TYR A C 1
ATOM 2527 O O . TYR A 1 316 ? 7.032 10.262 -11.335 1.00 98.75 316 TYR A O 1
ATOM 2535 N N . GLU A 1 317 ? 7.697 10.577 -13.462 1.00 98.50 317 GLU A N 1
ATOM 2536 C CA . GLU A 1 317 ? 8.449 11.811 -13.204 1.00 98.50 317 GLU A CA 1
ATOM 2537 C C . GLU A 1 317 ? 7.546 12.935 -12.700 1.00 98.50 317 GLU A C 1
ATOM 2539 O O . GLU A 1 317 ? 7.879 13.646 -11.748 1.00 98.50 317 GLU A O 1
ATOM 2544 N N . GLU A 1 318 ? 6.359 13.051 -13.281 1.00 98.44 318 GLU A N 1
ATOM 2545 C CA . GLU A 1 318 ? 5.387 14.039 -12.852 1.00 98.44 318 GLU A CA 1
ATOM 2546 C C . GLU A 1 318 ? 4.817 13.750 -11.460 1.00 98.44 318 GLU A C 1
ATOM 2548 O O . GLU A 1 318 ? 4.720 14.652 -10.627 1.00 98.44 318 GLU A O 1
ATOM 2553 N N . THR A 1 319 ? 4.499 12.487 -11.175 1.00 98.69 319 THR A N 1
ATOM 2554 C CA . THR A 1 319 ? 4.037 12.055 -9.851 1.00 98.69 319 THR A CA 1
ATOM 2555 C C . THR A 1 319 ? 5.107 12.316 -8.788 1.00 98.69 319 THR A C 1
ATOM 2557 O O . THR A 1 319 ? 4.787 12.807 -7.706 1.00 98.69 319 THR A O 1
ATOM 2560 N N . LYS A 1 320 ? 6.380 12.043 -9.103 1.00 98.69 320 LYS A N 1
ATOM 2561 C CA . LYS A 1 320 ? 7.527 12.327 -8.230 1.00 98.69 320 LYS A CA 1
ATOM 2562 C C . LYS A 1 320 ? 7.643 13.822 -7.920 1.00 98.69 320 LYS A C 1
ATOM 2564 O O . LYS A 1 320 ? 7.832 14.187 -6.763 1.00 98.69 320 LYS A O 1
ATOM 2569 N N . ARG A 1 321 ? 7.499 14.685 -8.933 1.00 98.56 321 ARG A N 1
ATOM 2570 C CA . ARG A 1 321 ? 7.533 16.147 -8.762 1.00 98.56 321 ARG A CA 1
ATOM 2571 C C . ARG A 1 321 ? 6.417 16.633 -7.836 1.00 98.56 321 ARG A C 1
ATOM 2573 O O . ARG A 1 321 ? 6.701 17.327 -6.867 1.00 98.56 321 ARG A O 1
ATOM 2580 N N . LEU A 1 322 ? 5.176 16.219 -8.096 1.00 98.31 322 LEU A N 1
ATOM 2581 C CA . LEU A 1 322 ? 4.017 16.591 -7.275 1.00 98.31 322 LEU A CA 1
ATOM 2582 C C . LEU A 1 322 ? 4.162 16.118 -5.823 1.00 98.31 322 LEU A C 1
ATOM 2584 O O . LEU A 1 322 ? 3.792 16.832 -4.895 1.00 98.31 322 LEU A O 1
ATOM 2588 N N . LEU A 1 323 ? 4.732 14.929 -5.615 1.00 98.38 323 LEU A N 1
ATOM 2589 C CA . LEU A 1 323 ? 5.015 14.413 -4.280 1.00 98.38 323 LEU A CA 1
ATOM 2590 C C . LEU A 1 323 ? 6.016 15.295 -3.518 1.00 98.38 323 LEU A C 1
ATOM 2592 O O . LEU A 1 323 ? 5.751 15.640 -2.370 1.00 98.38 323 LEU A O 1
ATOM 2596 N N . LEU A 1 324 ? 7.131 15.678 -4.149 1.00 98.50 324 LEU A N 1
ATOM 2597 C CA . LEU A 1 324 ? 8.138 16.556 -3.536 1.00 98.50 324 LEU A CA 1
ATOM 2598 C C . LEU A 1 324 ? 7.554 17.936 -3.215 1.00 98.50 324 LEU A C 1
ATOM 2600 O O . LEU A 1 324 ? 7.772 18.475 -2.134 1.00 98.50 324 LEU A O 1
ATOM 2604 N N . GLU A 1 325 ? 6.741 18.465 -4.129 1.00 97.94 325 GLU A N 1
ATOM 2605 C CA . GLU A 1 325 ? 6.013 19.721 -3.963 1.00 97.94 325 GLU A CA 1
ATOM 2606 C C . GLU A 1 325 ? 5.059 19.693 -2.750 1.00 97.94 325 GLU A C 1
ATOM 2608 O O . GLU A 1 325 ? 5.005 20.675 -2.004 1.00 97.94 325 GLU A O 1
ATOM 2613 N N . ILE A 1 326 ? 4.349 18.580 -2.512 1.00 97.75 326 ILE A N 1
ATOM 2614 C CA . ILE A 1 326 ? 3.492 18.376 -1.326 1.00 97.75 326 ILE A CA 1
ATOM 2615 C C . ILE A 1 326 ? 4.327 18.226 -0.050 1.00 97.75 326 ILE A C 1
ATOM 2617 O O . ILE A 1 326 ? 3.996 18.834 0.966 1.00 97.75 326 ILE A O 1
ATOM 2621 N N . ALA A 1 327 ? 5.399 17.432 -0.097 1.00 97.44 327 ALA A N 1
ATOM 2622 C CA . ALA A 1 327 ? 6.277 17.212 1.050 1.00 97.44 327 ALA A CA 1
ATOM 2623 C C . ALA A 1 327 ? 7.090 18.467 1.425 1.00 97.44 327 ALA A C 1
ATOM 2625 O O . ALA A 1 327 ? 7.593 18.580 2.539 1.00 97.44 327 ALA A O 1
ATOM 2626 N N . GLY A 1 328 ? 7.216 19.427 0.501 1.00 97.75 328 GLY A N 1
ATOM 2627 C CA . GLY A 1 328 ? 8.069 20.602 0.668 1.00 97.75 328 GLY A CA 1
ATOM 2628 C C . GLY A 1 328 ? 9.562 20.284 0.554 1.00 97.75 328 GLY A C 1
ATOM 2629 O O . GLY A 1 328 ? 10.381 21.077 1.007 1.00 97.75 328 GLY A O 1
ATOM 2630 N N . HIS A 1 329 ? 9.913 19.143 -0.039 1.00 98.06 329 HIS A N 1
ATOM 2631 C CA . HIS A 1 329 ? 11.292 18.698 -0.222 1.00 98.06 329 HIS A CA 1
ATOM 2632 C C . HIS A 1 329 ? 11.820 19.124 -1.599 1.00 98.06 329 HIS A C 1
ATOM 2634 O O . HIS A 1 329 ? 11.087 19.133 -2.590 1.00 98.06 329 HIS A O 1
ATOM 2640 N N . LYS A 1 330 ? 13.113 19.438 -1.692 1.00 97.50 330 LYS A N 1
ATOM 2641 C CA . LYS A 1 330 ? 13.809 19.703 -2.964 1.00 97.50 330 LYS A CA 1
ATOM 2642 C C . LYS A 1 330 ? 14.280 18.415 -3.626 1.00 97.50 330 LYS A C 1
ATOM 2644 O O . LYS A 1 330 ? 14.409 18.346 -4.846 1.00 97.50 330 LYS A O 1
ATOM 2649 N N . GLU A 1 331 ? 14.549 17.397 -2.821 1.00 96.56 331 GLU A N 1
ATOM 2650 C CA . GLU A 1 331 ? 15.024 16.099 -3.270 1.00 96.56 331 GLU A CA 1
ATOM 2651 C C . GLU A 1 331 ? 14.420 14.963 -2.447 1.00 96.56 331 GLU A C 1
ATOM 2653 O O . GLU A 1 331 ? 14.021 15.143 -1.301 1.00 96.56 331 GLU A O 1
ATOM 2658 N N . LEU A 1 332 ? 14.372 13.766 -3.037 1.00 97.44 332 LEU A N 1
ATOM 2659 C CA . LEU A 1 332 ? 13.837 12.587 -2.360 1.00 97.44 332 LEU A CA 1
ATOM 2660 C C . LEU A 1 332 ? 14.612 12.301 -1.068 1.00 97.44 332 LEU A C 1
ATOM 2662 O O . LEU A 1 332 ? 15.852 12.293 -1.061 1.00 97.44 332 LEU A O 1
ATOM 2666 N N . LEU A 1 333 ? 13.850 11.993 -0.019 1.00 95.50 333 LEU A N 1
ATOM 2667 C CA . LEU A 1 333 ? 14.313 11.674 1.328 1.00 95.50 333 LEU A CA 1
ATOM 2668 C C . LEU A 1 333 ? 15.114 12.811 1.978 1.00 95.50 333 LEU A C 1
ATOM 2670 O O . LEU A 1 333 ? 16.031 12.550 2.753 1.00 95.50 333 LEU A O 1
ATOM 2674 N N . GLU A 1 334 ? 14.780 14.071 1.679 1.00 95.75 334 GLU A N 1
ATOM 2675 C CA . GLU A 1 334 ? 15.387 15.237 2.344 1.00 95.75 334 GLU A CA 1
ATOM 2676 C C . GLU A 1 334 ? 15.208 15.176 3.871 1.00 95.75 334 GLU A C 1
ATOM 2678 O O . GLU A 1 334 ? 16.147 15.444 4.618 1.00 95.75 334 GLU A O 1
ATOM 2683 N N . GLY A 1 335 ? 14.040 14.722 4.338 1.00 90.81 335 GLY A N 1
ATOM 2684 C CA . GLY A 1 335 ? 13.748 14.517 5.759 1.00 90.81 335 GLY A CA 1
ATOM 2685 C C . GLY A 1 335 ? 14.352 13.255 6.398 1.00 90.81 335 GLY A C 1
ATOM 2686 O O . GLY A 1 335 ? 14.195 13.072 7.604 1.00 90.81 335 GLY A O 1
ATOM 2687 N N . ASP A 1 336 ? 15.025 12.380 5.636 1.00 92.44 336 ASP A N 1
ATOM 2688 C CA . ASP A 1 336 ? 15.646 11.142 6.144 1.00 92.44 336 ASP A CA 1
ATOM 2689 C C . ASP A 1 336 ? 17.017 10.874 5.478 1.00 92.44 336 ASP A C 1
ATOM 2691 O O . ASP A 1 336 ? 17.157 10.003 4.604 1.00 92.44 336 ASP A O 1
ATOM 2695 N N . PRO A 1 337 ? 18.067 11.618 5.881 1.00 93.12 337 PRO A N 1
ATOM 2696 C CA . PRO A 1 337 ? 19.394 11.503 5.278 1.00 93.12 337 PRO A CA 1
ATOM 2697 C C . PRO A 1 337 ? 20.045 10.131 5.513 1.00 93.12 337 PRO A C 1
ATOM 2699 O O . PRO A 1 337 ? 20.827 9.674 4.675 1.00 93.12 337 PRO A O 1
ATOM 2702 N N . TYR A 1 338 ? 19.706 9.444 6.609 1.00 91.06 338 TYR A N 1
ATOM 2703 C CA . TYR A 1 338 ? 20.237 8.117 6.926 1.00 91.06 338 TYR A CA 1
ATOM 2704 C C . TYR A 1 338 ? 19.708 7.064 5.953 1.00 91.06 338 TYR A C 1
ATOM 2706 O O . TYR A 1 338 ? 20.486 6.317 5.351 1.00 91.06 338 TYR A O 1
ATOM 2714 N N . LEU A 1 339 ? 18.388 7.028 5.738 1.00 90.44 339 LEU A N 1
ATOM 2715 C CA . LEU A 1 339 ? 17.794 6.135 4.748 1.00 90.44 339 LEU A CA 1
ATOM 2716 C C . LEU A 1 339 ? 18.314 6.458 3.346 1.00 90.44 339 LEU A C 1
ATOM 2718 O O . LEU A 1 339 ? 18.676 5.547 2.598 1.00 90.44 339 LEU A O 1
ATOM 2722 N N . LYS A 1 340 ? 18.411 7.746 3.008 1.00 93.69 340 LYS A N 1
ATOM 2723 C CA . LYS A 1 340 ? 18.955 8.203 1.728 1.00 93.69 340 LYS A CA 1
ATOM 2724 C C . LYS A 1 340 ? 20.370 7.683 1.476 1.00 93.69 340 LYS A C 1
ATOM 2726 O O . LYS A 1 340 ? 20.644 7.163 0.392 1.00 93.69 340 LYS A O 1
ATOM 2731 N N . GLN A 1 341 ? 21.257 7.782 2.467 1.00 93.62 341 GLN A N 1
ATOM 2732 C CA . GLN A 1 341 ? 22.619 7.257 2.377 1.00 93.62 341 GLN A CA 1
ATOM 2733 C C . GLN A 1 341 ? 22.618 5.737 2.179 1.00 93.62 341 GLN A C 1
ATOM 2735 O O . GLN A 1 341 ? 23.277 5.238 1.266 1.00 93.62 341 GLN A O 1
ATOM 2740 N N . MET A 1 342 ? 21.841 4.999 2.980 1.00 91.62 342 MET A N 1
ATOM 2741 C CA . MET A 1 342 ? 21.769 3.538 2.876 1.00 91.62 342 MET A CA 1
ATOM 2742 C C . MET A 1 342 ? 21.297 3.060 1.501 1.00 91.62 342 MET A C 1
ATOM 2744 O O . MET A 1 342 ? 21.825 2.078 0.982 1.00 91.62 342 MET A O 1
ATOM 2748 N N . LEU A 1 343 ? 20.303 3.725 0.907 1.00 91.94 343 LEU A N 1
ATOM 2749 C CA . LEU A 1 343 ? 19.822 3.373 -0.429 1.00 91.94 343 LEU A CA 1
ATOM 2750 C C . LEU A 1 343 ? 20.870 3.694 -1.498 1.00 91.94 343 LEU A C 1
ATOM 2752 O O . LEU A 1 343 ? 21.175 2.832 -2.322 1.00 91.94 343 LEU A O 1
ATOM 2756 N N . ARG A 1 344 ? 21.500 4.872 -1.412 1.00 92.62 344 ARG A N 1
ATOM 2757 C CA . ARG A 1 344 ? 22.548 5.298 -2.349 1.00 92.62 344 ARG A CA 1
ATOM 2758 C C . ARG A 1 344 ? 23.727 4.322 -2.395 1.00 92.62 344 ARG A C 1
ATOM 2760 O O . ARG A 1 344 ? 24.256 4.080 -3.472 1.00 92.62 344 ARG A O 1
ATOM 2767 N N . LEU A 1 345 ? 24.125 3.748 -1.257 1.00 94.06 345 LEU A N 1
ATOM 2768 C CA . LEU A 1 345 ? 25.224 2.773 -1.192 1.00 94.06 345 LEU A CA 1
ATOM 2769 C C . LEU A 1 345 ? 24.879 1.424 -1.839 1.00 94.06 345 LEU A C 1
ATOM 2771 O O . LEU A 1 345 ? 25.773 0.700 -2.268 1.00 94.06 345 LEU A O 1
ATOM 2775 N N . ARG A 1 346 ? 23.593 1.069 -1.920 1.00 94.19 346 ARG A N 1
ATOM 2776 C CA . ARG A 1 346 ? 23.140 -0.185 -2.540 1.00 94.19 346 ARG A CA 1
ATOM 2777 C C . ARG A 1 346 ? 22.980 -0.052 -4.053 1.00 94.19 346 ARG A C 1
ATOM 2779 O O . ARG A 1 346 ? 23.121 -1.045 -4.765 1.00 94.19 346 ARG A O 1
ATOM 2786 N N . ASP A 1 347 ? 22.690 1.154 -4.537 1.00 91.50 347 ASP A N 1
ATOM 2787 C CA . ASP A 1 347 ? 22.338 1.401 -5.936 1.00 91.50 347 ASP A CA 1
ATOM 2788 C C . ASP A 1 347 ? 23.366 0.882 -6.954 1.00 91.50 347 ASP A C 1
ATOM 2790 O O . ASP A 1 347 ? 22.925 0.204 -7.881 1.00 91.50 347 ASP A O 1
ATOM 2794 N N . PRO A 1 348 ? 24.694 1.079 -6.809 1.00 92.44 348 PRO A N 1
ATOM 2795 C CA . PRO A 1 348 ? 25.662 0.582 -7.793 1.00 92.44 348 PRO A CA 1
ATOM 2796 C C . PRO A 1 348 ? 25.592 -0.937 -8.012 1.00 92.44 348 PRO A C 1
ATOM 2798 O O . PRO A 1 348 ? 25.599 -1.424 -9.150 1.00 92.44 348 PRO A O 1
ATOM 2801 N N . TYR A 1 349 ? 25.447 -1.694 -6.922 1.00 94.19 349 TYR A N 1
ATOM 2802 C CA . TYR A 1 349 ? 25.328 -3.151 -6.961 1.00 94.19 349 TYR A CA 1
ATOM 2803 C C . TYR A 1 349 ? 24.013 -3.578 -7.612 1.00 94.19 349 TYR A C 1
ATOM 2805 O O . TYR A 1 349 ? 23.999 -4.418 -8.512 1.00 94.19 349 TYR A O 1
ATOM 2813 N N . ILE A 1 350 ? 22.899 -2.967 -7.195 1.00 95.62 350 ILE A N 1
ATOM 2814 C CA . ILE A 1 350 ? 21.573 -3.316 -7.714 1.00 95.62 350 ILE A CA 1
ATOM 2815 C C . ILE A 1 350 ? 21.472 -2.950 -9.200 1.00 95.62 350 ILE A C 1
ATOM 2817 O O . ILE A 1 350 ? 20.977 -3.750 -9.988 1.00 95.62 350 ILE A O 1
ATOM 2821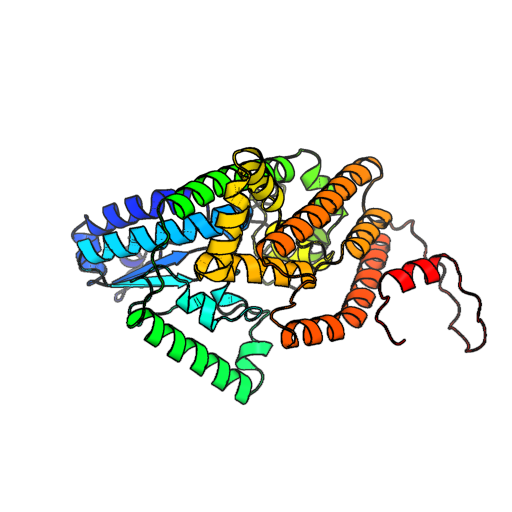 N N . THR A 1 351 ? 21.986 -1.790 -9.610 1.00 94.44 351 THR A N 1
ATOM 2822 C CA . THR A 1 351 ? 22.004 -1.357 -11.014 1.00 94.44 351 THR A CA 1
ATOM 2823 C C . THR A 1 351 ? 22.770 -2.341 -11.891 1.00 94.44 351 THR A C 1
ATOM 2825 O O . THR A 1 351 ? 22.265 -2.745 -12.939 1.00 94.44 351 THR A O 1
ATOM 2828 N N . THR A 1 352 ? 23.943 -2.797 -11.445 1.00 93.94 352 THR A N 1
ATOM 2829 C CA . THR A 1 352 ? 24.729 -3.812 -12.166 1.00 93.94 352 THR A CA 1
ATOM 2830 C C . THR A 1 352 ? 23.927 -5.102 -12.354 1.00 93.94 352 THR A C 1
ATOM 2832 O O . THR A 1 352 ? 23.843 -5.637 -13.464 1.00 93.94 352 THR A O 1
ATOM 2835 N N . LEU A 1 353 ? 23.260 -5.567 -11.293 1.00 97.25 353 LEU A N 1
ATOM 2836 C CA . LEU A 1 353 ? 22.389 -6.741 -11.354 1.00 97.25 353 LEU A CA 1
ATOM 2837 C C . LEU A 1 353 ? 21.180 -6.521 -12.271 1.00 97.25 353 LEU A C 1
ATOM 2839 O O . LEU A 1 353 ? 20.812 -7.431 -13.008 1.00 97.25 353 LEU A O 1
ATOM 2843 N N . ASN A 1 354 ? 20.592 -5.322 -12.293 1.00 97.56 354 ASN A N 1
ATOM 2844 C CA . ASN A 1 354 ? 19.466 -5.015 -13.172 1.00 97.56 354 ASN A CA 1
ATOM 2845 C C . ASN A 1 354 ? 19.853 -5.066 -14.651 1.00 97.56 354 ASN A C 1
ATOM 2847 O O . ASN A 1 354 ? 19.081 -5.603 -15.448 1.00 97.56 354 ASN A O 1
ATOM 2851 N N . VAL A 1 355 ? 21.026 -4.536 -15.012 1.00 95.75 355 VAL A N 1
ATOM 2852 C CA . VAL A 1 355 ? 21.562 -4.617 -16.379 1.00 95.75 355 VAL A CA 1
ATOM 2853 C C . VAL A 1 355 ? 21.814 -6.079 -16.747 1.00 95.75 355 VAL A C 1
ATOM 2855 O O . VAL A 1 355 ? 21.322 -6.545 -17.774 1.00 95.75 355 VAL A O 1
ATOM 2858 N N . CYS A 1 356 ? 22.510 -6.826 -15.883 1.00 95.88 356 CYS A N 1
ATOM 2859 C CA . CYS A 1 356 ? 22.772 -8.252 -16.085 1.00 95.88 356 CYS A CA 1
ATOM 2860 C C . CYS A 1 356 ? 21.470 -9.041 -16.298 1.00 95.88 356 CYS A C 1
ATOM 2862 O O . CYS A 1 356 ? 21.350 -9.816 -17.250 1.00 95.88 356 CYS A O 1
ATOM 2864 N N . GLN A 1 357 ? 20.462 -8.787 -15.465 1.00 96.50 357 GLN A N 1
ATOM 2865 C CA . GLN A 1 357 ? 19.153 -9.414 -15.565 1.00 96.50 357 GLN A CA 1
ATOM 2866 C C . GLN A 1 357 ? 18.460 -9.087 -16.892 1.00 96.50 357 GLN A C 1
ATOM 2868 O O . GLN A 1 357 ? 17.987 -10.011 -17.551 1.00 96.50 357 GLN A O 1
ATOM 2873 N N . ALA A 1 358 ? 18.424 -7.822 -17.325 1.00 96.56 358 ALA A N 1
ATOM 2874 C CA . ALA A 1 358 ? 17.757 -7.436 -18.571 1.00 96.56 358 ALA A CA 1
ATOM 2875 C C . ALA A 1 358 ? 18.367 -8.146 -19.795 1.00 96.56 358 ALA A C 1
ATOM 2877 O O . ALA A 1 358 ? 17.647 -8.737 -20.601 1.00 96.56 358 ALA A O 1
ATOM 2878 N N . TYR A 1 359 ? 19.700 -8.170 -19.899 1.00 95.25 359 TYR A N 1
ATOM 2879 C CA . TYR A 1 359 ? 20.395 -8.887 -20.975 1.00 95.25 359 TYR A CA 1
ATOM 2880 C C . TYR A 1 359 ? 20.229 -10.407 -20.872 1.00 95.25 359 TYR A C 1
ATOM 2882 O O . TYR A 1 359 ? 20.042 -11.076 -21.890 1.00 95.25 359 TYR A O 1
ATOM 2890 N N . THR A 1 360 ? 20.250 -10.965 -19.660 1.00 94.56 360 THR A N 1
ATOM 2891 C CA . THR A 1 360 ? 20.007 -12.399 -19.440 1.00 94.56 360 THR A CA 1
ATOM 2892 C C . THR A 1 360 ? 18.602 -12.784 -19.891 1.00 94.56 360 THR A C 1
ATOM 2894 O O . THR A 1 360 ? 18.435 -13.749 -20.632 1.00 94.56 360 THR A O 1
ATOM 2897 N N . MET A 1 361 ? 17.590 -11.993 -19.531 1.00 95.44 361 MET A N 1
ATOM 2898 C CA . MET A 1 361 ? 16.217 -12.203 -19.985 1.00 95.44 361 MET A CA 1
ATOM 2899 C C . MET A 1 361 ? 16.101 -12.109 -21.507 1.00 95.44 361 MET A C 1
ATOM 2901 O O . MET A 1 361 ? 15.410 -12.932 -22.102 1.00 95.44 361 MET A O 1
ATOM 2905 N N . LYS A 1 362 ? 16.796 -11.161 -22.152 1.00 95.56 362 LYS A N 1
ATOM 2906 C CA . LYS A 1 362 ? 16.814 -11.049 -23.618 1.00 95.56 362 LYS A CA 1
ATOM 2907 C C . LYS A 1 362 ? 17.383 -12.316 -24.260 1.00 95.56 362 LYS A C 1
ATOM 2909 O O . LYS A 1 362 ? 16.725 -12.882 -25.123 1.00 95.56 362 LYS A O 1
ATOM 2914 N N . ARG A 1 363 ? 18.523 -12.820 -23.774 1.00 93.44 363 ARG A N 1
ATOM 2915 C CA . ARG A 1 363 ? 19.127 -14.088 -24.238 1.00 93.44 363 ARG A CA 1
ATOM 2916 C C . ARG A 1 363 ? 18.211 -15.297 -24.031 1.00 93.44 363 ARG A C 1
ATOM 2918 O O . ARG A 1 363 ? 18.141 -16.165 -24.890 1.00 93.44 363 ARG A O 1
ATOM 2925 N N . VAL A 1 364 ? 17.519 -15.365 -22.893 1.00 92.31 364 VAL A N 1
ATOM 2926 C CA . VAL A 1 364 ? 16.612 -16.481 -22.572 1.00 92.31 364 VAL A CA 1
ATOM 2927 C C . VAL A 1 364 ? 15.346 -16.446 -23.431 1.00 92.31 364 VAL A C 1
ATOM 2929 O O . VAL A 1 364 ? 14.853 -17.494 -23.840 1.00 92.31 364 VAL A O 1
ATOM 2932 N N . ARG A 1 365 ? 14.795 -15.256 -23.693 1.00 94.31 365 ARG A N 1
ATOM 2933 C CA . ARG A 1 365 ? 13.547 -15.082 -24.453 1.00 94.31 365 ARG A CA 1
ATOM 2934 C C . ARG A 1 365 ? 13.752 -15.124 -25.967 1.00 94.31 365 ARG A C 1
ATOM 2936 O O . ARG A 1 365 ? 12.811 -15.450 -26.683 1.00 94.31 365 ARG A O 1
ATOM 2943 N N . ASP A 1 366 ? 14.949 -14.791 -26.439 1.00 93.25 366 ASP A N 1
ATOM 2944 C CA . ASP A 1 366 ? 15.294 -14.686 -27.855 1.00 93.25 366 ASP A CA 1
ATOM 2945 C C . ASP A 1 366 ? 16.603 -15.443 -28.158 1.00 93.25 366 ASP A C 1
ATOM 2947 O O . ASP A 1 366 ? 17.691 -14.875 -28.027 1.00 93.25 366 ASP A O 1
ATOM 2951 N N . PRO A 1 367 ? 16.520 -16.715 -28.597 1.00 88.62 367 PRO A N 1
ATOM 2952 C CA . PRO A 1 367 ? 17.692 -17.531 -28.924 1.00 88.62 367 PRO A CA 1
ATOM 2953 C C . PRO A 1 367 ? 18.553 -16.976 -30.069 1.00 88.62 367 PRO A C 1
ATOM 2955 O O . PRO A 1 367 ? 19.696 -17.401 -30.234 1.00 88.62 367 PRO A O 1
ATOM 2958 N N . SER A 1 368 ? 18.020 -16.048 -30.875 1.00 90.12 368 SER A N 1
ATOM 2959 C CA . SER A 1 368 ? 18.760 -15.415 -31.972 1.00 90.12 368 SER A CA 1
ATOM 2960 C C . SER A 1 368 ? 19.689 -14.295 -31.491 1.00 90.12 368 SER A C 1
ATOM 2962 O O . SER A 1 368 ? 20.628 -13.919 -32.196 1.00 90.12 368 SER A O 1
ATOM 2964 N N . PHE A 1 369 ? 19.474 -13.791 -30.271 1.00 88.44 369 PHE A N 1
ATOM 2965 C CA . PHE A 1 369 ? 20.285 -12.739 -29.678 1.00 88.44 369 PHE A CA 1
ATOM 2966 C C . PHE A 1 369 ? 21.657 -13.281 -29.247 1.00 88.44 369 PHE A C 1
ATOM 2968 O O . PHE A 1 369 ? 21.841 -13.795 -28.140 1.00 88.44 369 PHE A O 1
ATOM 2975 N N . LYS A 1 370 ? 22.645 -13.152 -30.137 1.00 76.88 370 LYS A N 1
ATOM 2976 C CA . LYS A 1 370 ? 24.046 -13.479 -29.854 1.00 76.88 370 LYS A CA 1
ATOM 2977 C C . LYS A 1 370 ? 24.743 -12.284 -29.210 1.00 76.88 370 LYS A C 1
ATOM 2979 O O . LYS A 1 370 ? 24.768 -11.193 -29.772 1.00 76.88 370 LYS A O 1
ATOM 2984 N N . VAL A 1 371 ? 25.342 -12.503 -28.043 1.00 68.00 371 VAL A N 1
ATOM 2985 C CA . VAL A 1 371 ? 26.265 -11.542 -27.431 1.00 68.00 371 VAL A CA 1
ATOM 2986 C C . VAL A 1 371 ? 27.667 -11.903 -27.898 1.00 68.00 371 VAL A C 1
ATOM 2988 O O . VAL A 1 371 ? 28.119 -13.019 -27.656 1.00 68.00 371 VAL A O 1
ATOM 2991 N N . THR A 1 372 ? 28.353 -10.981 -28.566 1.00 65.88 372 THR A N 1
ATOM 2992 C CA . THR A 1 372 ? 29.787 -11.129 -28.823 1.00 65.88 372 THR A CA 1
ATOM 2993 C C . THR A 1 372 ? 30.506 -10.980 -27.487 1.00 65.88 372 THR A C 1
ATOM 2995 O O . THR A 1 372 ? 30.517 -9.887 -26.915 1.00 65.88 372 THR A O 1
ATOM 2998 N N . GLU A 1 373 ? 31.050 -12.075 -26.951 1.00 56.69 373 GLU A N 1
ATOM 2999 C CA . GLU A 1 373 ? 31.889 -12.009 -25.756 1.00 56.69 373 GLU A CA 1
ATOM 3000 C C . GLU A 1 373 ? 33.074 -11.092 -26.052 1.00 56.69 373 GLU A C 1
ATOM 3002 O O . GLU A 1 373 ? 33.804 -11.278 -27.028 1.00 56.69 373 GLU A O 1
ATOM 3007 N N . ARG A 1 374 ? 33.227 -10.043 -25.241 1.00 56.84 374 ARG A N 1
ATOM 3008 C CA . ARG A 1 374 ? 34.433 -9.226 -25.315 1.00 56.84 374 ARG A CA 1
ATOM 3009 C C . ARG A 1 374 ? 35.596 -10.071 -24.790 1.00 56.84 374 ARG A C 1
ATOM 3011 O O . ARG A 1 374 ? 35.408 -10.745 -23.775 1.00 56.84 374 ARG A O 1
ATOM 3018 N N . PRO A 1 375 ? 36.785 -10.014 -25.413 1.00 53.81 375 PRO A N 1
ATOM 3019 C CA . PRO A 1 375 ? 37.981 -10.546 -24.777 1.00 53.81 375 PRO A CA 1
ATOM 3020 C C . PRO A 1 375 ? 38.144 -9.905 -23.392 1.00 53.81 375 PRO A C 1
ATOM 3022 O O . PRO A 1 375 ? 37.738 -8.755 -23.187 1.00 53.81 375 PRO A O 1
ATOM 3025 N N . HIS A 1 376 ? 38.690 -10.663 -22.435 1.00 50.56 376 HIS A N 1
ATOM 3026 C CA . HIS A 1 376 ? 38.969 -10.168 -21.088 1.00 50.56 376 HIS A CA 1
ATOM 3027 C C . HIS A 1 376 ? 39.662 -8.805 -21.174 1.00 50.56 376 HIS A C 1
ATOM 3029 O O . HIS A 1 376 ? 40.642 -8.655 -21.902 1.00 50.56 376 HIS A O 1
ATOM 3035 N N . ILE A 1 377 ? 39.122 -7.811 -20.466 1.00 52.22 377 ILE A N 1
ATOM 3036 C CA . ILE A 1 377 ? 39.652 -6.447 -20.462 1.00 52.22 377 ILE A CA 1
ATOM 3037 C C . ILE A 1 377 ? 41.079 -6.508 -19.896 1.00 52.22 377 ILE A C 1
ATOM 3039 O O . ILE A 1 377 ? 41.261 -6.625 -18.684 1.00 52.22 377 ILE A O 1
ATOM 3043 N N . SER A 1 378 ? 42.095 -6.460 -20.762 1.00 46.00 378 SER A N 1
ATOM 3044 C CA . SER A 1 378 ? 43.440 -6.064 -20.354 1.00 46.00 378 SER A CA 1
ATOM 3045 C C . SER A 1 378 ? 43.407 -4.566 -20.032 1.00 46.00 378 SER A C 1
ATOM 3047 O O . SER A 1 378 ? 42.618 -3.814 -20.606 1.00 46.00 378 SER A O 1
ATOM 3049 N N . LYS A 1 379 ? 44.238 -4.127 -19.082 1.00 43.78 379 LYS A N 1
ATOM 3050 C CA . LYS A 1 379 ? 44.267 -2.764 -18.514 1.00 43.78 379 LYS A CA 1
ATOM 3051 C C . LYS A 1 379 ? 44.479 -1.609 -19.518 1.00 43.78 379 LYS A C 1
ATOM 3053 O O . LYS A 1 379 ? 44.543 -0.467 -19.081 1.00 43.78 379 LYS A O 1
ATOM 3058 N N . GLU A 1 380 ? 44.589 -1.861 -20.820 1.00 41.88 380 GLU A N 1
ATOM 3059 C CA . GLU A 1 380 ? 45.136 -0.896 -21.783 1.00 41.88 380 GLU A CA 1
ATOM 3060 C C . GLU A 1 380 ? 44.162 -0.350 -22.836 1.00 41.88 380 GLU A C 1
ATOM 3062 O O . GLU A 1 380 ? 44.544 0.544 -23.582 1.00 41.88 380 GLU A O 1
ATOM 3067 N N . ILE A 1 381 ? 42.896 -0.776 -22.899 1.00 47.28 381 ILE A N 1
ATOM 3068 C CA . ILE A 1 381 ? 41.972 -0.230 -23.916 1.00 47.28 381 ILE A CA 1
ATOM 3069 C C . ILE A 1 381 ? 41.064 0.842 -23.310 1.00 47.28 381 ILE A C 1
ATOM 3071 O O . ILE A 1 381 ? 39.912 0.606 -22.943 1.00 47.28 381 ILE A O 1
ATOM 3075 N N . GLY A 1 382 ? 41.622 2.049 -23.231 1.00 47.28 382 GLY A N 1
ATOM 3076 C CA . GLY A 1 382 ? 40.939 3.305 -22.930 1.00 47.28 382 GLY A CA 1
ATOM 3077 C C . GLY A 1 382 ? 40.156 3.873 -24.116 1.00 47.28 382 GLY A C 1
ATOM 3078 O O . GLY A 1 382 ? 40.314 5.044 -24.443 1.00 47.28 382 GLY A O 1
ATOM 3079 N N . GLU A 1 383 ? 39.285 3.081 -24.743 1.00 48.78 383 GLU A N 1
ATOM 3080 C CA . GLU A 1 383 ? 38.320 3.601 -25.718 1.00 48.78 383 GLU A CA 1
ATOM 3081 C C . GLU A 1 383 ? 36.887 3.288 -25.276 1.00 48.78 383 GLU A C 1
ATOM 3083 O O . GLU A 1 383 ? 36.380 2.165 -25.353 1.00 48.78 383 GLU A O 1
ATOM 3088 N N . SER A 1 384 ? 36.230 4.335 -24.773 1.00 50.94 384 SER A N 1
ATOM 3089 C CA . SER A 1 384 ? 34.818 4.374 -24.396 1.00 50.94 384 SER A CA 1
ATOM 3090 C C . SER A 1 384 ? 33.932 4.014 -25.595 1.00 50.94 384 SER A C 1
ATOM 3092 O O . SER A 1 384 ? 33.493 4.862 -26.373 1.00 50.94 384 SER A O 1
ATOM 3094 N N . ASN A 1 385 ? 33.625 2.730 -25.730 1.00 55.94 385 ASN A N 1
ATOM 3095 C CA . ASN A 1 385 ? 32.682 2.236 -26.721 1.00 55.94 385 ASN A CA 1
ATOM 3096 C C . ASN A 1 385 ? 31.256 2.734 -26.375 1.00 55.94 385 ASN A C 1
ATOM 3098 O O . ASN A 1 385 ? 30.837 2.633 -25.220 1.00 55.94 385 ASN A O 1
ATOM 3102 N N . LYS A 1 386 ? 30.486 3.254 -27.346 1.00 54.81 386 LYS A N 1
ATOM 3103 C CA . LYS A 1 386 ? 29.206 3.981 -27.125 1.00 54.81 386 LYS A CA 1
ATOM 3104 C C . LYS A 1 386 ? 28.196 3.228 -26.241 1.00 54.81 386 LYS A C 1
ATOM 3106 O O . LYS A 1 386 ? 27.532 3.834 -25.406 1.00 54.81 386 LYS A O 1
ATOM 3111 N N . ALA A 1 387 ? 28.130 1.901 -26.366 1.00 52.88 387 ALA A N 1
ATOM 3112 C CA . ALA A 1 387 ? 27.271 1.052 -25.536 1.00 52.88 387 ALA A CA 1
ATOM 3113 C C . ALA A 1 387 ? 27.727 0.970 -24.065 1.00 52.88 387 ALA A C 1
ATOM 3115 O O . ALA A 1 387 ? 26.893 0.935 -23.167 1.00 52.88 387 ALA A O 1
ATOM 3116 N N . ALA A 1 388 ? 29.039 0.972 -23.803 1.00 58.44 388 ALA A N 1
ATOM 3117 C CA . ALA A 1 388 ? 29.565 1.038 -22.439 1.00 58.44 388 ALA A CA 1
ATOM 3118 C C . ALA A 1 388 ? 29.308 2.425 -21.831 1.00 58.44 388 ALA A C 1
ATOM 3120 O O . ALA A 1 388 ? 28.871 2.516 -20.689 1.00 58.44 388 ALA A O 1
ATOM 3121 N N . ALA A 1 389 ? 29.461 3.491 -22.623 1.00 59.25 389 ALA A N 1
ATOM 3122 C CA . ALA A 1 389 ? 29.135 4.850 -22.197 1.00 59.25 389 ALA A CA 1
ATOM 3123 C C . ALA A 1 389 ? 27.643 5.027 -21.842 1.00 59.25 389 ALA A C 1
ATOM 3125 O O . ALA A 1 389 ? 27.322 5.718 -20.878 1.00 59.25 389 ALA A O 1
ATOM 3126 N N . GLU A 1 390 ? 26.721 4.388 -22.575 1.00 64.31 390 GLU A N 1
ATOM 3127 C CA . GLU A 1 390 ? 25.289 4.367 -22.223 1.00 64.31 390 GLU A CA 1
ATOM 3128 C C . GLU A 1 390 ? 25.023 3.650 -20.890 1.00 64.31 390 GLU A C 1
ATOM 3130 O O . GLU A 1 390 ? 24.183 4.106 -20.118 1.00 64.31 390 GLU A O 1
ATOM 3135 N N . LEU A 1 391 ? 25.748 2.568 -20.584 1.00 67.06 391 LEU A N 1
ATOM 3136 C CA . LEU A 1 391 ? 25.591 1.832 -19.324 1.00 67.06 391 LEU A CA 1
ATOM 3137 C C . LEU A 1 391 ? 26.186 2.578 -18.122 1.00 67.06 391 LEU A C 1
ATOM 3139 O O . LEU A 1 391 ? 25.595 2.545 -17.046 1.00 67.06 391 LEU A O 1
ATOM 3143 N N . VAL A 1 392 ? 27.293 3.307 -18.303 1.00 62.56 392 VAL A N 1
ATOM 3144 C CA . VAL A 1 392 ? 27.871 4.170 -17.253 1.00 62.56 392 VAL A CA 1
ATOM 3145 C C . VAL A 1 392 ? 26.869 5.245 -16.813 1.00 62.56 392 VAL A C 1
ATOM 3147 O O . VAL A 1 392 ? 26.748 5.527 -15.622 1.00 62.56 392 VAL A O 1
ATOM 3150 N N . LYS A 1 393 ? 26.051 5.777 -17.736 1.00 70.94 393 LYS A N 1
ATOM 3151 C CA . LYS A 1 393 ? 24.977 6.735 -17.401 1.00 70.94 393 LYS A CA 1
ATOM 3152 C C . LYS A 1 393 ? 23.892 6.158 -16.485 1.00 70.94 393 LYS A C 1
ATOM 3154 O O . LYS A 1 393 ? 23.198 6.934 -15.838 1.00 70.94 393 LYS A O 1
ATOM 3159 N N . LEU A 1 394 ? 23.743 4.832 -16.409 1.00 69.56 394 LEU A N 1
ATOM 3160 C CA . LEU A 1 394 ? 22.792 4.179 -15.500 1.00 69.56 394 LEU A CA 1
ATOM 3161 C C . LEU A 1 394 ? 23.323 4.083 -14.063 1.00 69.56 394 LEU A C 1
ATOM 3163 O O . LEU A 1 394 ? 22.536 3.881 -13.139 1.00 69.56 394 LEU A O 1
ATOM 3167 N N . ASN A 1 395 ? 24.635 4.248 -13.864 1.00 65.38 395 ASN A N 1
ATOM 3168 C CA . ASN A 1 395 ? 25.287 4.215 -12.557 1.00 65.38 395 ASN A CA 1
ATOM 3169 C C . ASN A 1 395 ? 26.192 5.446 -12.328 1.00 65.38 395 ASN A C 1
ATOM 3171 O O . ASN A 1 395 ? 27.384 5.303 -12.060 1.00 65.38 395 ASN A O 1
ATOM 3175 N N . PRO A 1 396 ? 25.647 6.677 -12.391 1.00 60.00 396 PRO A N 1
ATOM 3176 C CA . PRO A 1 396 ? 26.449 7.904 -12.367 1.00 60.00 396 PRO A CA 1
ATOM 3177 C C . PRO A 1 396 ? 27.108 8.188 -11.005 1.00 60.00 396 PRO A C 1
ATOM 3179 O O . PRO A 1 396 ? 27.866 9.142 -10.877 1.00 60.00 396 PRO A O 1
ATOM 3182 N N . LYS A 1 397 ? 26.773 7.406 -9.971 1.00 59.25 397 LYS A N 1
ATOM 3183 C CA . LYS A 1 397 ? 27.271 7.547 -8.594 1.00 59.25 397 LYS A CA 1
ATOM 3184 C C . LYS A 1 397 ? 28.264 6.444 -8.211 1.00 59.25 397 LYS A C 1
ATOM 3186 O O . LYS A 1 397 ? 28.641 6.374 -7.045 1.00 59.25 397 LYS A O 1
ATOM 3191 N N . SER A 1 398 ? 28.628 5.573 -9.152 1.00 49.94 398 SER A N 1
ATOM 3192 C CA . SER A 1 398 ? 29.723 4.622 -8.972 1.00 49.94 398 SER A CA 1
ATOM 3193 C C . SER A 1 398 ? 31.044 5.376 -8.933 1.00 49.94 398 SER A C 1
ATOM 3195 O O . SER A 1 398 ? 31.310 6.175 -9.827 1.00 49.94 398 SER A O 1
ATOM 3197 N N . GLU A 1 399 ? 31.876 5.105 -7.932 1.00 45.38 399 GLU A N 1
ATOM 3198 C CA . GLU A 1 399 ? 33.292 5.507 -7.952 1.00 45.38 399 GLU A CA 1
ATOM 3199 C C . GLU A 1 399 ? 34.162 4.517 -8.759 1.00 45.38 399 GLU A C 1
ATOM 3201 O O . GLU A 1 399 ? 35.368 4.720 -8.873 1.00 45.38 399 GLU A O 1
ATOM 3206 N N . TYR A 1 400 ? 33.545 3.468 -9.330 1.00 38.94 400 TYR A N 1
ATOM 3207 C CA . TYR A 1 400 ? 34.164 2.432 -10.167 1.00 38.94 400 TYR A CA 1
ATOM 3208 C C . TYR A 1 400 ? 33.628 2.445 -11.592 1.00 38.94 400 TYR A C 1
ATOM 3210 O O . TYR A 1 400 ? 32.376 2.483 -11.729 1.00 38.94 400 TYR A O 1
#

InterPro domains:
  IPR015813 Pyruvate/Phosphoenolpyruvate kinase-like domain superfamily [SSF51621] (1-380)
  IPR021135 Phosphoenolpyruvate carboxylase [PF00311] (1-372)
  IPR021135 Phosphoenolpyruvate carboxylase [PR00150] (48-68)
  IPR021135 Phosphoenolpyruvate carboxylase [PR00150] (90-119)
  IPR021135 Phosphoenolpyruvate carboxylase [PR00150] (221-247)
  IPR021135 Phosphoenolpyruvate carboxylase [PTHR30523] (1-382)
  IPR033129 Phosphoenolpyruvate carboxylase, His active site [PS00393] (50-62)

Solvent-accessible surface area (backbone atoms only — not comparable to full-atom values): 21830 Å² total; per-residue (Å²): 106,69,53,59,79,69,64,43,88,77,64,77,88,77,62,60,70,36,37,42,64,69,44,41,72,44,41,48,64,53,51,51,56,46,62,72,32,65,72,50,39,63,70,43,68,47,49,48,47,43,32,41,32,44,38,46,11,14,73,66,30,13,30,66,25,30,53,53,50,51,46,54,40,47,40,50,42,35,52,53,24,55,80,68,66,30,53,60,31,46,34,43,32,53,71,33,61,59,30,54,77,76,51,65,35,40,55,38,50,34,29,44,52,57,78,41,42,73,78,38,86,42,72,36,80,36,79,96,40,43,56,77,41,55,68,43,73,68,43,27,50,53,43,56,49,38,55,51,50,26,43,52,44,30,61,76,55,51,46,83,79,80,53,70,69,57,50,54,50,47,55,53,30,24,55,41,10,26,52,48,27,44,53,52,68,64,33,86,59,35,64,62,46,50,54,36,43,23,56,47,68,54,56,64,72,45,96,84,58,100,61,77,47,47,83,46,90,94,58,62,74,90,29,45,37,48,66,53,55,53,50,22,31,50,66,32,22,55,44,52,69,61,54,42,20,50,39,61,17,53,49,52,49,33,76,74,37,71,66,47,51,58,49,50,32,48,36,41,77,71,34,54,50,52,27,48,54,49,52,50,48,41,52,50,54,67,66,37,36,65,68,57,30,48,50,28,34,75,66,48,39,57,79,95,46,50,65,58,56,48,53,52,47,53,50,50,56,50,27,52,50,54,48,29,64,38,71,70,40,95,49,78,45,67,94,37,60,68,62,44,50,59,51,60,72,45,42,54,60,50,47,54,50,42,54,53,47,44,55,49,49,36,41,73,76,33,85,82,60,77,77,83,79,73,75,82,85,61,100,76,76,91,65,85,47,70,71,59,52,58,53,48,68,73,41,78,83,47,96,118

Radius of gyration: 23.29 Å; Cα contacts (8 Å, |Δi|>4): 514; chains: 1; bounding box: 71×58×58 Å

Foldseek 3Di:
DVCVVVVPVLDDADEEEQQALVSLVCVLVVVLVQLPDPVSVVVCVQEYEYEYHQLSHLLHFNNLLSLLSVLVSLQSNLVSSVVSNHDYEYAYHPDQLCQDVLDQVLLSLLQRAQRNLQLNHHYDHDPVCCCQQPVDDVSVVVNVVSVNVSSVCCNVPHADDDDPVVSVLSVQLSVQLRVQSCVQLVDPCNQVQLVQLWCLVVVQVDPPDPDHQFPDPPDGSNGGDSVSVQVRCLLLLNSCSHQRSNLRSLVVVCVVPVCVLVVLLCCCVRRSSSVSSLLVVLSSLLSHDLLSSLLSCVQGNDPVCSVVSVVSVVSSVSSNVSSCSSPVHPHRCPVPVPSSVVSLVCQVVSLVVSNVVSVVVSCVVDVVDDDDDDPDDDPPPPDDDVVNVSSCVSNVPDPD

Nearest PDB structures (foldseek):
  8ojy-assembly1_A  TM=9.598E-01  e=3.554E-40  Arabidopsis thaliana
  8oj9-assembly1_A  TM=9.490E-01  e=2.539E-40  Arabidopsis thaliana
  8qtm-assembly1_A-3  TM=9.595E-01  e=4.424E-39  Arabidopsis thaliana
  8cj8-assembly1_B-3  TM=9.604E-01  e=6.192E-39  Arabidopsis thaliana
  6v3o-assembly1_A  TM=9.360E-01  e=2.278E-38  Zea mays

Sequence (400 aa):
LLQRECHIKNPLRVVPLFEKLLDLENAPASVTRLFSIDWYKNRINGKQEVMIGYSDSGKDAGRLSAAWQLYKVQAELAKIANEFGVKLTMLHGRGGTVGRGGGPTHLAILSQPPDTINGSLRVTIQGEVIEQSFGEEHLCFMTLQRYTAATLEHGMHPPISPKPEWRALLDEMAAVTTKEYRSVVKDPRFVKYFRQATPELEYGRLNIGSRPAKRKPGGGIETLRAIPWIFSWTQNRFNLPVWLGFGAAVKHVMEKDIRNFNVLKEMYNVWPFFRVTIDLLEMVFAKGNPEISALYDKLLVSEDLLSFGKNLRENYEETKRLLLEIAGHKELLEGDPYLKQMLRLRDPYITTLNVCQAYTMKRVRDPSFKVTERPHISKEIGESNKAAAELVKLNPKSEY

pLDDT: mean 90.62, std 13.02, range [38.94, 98.75]

Secondary structure (DSSP, 8-state):
-HHHHTT-SSPPPP--EE-SHHHHHHHHHHHHHHHT-HHHHHHHTTEEEEEE-HHHHHHHH-HHHHHHHHHHHHHHHHHHHHHTT-EEEEEE-TTSGGGSSSS-HHHHHHTSPTTS-TT--EE---GGGHHHHHSSHHHHHHHHHHHHHHHHHHHHSPPPPPPHHHHHHHHHHHHHHHHHHHHHHTSTTHHHHHHHHSSHHHHTTSTT-SS-SBSSTT--GGGB-HHHHHHHHHHTT--HHHHTTHHHHHHHHHHH-THHHHHHHHHHHH-HHHHHHHHHHHHHHHH--HHHHHHHHHHHS-GGGHHHHHHHHHHHHHHHHHHHHHHT-SSTTTT-HHHHHHHHHHHHHHHHHHHHHHHHHHHHH-TT----PPPP--TT-----HHHHHHHTT-TT---

Mean predicted aligned error: 5.95 Å

Organism: Trianthema portulacastrum (NCBI:txid3548)